Protein AF-A0A511HPS9-F1 (afdb_monomer_lite)

pLDDT: mean 76.79, std 17.09, range [27.03, 97.5]

Foldseek 3Di:
DPPPVVVVVVVVVVVVVVVVVVVVLVVQLVPCVRALNASAAQADDPDDPDDPPDGGRLLVLLVVVCVVVVHDSLDFAFLLCQQQDADPVRHGPHDWDWFWWAFPVVRAIAIATADDPVCLPDPDDDPRYDAAQKKAALVLCVRNHDPSVSVCQQCLLVCVVNVSCVSRNVRNCVSQPLADQVLCVVVRIGIGTGHRSHTPSNRVSLQAQARHHHRWGKIKGFAPVVVVCSVVQRPDPHRHYFQQDPPPDDDGRIDITTIGHRLQQEVWVQVVQDDLQDPDAGAAEAADDDLDACVQAPDPDDPPVDDPDQKDADDLQDQDDDDDGDDDDPSNVVSVVSRCNRCVVVVVQCRDRLRRRRYMYGYDDRLAGRPNPPDDPVSVVVSVVSVVVNVVCNVPPDDSVVSSVLSVLLVVQVVLVVLVVQLVVQLVVDPVSPSLCSVLVVVLVVLVCVVVPPPPDVDDDDPPVCSVVVSVVVSVVSSVVVVVSCVQPVDPDDPDDDDPPDPDDGPSCPVRRPPRDDDPPDPDD

Structure (mmCIF, N/CA/C/O backbone):
data_AF-A0A511HPS9-F1
#
_entry.id   AF-A0A511HPS9-F1
#
loop_
_atom_site.group_PDB
_atom_site.id
_atom_site.type_symbol
_atom_site.label_atom_id
_atom_site.label_alt_id
_atom_site.label_comp_id
_atom_site.label_asym_id
_atom_site.label_entity_id
_atom_site.label_seq_id
_atom_site.pdbx_PDB_ins_code
_atom_site.Cartn_x
_atom_site.Cartn_y
_atom_site.Cartn_z
_atom_site.occupancy
_atom_site.B_iso_or_equiv
_atom_site.auth_seq_id
_atom_site.auth_comp_id
_atom_site.auth_asym_id
_atom_site.auth_atom_id
_atom_site.pdbx_PDB_model_num
ATOM 1 N N . MET A 1 1 ? -60.291 6.120 -29.338 1.00 38.62 1 MET A N 1
ATOM 2 C CA . MET A 1 1 ? -59.543 7.094 -28.507 1.00 38.62 1 MET A CA 1
ATOM 3 C C . MET A 1 1 ? -59.180 6.574 -27.097 1.00 38.62 1 MET A C 1
ATOM 5 O O . MET A 1 1 ? -58.875 7.381 -26.234 1.00 38.62 1 MET A O 1
ATOM 9 N N . GLY A 1 2 ? -59.143 5.254 -26.839 1.00 35.16 2 GLY A N 1
ATOM 10 C CA . GLY A 1 2 ? -58.922 4.712 -25.480 1.00 35.16 2 GLY A CA 1
ATOM 11 C C . GLY A 1 2 ? -57.544 4.098 -25.183 1.00 35.16 2 GLY A C 1
ATOM 12 O O . GLY A 1 2 ? -57.271 3.790 -24.030 1.00 35.16 2 GLY A O 1
ATOM 13 N N . SER A 1 3 ? -56.667 3.910 -26.178 1.00 33.47 3 SER A N 1
ATOM 14 C CA . SER A 1 3 ? -55.404 3.158 -26.017 1.00 33.47 3 SER A CA 1
ATOM 15 C C . SER A 1 3 ? -54.142 4.019 -25.856 1.00 33.47 3 SER A C 1
ATOM 17 O O . SER A 1 3 ? -53.121 3.506 -25.409 1.00 33.47 3 SER A O 1
ATOM 19 N N . SER A 1 4 ? -54.190 5.322 -26.158 1.00 33.69 4 SER A N 1
ATOM 20 C CA . SER A 1 4 ? -53.027 6.226 -26.063 1.00 33.69 4 SER A CA 1
ATOM 21 C C . SER A 1 4 ? -52.853 6.893 -24.691 1.00 33.69 4 SER A C 1
ATOM 23 O O . SER A 1 4 ? -51.758 7.332 -24.355 1.00 33.69 4 SER A O 1
ATOM 25 N N . LEU A 1 5 ? -53.905 6.948 -23.867 1.00 31.72 5 LEU A N 1
ATOM 26 C CA . LEU A 1 5 ? -53.856 7.563 -22.532 1.00 31.72 5 LEU A CA 1
ATOM 27 C C . LEU A 1 5 ? -53.258 6.628 -21.464 1.00 31.72 5 LEU A C 1
ATOM 29 O O . LEU A 1 5 ? -52.607 7.098 -20.533 1.00 31.72 5 LEU A O 1
ATOM 33 N N . TRP A 1 6 ? -53.391 5.307 -21.627 1.00 31.36 6 TRP A N 1
ATOM 34 C CA . TRP A 1 6 ? -52.806 4.321 -20.708 1.00 31.36 6 TRP A CA 1
ATOM 35 C C . TRP A 1 6 ? -51.288 4.160 -20.878 1.00 31.36 6 TRP A C 1
ATOM 37 O O . TRP A 1 6 ? -50.588 3.947 -19.887 1.00 31.36 6 TRP A O 1
ATOM 47 N N . SER A 1 7 ? -50.752 4.332 -22.093 1.00 37.91 7 SER A N 1
ATOM 48 C CA . SER A 1 7 ? -49.301 4.289 -22.331 1.00 37.91 7 SER A CA 1
ATOM 49 C C . SER A 1 7 ? -48.591 5.529 -21.774 1.00 37.91 7 SER A C 1
ATOM 51 O O . SER A 1 7 ? -47.551 5.400 -21.133 1.00 37.91 7 SER A O 1
ATOM 53 N N . LEU A 1 8 ? -49.193 6.716 -21.906 1.00 32.81 8 LEU A N 1
ATOM 54 C CA . LEU A 1 8 ? -48.688 7.968 -21.325 1.00 32.81 8 LEU A CA 1
ATOM 55 C C . LEU A 1 8 ? -48.748 7.978 -19.789 1.00 32.81 8 LEU A C 1
ATOM 57 O O . LEU A 1 8 ? -47.793 8.405 -19.140 1.00 32.81 8 LEU A O 1
ATOM 61 N N . ALA A 1 9 ? -49.820 7.443 -19.194 1.00 33.91 9 ALA A N 1
ATOM 62 C CA . ALA A 1 9 ? -49.925 7.285 -17.742 1.00 33.91 9 ALA A CA 1
ATOM 63 C C . ALA A 1 9 ? -48.915 6.259 -17.189 1.00 33.91 9 ALA A C 1
ATOM 65 O O . ALA A 1 9 ? -48.344 6.472 -16.119 1.00 33.91 9 ALA A O 1
ATOM 66 N N . GLY A 1 10 ? -48.642 5.175 -17.926 1.00 30.67 10 GLY A N 1
ATOM 67 C CA . GLY A 1 10 ? -47.616 4.185 -17.577 1.00 30.67 10 GLY A CA 1
ATOM 68 C C . GLY A 1 10 ? -46.192 4.748 -17.632 1.00 30.67 10 GLY A C 1
ATOM 69 O O . GLY A 1 10 ? -45.407 4.519 -16.713 1.00 30.67 10 GLY A O 1
ATOM 70 N N . VAL A 1 11 ? -45.877 5.549 -18.656 1.00 39.47 11 VAL A N 1
ATOM 71 C CA . VAL A 1 11 ? -44.575 6.224 -18.801 1.00 39.47 11 VAL A CA 1
ATOM 72 C C . VAL A 1 11 ? -44.377 7.293 -17.724 1.00 39.47 11 VAL A C 1
ATOM 74 O O . VAL A 1 11 ? -43.317 7.327 -17.104 1.00 39.47 11 VAL A O 1
ATOM 77 N N . MET A 1 12 ? -45.399 8.100 -17.411 1.00 35.56 12 MET A N 1
ATOM 78 C CA . MET A 1 12 ? -45.317 9.070 -16.310 1.00 35.56 12 MET A CA 1
ATOM 79 C C . MET A 1 12 ? -45.197 8.397 -14.940 1.00 35.56 12 MET A C 1
ATOM 81 O O . MET A 1 12 ? -44.416 8.850 -14.110 1.00 35.56 12 MET A O 1
ATOM 85 N N . ARG A 1 13 ? -45.907 7.290 -14.695 1.00 33.62 13 ARG A N 1
ATOM 86 C CA . ARG A 1 13 ? -45.836 6.549 -13.424 1.00 33.62 13 ARG A CA 1
ATOM 87 C C . ARG A 1 13 ? -44.496 5.829 -13.242 1.00 33.62 13 ARG A C 1
ATOM 89 O O . ARG A 1 13 ? -43.983 5.792 -12.124 1.00 33.62 13 ARG A O 1
ATOM 96 N N . ASN A 1 14 ? -43.910 5.306 -14.319 1.00 35.16 14 ASN A N 1
ATOM 97 C CA . ASN A 1 14 ? -42.553 4.756 -14.304 1.00 35.16 14 ASN A CA 1
ATOM 98 C C . ASN A 1 14 ? -41.501 5.858 -14.148 1.00 35.16 14 ASN A C 1
ATOM 100 O O . ASN A 1 14 ? -40.585 5.687 -13.354 1.00 35.16 14 ASN A O 1
ATOM 104 N N . GLY A 1 15 ? -41.677 7.010 -14.801 1.00 32.66 15 GLY A N 1
ATOM 105 C CA . GLY A 1 15 ? -40.835 8.192 -14.606 1.00 32.66 15 GLY A CA 1
ATOM 106 C C . GLY A 1 15 ? -40.880 8.719 -13.170 1.00 32.66 15 GLY A C 1
ATOM 107 O O . GLY A 1 15 ? -39.835 9.002 -12.596 1.00 32.66 15 GLY A O 1
ATOM 108 N N . LEU A 1 16 ? -42.062 8.760 -12.543 1.00 36.09 16 LEU A N 1
ATOM 109 C CA . LEU A 1 16 ? -42.220 9.162 -11.141 1.00 36.09 16 LEU A CA 1
ATOM 110 C C . LEU A 1 16 ? -41.593 8.151 -10.176 1.00 36.09 16 LEU A C 1
ATOM 112 O O . LEU A 1 16 ? -40.964 8.551 -9.204 1.00 36.09 16 LEU A O 1
ATOM 116 N N . ARG A 1 17 ? -41.738 6.843 -10.429 1.00 37.16 17 ARG A N 1
ATOM 117 C CA . ARG A 1 17 ? -41.097 5.792 -9.620 1.00 37.16 17 ARG A CA 1
ATOM 118 C C . ARG A 1 17 ? -39.581 5.812 -9.756 1.00 37.16 17 ARG A C 1
ATOM 120 O O . ARG A 1 17 ? -38.901 5.695 -8.746 1.00 37.16 17 ARG A O 1
ATOM 127 N N . LEU A 1 18 ? -39.065 6.004 -10.969 1.00 37.91 18 LEU A N 1
ATOM 128 C CA . LEU A 1 18 ? -37.636 6.157 -11.221 1.00 37.91 18 LEU A CA 1
ATOM 129 C C . LEU A 1 18 ? -37.110 7.426 -10.538 1.00 37.91 18 LEU A C 1
ATOM 131 O O . LEU A 1 18 ? -36.090 7.376 -9.869 1.00 37.91 18 LEU A O 1
ATOM 135 N N . TRP A 1 19 ? -37.847 8.538 -10.611 1.00 35.88 19 TRP A N 1
ATOM 136 C CA . TRP A 1 19 ? -37.514 9.795 -9.939 1.00 35.88 19 TRP A CA 1
ATOM 137 C C . TRP A 1 19 ? -37.564 9.695 -8.410 1.00 35.88 19 TRP A C 1
ATOM 139 O O . TRP A 1 19 ? -36.669 10.202 -7.745 1.00 35.88 19 TRP A O 1
ATOM 149 N N . HIS A 1 20 ? -38.561 9.018 -7.834 1.00 42.56 20 HIS A N 1
ATOM 150 C CA . HIS A 1 20 ? -38.636 8.762 -6.392 1.00 42.56 20 HIS A CA 1
ATOM 151 C C . HIS A 1 20 ? -37.581 7.756 -5.921 1.00 42.56 20 HIS A C 1
ATOM 153 O O . HIS A 1 20 ? -37.037 7.929 -4.838 1.00 42.56 20 HIS A O 1
ATOM 159 N N . SER A 1 21 ? -37.245 6.749 -6.731 1.00 52.94 21 SER A N 1
ATOM 160 C CA . SER A 1 21 ? -36.155 5.806 -6.456 1.00 52.94 21 SER A CA 1
ATOM 161 C C . SER A 1 21 ? -34.786 6.485 -6.539 1.00 52.94 21 SER A C 1
ATOM 163 O O . SER A 1 21 ? -33.944 6.246 -5.681 1.00 52.94 21 SER A O 1
ATOM 165 N N . LEU A 1 22 ? -34.582 7.380 -7.510 1.00 50.41 22 LEU A N 1
ATOM 166 C CA . LEU A 1 22 ? -33.369 8.188 -7.642 1.00 50.41 22 LEU A CA 1
ATOM 167 C C . LEU A 1 22 ? -33.267 9.234 -6.526 1.00 50.41 22 LEU A C 1
ATOM 169 O O . LEU A 1 22 ? -32.207 9.367 -5.927 1.00 50.41 22 LEU A O 1
ATOM 173 N N . LYS A 1 23 ? -34.358 9.936 -6.186 1.00 54.81 23 LYS A N 1
ATOM 174 C CA . LYS A 1 23 ? -34.392 10.862 -5.041 1.00 54.81 23 LYS A CA 1
ATOM 175 C C . LYS A 1 23 ? -34.147 10.144 -3.719 1.00 54.81 23 LYS A C 1
ATOM 177 O O . LYS A 1 23 ? -33.310 10.601 -2.956 1.00 54.81 23 LYS A O 1
ATOM 182 N N . GLY A 1 24 ? -34.816 9.017 -3.482 1.00 60.62 24 GLY A N 1
ATOM 183 C CA . GLY A 1 24 ? -34.621 8.205 -2.282 1.00 60.62 24 GLY A CA 1
ATOM 184 C C . GLY A 1 24 ? -33.206 7.635 -2.190 1.00 60.62 24 GLY A C 1
ATOM 185 O O . GLY A 1 24 ? -32.612 7.666 -1.120 1.00 60.62 24 GLY A O 1
ATOM 186 N N . GLY A 1 25 ? -32.621 7.199 -3.311 1.00 60.97 25 GLY A N 1
ATOM 187 C CA . GLY A 1 25 ? -31.223 6.765 -3.370 1.00 60.97 25 GLY A CA 1
ATOM 188 C C . GLY A 1 25 ? -30.236 7.898 -3.078 1.00 60.97 25 GLY A C 1
ATOM 189 O O . GLY A 1 25 ? -29.290 7.707 -2.323 1.00 60.97 25 GLY A O 1
ATOM 190 N N . VAL A 1 26 ? -30.477 9.101 -3.606 1.00 63.47 26 VAL A N 1
ATOM 191 C CA . VAL A 1 26 ? -29.643 10.284 -3.332 1.00 63.47 26 VAL A CA 1
ATOM 192 C C . VAL A 1 26 ? -29.795 10.767 -1.886 1.00 63.47 26 VAL A C 1
ATOM 194 O O . VAL A 1 26 ? -28.806 11.160 -1.274 1.00 63.47 26 VAL A O 1
ATOM 197 N N . GLU A 1 27 ? -31.002 10.743 -1.322 1.00 64.94 27 GLU A N 1
ATOM 198 C CA . GLU A 1 27 ? -31.250 11.082 0.086 1.00 64.94 27 GLU A CA 1
ATOM 199 C C . GLU A 1 27 ? -30.626 10.053 1.035 1.00 64.94 27 GLU A C 1
ATOM 201 O O . GLU A 1 27 ? -30.006 10.445 2.019 1.00 64.94 27 GLU A O 1
ATOM 206 N N . TYR A 1 28 ? -30.692 8.763 0.698 1.00 68.75 28 TYR A N 1
ATOM 207 C CA . TYR A 1 28 ? -30.023 7.699 1.444 1.00 68.75 28 TYR A CA 1
ATOM 208 C C . TYR A 1 28 ? -28.502 7.885 1.444 1.00 68.75 28 TYR A C 1
ATOM 210 O O . TYR A 1 28 ? -27.897 7.958 2.509 1.00 68.75 28 TYR A O 1
ATOM 218 N N . VAL A 1 29 ? -27.892 8.069 0.266 1.00 75.69 29 VAL A N 1
ATOM 219 C CA . VAL A 1 29 ? -26.438 8.277 0.106 1.00 75.69 29 VAL A CA 1
ATOM 220 C C . VAL A 1 29 ? -25.939 9.550 0.812 1.00 75.69 29 VAL A C 1
ATOM 222 O O . VAL A 1 29 ? -24.766 9.643 1.172 1.00 75.69 29 VAL A O 1
ATOM 225 N N . ARG A 1 30 ? -26.813 10.542 1.040 1.00 73.88 30 ARG A N 1
ATOM 226 C CA . ARG A 1 30 ? -26.479 11.761 1.799 1.00 73.88 30 ARG A CA 1
ATOM 227 C C . ARG A 1 30 ? -26.363 11.527 3.300 1.00 73.88 30 ARG A C 1
ATOM 229 O O . ARG A 1 30 ? -25.622 12.259 3.955 1.00 73.88 30 ARG A O 1
ATOM 236 N N . ASP A 1 31 ? -27.073 10.547 3.849 1.00 81.06 31 ASP A N 1
ATOM 237 C CA . ASP A 1 31 ? -26.919 10.171 5.249 1.00 81.06 31 ASP A CA 1
ATOM 238 C C . ASP A 1 31 ? -25.652 9.321 5.391 1.00 81.06 31 ASP A C 1
ATOM 240 O O . ASP A 1 31 ? -25.670 8.108 5.176 1.00 81.06 31 ASP A O 1
ATOM 244 N N . LYS A 1 32 ? -24.530 9.964 5.733 1.00 80.81 32 LYS A N 1
ATOM 245 C CA . LYS A 1 32 ? -23.233 9.290 5.909 1.00 80.81 32 LYS A CA 1
ATOM 246 C C . LYS A 1 32 ? -23.277 8.205 6.985 1.00 80.81 32 LYS A C 1
ATOM 248 O O . LYS A 1 32 ? -22.557 7.216 6.882 1.00 80.81 32 LYS A O 1
ATOM 253 N N . ASP A 1 33 ? -24.108 8.389 8.011 1.00 83.44 33 ASP A N 1
ATOM 254 C CA . ASP A 1 33 ? -24.183 7.493 9.157 1.00 83.44 33 ASP A CA 1
ATOM 255 C C . ASP A 1 33 ? -25.015 6.256 8.829 1.00 83.44 33 ASP A C 1
ATOM 257 O O . ASP A 1 33 ? -24.789 5.205 9.423 1.00 83.44 33 ASP A O 1
ATOM 261 N N . GLN A 1 34 ? -25.923 6.335 7.851 1.00 78.81 34 GLN A N 1
ATOM 262 C CA . GLN A 1 34 ? -26.678 5.189 7.346 1.00 78.81 34 GLN A CA 1
ATOM 263 C C . GLN A 1 34 ? -26.071 4.547 6.095 1.00 78.81 34 GLN A C 1
ATOM 265 O O . GLN A 1 34 ? -26.012 3.327 6.013 1.00 78.81 34 GLN A O 1
ATOM 270 N N . SER A 1 35 ? -25.637 5.315 5.111 1.00 81.69 35 SER A N 1
ATOM 271 C CA . SER A 1 35 ? -25.268 4.774 3.797 1.00 81.69 35 SER A CA 1
ATOM 272 C C . SER A 1 35 ? -23.774 4.551 3.610 1.00 81.69 35 SER A C 1
ATOM 274 O O . SER A 1 35 ? -23.377 3.860 2.674 1.00 81.69 35 SER A O 1
ATOM 276 N N . PHE A 1 36 ? -22.936 5.156 4.460 1.00 87.62 36 PHE A N 1
ATOM 277 C CA . PHE A 1 36 ? -21.489 5.223 4.247 1.00 87.62 36 PHE A CA 1
ATOM 278 C C . PHE A 1 36 ? -21.132 5.766 2.849 1.00 87.62 36 PHE A C 1
ATOM 280 O O . PHE A 1 36 ? -20.198 5.285 2.207 1.00 87.62 36 PHE A O 1
ATOM 287 N N . PHE A 1 37 ? -21.908 6.751 2.373 1.00 84.75 37 PHE A N 1
ATOM 288 C CA . PHE A 1 37 ? -21.804 7.358 1.041 1.00 84.75 37 PHE A CA 1
ATOM 289 C C . PHE A 1 37 ? -22.016 6.380 -0.128 1.00 84.75 37 PHE A C 1
ATOM 291 O O . PHE A 1 37 ? -21.449 6.575 -1.206 1.00 84.75 37 PHE A O 1
ATOM 298 N N . ALA A 1 38 ? -22.836 5.340 0.055 1.00 84.88 38 ALA A N 1
ATOM 299 C CA . ALA A 1 38 ? -23.057 4.319 -0.965 1.00 84.88 38 ALA A CA 1
ATOM 300 C C . ALA A 1 38 ? -24.485 3.763 -1.022 1.00 84.88 38 ALA A C 1
ATOM 302 O O . ALA A 1 38 ? -25.276 3.902 -0.094 1.00 84.88 38 ALA A O 1
ATOM 303 N N . LEU A 1 39 ? -24.815 3.108 -2.136 1.00 83.62 39 LEU A N 1
ATOM 304 C CA . LEU A 1 39 ? -26.111 2.469 -2.359 1.00 83.62 39 LEU A CA 1
ATOM 305 C C . LEU A 1 39 ? -26.295 1.183 -1.540 1.00 83.62 39 LEU A C 1
ATOM 307 O O . LEU A 1 39 ? -27.425 0.861 -1.177 1.00 83.62 39 LEU A O 1
ATOM 311 N N . CYS A 1 40 ? -25.220 0.444 -1.248 1.00 84.50 40 CYS A N 1
ATOM 312 C CA . CYS A 1 40 ? -25.274 -0.740 -0.393 1.00 84.50 40 CYS A CA 1
ATOM 313 C C . CYS A 1 40 ? -24.029 -0.882 0.494 1.00 84.50 40 CYS A C 1
ATOM 315 O O . CYS A 1 40 ? -22.945 -0.387 0.186 1.00 84.50 40 CYS A O 1
ATOM 317 N N . THR A 1 41 ? -24.167 -1.598 1.612 1.00 86.56 41 THR A N 1
ATOM 318 C CA . THR A 1 41 ? -23.044 -1.867 2.526 1.00 86.56 41 THR A CA 1
ATOM 319 C C . THR A 1 41 ? -22.232 -3.106 2.136 1.00 86.56 41 THR A C 1
ATOM 321 O O . THR A 1 41 ? -21.109 -3.276 2.615 1.00 86.56 41 THR A O 1
ATOM 324 N N . GLY A 1 42 ? -22.776 -3.961 1.262 1.00 85.56 42 GLY A N 1
ATOM 325 C CA . GLY A 1 42 ? -22.217 -5.277 0.927 1.00 85.56 42 GLY A CA 1
ATOM 326 C C . GLY A 1 42 ? -22.628 -6.400 1.884 1.00 85.56 42 GLY A C 1
ATOM 327 O O . GLY A 1 42 ? -22.172 -7.526 1.705 1.00 85.56 42 GLY A O 1
ATOM 328 N N . MET A 1 43 ? -23.485 -6.107 2.866 1.00 89.69 43 MET A N 1
ATOM 329 C CA . MET A 1 43 ? -24.085 -7.076 3.790 1.00 89.69 43 MET A CA 1
ATOM 330 C C . MET A 1 43 ? -25.519 -7.426 3.376 1.00 89.69 43 MET A C 1
ATOM 332 O O . MET A 1 43 ? -26.149 -6.682 2.619 1.00 89.69 43 MET A O 1
ATOM 336 N N . ASP A 1 44 ? -26.042 -8.543 3.885 1.00 81.88 44 ASP A N 1
ATOM 337 C CA . ASP A 1 44 ? -27.425 -8.950 3.631 1.00 81.88 44 ASP A CA 1
ATOM 338 C C . ASP A 1 44 ? -28.411 -7.907 4.171 1.00 81.88 44 ASP A C 1
ATOM 340 O O . ASP A 1 44 ? -28.318 -7.453 5.315 1.00 81.88 44 ASP A O 1
ATOM 344 N N . VAL A 1 45 ? -29.380 -7.524 3.338 1.00 67.00 45 VAL A N 1
ATOM 345 C CA . VAL A 1 45 ? -30.444 -6.603 3.742 1.00 67.00 45 VAL A CA 1
ATOM 346 C C . VAL A 1 45 ? -31.570 -7.426 4.359 1.00 67.00 45 VAL A C 1
ATOM 348 O O . VAL A 1 45 ? -32.149 -8.288 3.703 1.00 67.00 45 VAL A O 1
ATOM 351 N N . SER A 1 46 ? -31.925 -7.138 5.610 1.00 56.28 46 SER A N 1
ATOM 352 C CA . SER A 1 46 ? -33.032 -7.760 6.350 1.00 56.28 46 SER A CA 1
ATOM 353 C C . SER A 1 46 ? -34.407 -7.300 5.835 1.00 56.28 46 SER A C 1
ATOM 355 O O . SER A 1 46 ? -35.218 -6.736 6.564 1.00 56.28 46 SER A O 1
ATOM 357 N N . SER A 1 47 ? -34.678 -7.499 4.545 1.00 46.41 47 SER A N 1
ATOM 358 C CA . SER A 1 47 ? -35.899 -7.044 3.873 1.00 46.41 47 SER A CA 1
ATOM 359 C C . SER A 1 47 ? -36.751 -8.217 3.385 1.00 46.41 47 SER A C 1
ATOM 361 O O . SER A 1 47 ? -36.642 -8.626 2.237 1.00 46.41 47 SER A O 1
ATOM 363 N N . GLY A 1 48 ? -37.655 -8.695 4.248 1.00 45.91 48 GLY A N 1
ATOM 364 C CA . GLY A 1 48 ? -38.848 -9.466 3.867 1.00 45.91 48 GLY A CA 1
ATOM 365 C C . GLY A 1 48 ? -38.659 -10.973 3.635 1.00 45.91 48 GLY A C 1
ATOM 366 O O . GLY A 1 48 ? -37.772 -11.398 2.913 1.00 45.91 48 GLY A O 1
ATOM 367 N N . ASN A 1 49 ? -39.547 -11.763 4.253 1.00 46.66 49 ASN A N 1
ATOM 368 C CA . ASN A 1 49 ? -39.688 -13.229 4.225 1.00 46.66 49 ASN A CA 1
ATOM 369 C C . ASN A 1 49 ? -39.077 -13.963 3.012 1.00 46.66 49 ASN A C 1
ATOM 371 O O . ASN A 1 49 ? -39.763 -14.274 2.039 1.00 46.66 49 ASN A O 1
ATOM 375 N N . GLY A 1 50 ? -37.800 -14.317 3.135 1.00 55.34 50 GLY A N 1
ATOM 376 C CA . GLY A 1 50 ? -37.081 -15.216 2.240 1.00 55.34 50 GLY A CA 1
ATOM 377 C C . GLY A 1 50 ? -35.578 -15.031 2.411 1.00 55.34 50 GLY A C 1
ATOM 378 O O . GLY A 1 50 ? -35.097 -13.902 2.412 1.00 55.34 50 GLY A O 1
ATOM 379 N N . ALA A 1 51 ? -34.828 -16.124 2.570 1.00 57.50 51 ALA A N 1
ATOM 380 C CA . ALA A 1 51 ? -33.374 -16.046 2.481 1.00 57.50 51 ALA A CA 1
ATOM 381 C C . ALA A 1 51 ? -32.998 -15.558 1.068 1.00 57.50 51 ALA A C 1
ATOM 383 O O . ALA A 1 51 ? -33.601 -16.024 0.091 1.00 57.50 51 ALA A O 1
ATOM 384 N N . PRO A 1 52 ? -32.052 -14.614 0.930 1.00 62.06 52 PRO A N 1
ATOM 385 C CA . PRO A 1 52 ? -31.624 -14.153 -0.380 1.00 62.06 52 PRO A CA 1
ATOM 386 C C . PRO A 1 52 ? -31.103 -15.337 -1.207 1.00 62.06 52 PRO A C 1
ATOM 388 O O . PRO A 1 52 ? -30.455 -16.247 -0.695 1.00 62.06 52 PRO A O 1
ATOM 391 N N . LYS A 1 53 ? -31.411 -15.339 -2.511 1.00 67.69 53 LYS A N 1
ATOM 392 C CA . LYS A 1 53 ? -31.045 -16.433 -3.433 1.00 67.69 53 LYS A CA 1
ATOM 393 C C . LYS A 1 53 ? -29.525 -16.634 -3.538 1.00 67.69 53 LYS A C 1
ATOM 395 O O . LYS A 1 53 ? -29.073 -17.732 -3.852 1.00 67.69 53 LYS A O 1
ATOM 400 N N . HIS A 1 54 ? -28.762 -15.572 -3.294 1.00 73.75 54 HIS A N 1
ATOM 401 C CA . HIS A 1 54 ? -27.306 -15.557 -3.273 1.00 73.75 54 HIS A CA 1
ATOM 402 C C . HIS A 1 54 ? -26.836 -14.744 -2.058 1.00 73.75 54 HIS A C 1
ATOM 404 O O . HIS A 1 54 ? -27.501 -13.758 -1.731 1.00 73.75 54 HIS A O 1
ATOM 410 N N . PRO A 1 55 ? -25.730 -15.136 -1.403 1.00 82.31 55 PRO A N 1
ATOM 411 C CA . PRO A 1 55 ? -25.177 -14.388 -0.277 1.00 82.31 55 PRO A CA 1
ATOM 412 C C . PRO A 1 55 ? -24.736 -12.985 -0.708 1.00 82.31 55 PRO A C 1
ATOM 414 O O . PRO A 1 55 ? -24.296 -12.786 -1.846 1.00 82.31 55 PRO A O 1
ATOM 417 N N . ALA A 1 56 ? -24.826 -12.013 0.200 1.00 88.88 56 ALA A N 1
ATOM 418 C CA . ALA A 1 56 ? -24.235 -10.700 -0.021 1.00 88.88 56 ALA A CA 1
ATOM 419 C C . ALA A 1 56 ? -22.705 -10.768 -0.195 1.00 88.88 56 ALA A C 1
ATOM 421 O O . ALA A 1 56 ? -22.046 -11.736 0.191 1.00 88.88 56 ALA A O 1
ATOM 422 N N . LEU A 1 57 ? -22.137 -9.703 -0.769 1.00 88.88 57 LEU A N 1
ATOM 423 C CA . LEU A 1 57 ? -20.735 -9.645 -1.188 1.00 88.88 57 LEU A CA 1
ATOM 424 C C . LEU A 1 57 ? -19.744 -9.905 -0.046 1.00 88.88 57 LEU A C 1
ATOM 426 O O . LEU A 1 57 ? -18.862 -10.743 -0.206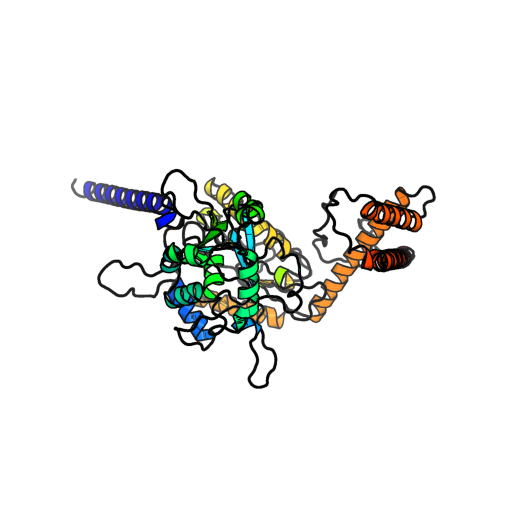 1.00 88.88 57 LEU A O 1
ATOM 430 N N . THR A 1 58 ? -19.847 -9.191 1.082 1.00 91.94 58 THR A N 1
ATOM 431 C CA . THR A 1 58 ? -18.854 -9.324 2.163 1.00 91.94 58 THR A CA 1
ATOM 432 C C . THR A 1 58 ? -18.927 -10.694 2.852 1.00 91.94 58 THR A C 1
ATOM 434 O O . THR A 1 58 ? -17.866 -11.293 3.029 1.00 91.94 58 THR A O 1
ATOM 437 N N . PRO A 1 59 ? -20.113 -11.237 3.211 1.00 91.94 59 PRO A N 1
ATOM 438 C CA . PRO A 1 59 ? -20.215 -12.597 3.746 1.00 91.94 59 PRO A CA 1
ATOM 439 C C . PRO A 1 59 ? -19.690 -13.661 2.779 1.00 91.94 59 PRO A C 1
ATOM 441 O O . PRO A 1 59 ? -18.894 -14.504 3.180 1.00 91.94 59 PRO A O 1
ATOM 444 N N . TRP A 1 60 ? -20.059 -13.572 1.495 1.00 91.62 60 TRP A N 1
ATOM 445 C CA . TRP A 1 60 ? -19.550 -14.480 0.465 1.00 91.62 60 TRP A CA 1
ATOM 446 C C . TRP A 1 60 ? -18.024 -14.420 0.349 1.00 91.62 60 TRP A C 1
ATOM 448 O O . TRP A 1 60 ? -17.365 -15.455 0.272 1.00 91.62 60 TRP A O 1
ATOM 458 N N . LEU A 1 61 ? -17.453 -13.211 0.362 1.00 92.50 61 LEU A N 1
ATOM 459 C CA . LEU A 1 61 ? -16.011 -13.004 0.277 1.00 92.50 61 LEU A CA 1
ATOM 460 C C . LEU A 1 61 ? -15.286 -13.589 1.496 1.00 92.50 61 LEU A C 1
ATOM 462 O O . LEU A 1 61 ? -14.273 -14.262 1.322 1.00 92.50 61 LEU A O 1
ATOM 466 N N . HIS A 1 62 ? -15.807 -13.358 2.707 1.00 92.94 62 HIS A N 1
ATOM 467 C CA . HIS A 1 62 ? -15.274 -13.943 3.942 1.00 92.94 62 HIS A CA 1
ATOM 468 C C . HIS A 1 62 ? -15.257 -15.469 3.859 1.00 92.94 62 HIS A C 1
ATOM 470 O O . HIS A 1 62 ? -14.192 -16.074 3.953 1.00 92.94 62 HIS A O 1
ATOM 476 N N . GLU A 1 63 ? -16.411 -16.085 3.592 1.00 91.88 63 GLU A N 1
ATOM 477 C CA . GLU A 1 63 ? -16.545 -17.542 3.513 1.00 91.88 63 GLU A CA 1
ATOM 478 C C . GLU A 1 63 ? -15.610 -18.139 2.452 1.00 91.88 63 GLU A C 1
ATOM 480 O O . GLU A 1 63 ? -14.935 -19.141 2.695 1.00 91.88 63 GLU A O 1
ATOM 485 N N . HIS A 1 64 ? -15.519 -17.503 1.281 1.00 92.00 64 HIS A N 1
ATOM 486 C CA . HIS A 1 64 ? -14.662 -17.978 0.202 1.00 92.00 64 HIS A CA 1
ATOM 487 C C . HIS A 1 64 ? -13.173 -17.907 0.570 1.00 92.00 64 HIS A C 1
ATOM 489 O O . HIS A 1 64 ? -12.443 -18.872 0.342 1.00 92.00 64 HIS A O 1
ATOM 495 N N . ILE A 1 65 ? -12.725 -16.801 1.174 1.00 92.50 65 ILE A N 1
ATOM 496 C CA . ILE A 1 65 ? -11.338 -16.632 1.633 1.00 92.50 65 ILE A CA 1
ATOM 497 C C . ILE A 1 65 ? -10.998 -17.661 2.720 1.00 92.50 65 ILE A C 1
ATOM 499 O O . ILE A 1 65 ? -9.961 -18.319 2.624 1.00 92.50 65 ILE A O 1
ATOM 503 N N . GLN A 1 66 ? -11.873 -17.844 3.713 1.00 91.38 66 GLN A N 1
ATOM 504 C CA . GLN A 1 66 ? -11.683 -18.827 4.786 1.00 91.38 66 GLN A CA 1
ATOM 505 C C . GLN A 1 66 ? -11.551 -20.245 4.229 1.00 91.38 66 GLN A C 1
ATOM 507 O O . GLN A 1 66 ? -10.595 -20.959 4.539 1.00 91.38 66 GLN A O 1
ATOM 512 N N . LYS A 1 67 ? -12.460 -20.621 3.322 1.00 91.56 67 LYS A N 1
ATOM 513 C CA . LYS A 1 67 ? -12.458 -21.933 2.675 1.00 91.56 67 LYS A CA 1
ATOM 514 C C . LYS A 1 67 ? -11.186 -22.181 1.866 1.00 91.56 67 LYS A C 1
ATOM 516 O O . LYS A 1 67 ? -10.646 -23.283 1.918 1.00 91.56 67 LYS A O 1
ATOM 521 N N . LEU A 1 68 ? -10.694 -21.178 1.135 1.00 91.44 68 LEU A N 1
ATOM 522 C CA . LEU A 1 68 ? -9.428 -21.275 0.398 1.00 91.44 68 LEU A CA 1
ATOM 523 C C . LEU A 1 68 ? -8.222 -21.442 1.329 1.00 91.44 68 LEU A C 1
ATOM 525 O O . LEU A 1 68 ? -7.272 -22.137 0.975 1.00 91.44 68 LEU A O 1
ATOM 529 N N . ALA A 1 69 ? -8.265 -20.843 2.519 1.00 89.94 69 ALA A N 1
ATOM 530 C CA . ALA A 1 69 ? -7.231 -21.006 3.535 1.00 89.94 69 ALA A CA 1
ATOM 531 C C . ALA A 1 69 ? -7.333 -22.325 4.323 1.00 89.94 69 ALA A C 1
ATOM 533 O O . ALA A 1 69 ? -6.422 -22.641 5.088 1.00 89.94 69 ALA A O 1
ATOM 534 N N . GLY A 1 70 ? -8.410 -23.096 4.138 1.00 89.06 70 GLY A N 1
ATOM 535 C CA . GLY A 1 70 ? -8.678 -24.308 4.913 1.00 89.06 70 GLY A CA 1
ATOM 536 C C . GLY A 1 70 ? -9.020 -24.024 6.378 1.00 89.06 70 GLY A C 1
ATOM 537 O O . GLY A 1 70 ? -8.765 -24.871 7.229 1.00 89.06 70 GLY A O 1
ATOM 538 N N . LEU A 1 71 ? -9.544 -22.830 6.668 1.00 86.06 71 LEU A N 1
ATOM 539 C CA . LEU A 1 71 ? -10.008 -22.434 7.994 1.00 86.06 71 LEU A CA 1
ATOM 540 C C . LEU A 1 71 ? -11.519 -22.641 8.117 1.00 86.06 71 LEU A C 1
ATOM 542 O O . LEU A 1 71 ? -12.257 -22.523 7.136 1.00 86.06 71 LEU A O 1
ATOM 546 N N . GLU A 1 72 ? -11.974 -22.896 9.341 1.00 78.62 72 GLU A N 1
ATOM 547 C CA . GLU A 1 72 ? -13.399 -22.884 9.667 1.00 78.62 72 GLU A CA 1
ATOM 548 C C . GLU A 1 72 ? -13.948 -21.446 9.620 1.00 78.62 72 GLU A C 1
ATOM 550 O O . GLU A 1 72 ? -13.204 -20.461 9.697 1.00 78.62 72 GLU A O 1
ATOM 555 N N . SER A 1 73 ? -15.270 -21.304 9.484 1.00 65.94 73 SER A N 1
ATOM 556 C CA . SER A 1 73 ? -15.918 -19.991 9.332 1.00 65.94 73 SER A CA 1
ATOM 557 C C . SER A 1 73 ? -15.767 -19.080 10.554 1.00 65.94 73 SER A C 1
ATOM 559 O O . SER A 1 73 ? -15.799 -17.862 10.399 1.00 65.94 73 SER A O 1
ATOM 561 N N . ASP A 1 74 ? -15.606 -19.664 11.746 1.00 71.94 74 ASP A N 1
ATOM 562 C CA . ASP A 1 74 ? -15.457 -18.934 13.013 1.00 71.94 74 ASP A CA 1
ATOM 563 C C . ASP A 1 74 ? -14.038 -18.382 13.234 1.00 71.94 74 ASP A C 1
ATOM 565 O O . ASP A 1 74 ? -13.846 -17.480 14.058 1.00 71.94 74 ASP A O 1
ATOM 569 N N . ASP A 1 75 ? -13.053 -18.894 12.492 1.00 83.06 75 ASP A N 1
ATOM 570 C CA . ASP A 1 75 ? -11.711 -18.327 12.453 1.00 83.06 75 ASP A CA 1
ATOM 571 C C . ASP A 1 75 ? -11.663 -17.146 11.474 1.00 83.06 75 ASP A C 1
ATOM 573 O O . ASP A 1 75 ? -12.516 -16.984 10.603 1.00 83.06 75 ASP A O 1
ATOM 577 N N . VAL A 1 76 ? -10.656 -16.281 11.605 1.00 93.81 76 VAL A N 1
ATOM 578 C CA . VAL A 1 76 ? -10.473 -15.132 10.707 1.00 93.81 76 VAL A CA 1
ATOM 579 C C . VAL A 1 76 ? -9.051 -15.145 10.165 1.00 93.81 76 VAL A C 1
ATOM 581 O O . VAL A 1 76 ? -8.082 -15.051 10.917 1.00 93.81 76 VAL A O 1
ATOM 584 N N . LEU A 1 77 ? -8.913 -15.264 8.844 1.00 95.62 77 LEU A N 1
ATOM 585 C CA . LEU A 1 77 ? -7.628 -15.221 8.160 1.00 95.62 77 LEU A CA 1
ATOM 586 C C . LEU A 1 77 ? -7.040 -13.808 8.237 1.00 95.62 77 LEU A C 1
ATOM 588 O O . LEU A 1 77 ? -7.635 -12.844 7.746 1.00 95.62 77 LEU A O 1
ATOM 592 N N . THR A 1 78 ? -5.851 -13.688 8.822 1.00 95.38 78 THR A N 1
ATOM 593 C CA . THR A 1 78 ? -5.115 -12.430 8.964 1.00 95.38 78 THR A CA 1
ATOM 594 C C . THR A 1 78 ? -3.914 -12.397 8.029 1.00 95.38 78 THR A C 1
ATOM 596 O O . THR A 1 78 ? -3.476 -13.429 7.515 1.00 95.38 78 THR A O 1
ATOM 599 N N . LEU A 1 79 ? -3.341 -11.210 7.825 1.00 94.38 79 LEU A N 1
ATOM 600 C CA . LEU A 1 79 ? -2.097 -11.077 7.063 1.00 94.38 79 LEU A CA 1
ATOM 601 C C . LEU A 1 79 ? -0.928 -11.816 7.738 1.00 94.38 79 LEU A C 1
ATOM 603 O O . LEU A 1 79 ? -0.029 -12.288 7.049 1.00 94.38 79 LEU A O 1
ATOM 607 N N . GLY A 1 80 ? -0.959 -11.974 9.065 1.00 92.31 80 GLY A N 1
ATOM 608 C CA . GLY A 1 80 ? 0.004 -12.777 9.819 1.00 92.31 80 GLY A CA 1
ATOM 609 C C . GLY A 1 80 ? -0.053 -14.256 9.448 1.00 92.31 80 GLY A C 1
ATOM 610 O O . GLY A 1 80 ? 0.984 -14.840 9.152 1.00 92.31 80 GLY A O 1
ATOM 611 N N . HIS A 1 81 ? -1.255 -14.838 9.351 1.00 92.88 81 HIS A N 1
ATOM 612 C CA . HIS A 1 81 ? -1.422 -16.229 8.905 1.00 92.88 81 HIS A CA 1
ATOM 613 C C . HIS A 1 81 ? -0.864 -16.466 7.496 1.00 92.88 81 HIS A C 1
ATOM 615 O O . HIS A 1 81 ? -0.296 -17.521 7.223 1.00 92.88 81 HIS A O 1
ATOM 621 N N . LEU A 1 82 ? -1.024 -15.488 6.599 1.00 93.12 82 LEU A N 1
ATOM 622 C CA . LEU A 1 82 ? -0.448 -15.542 5.257 1.00 93.12 82 LEU A CA 1
ATOM 623 C C . LEU A 1 82 ? 1.080 -15.458 5.299 1.00 93.12 82 LEU A C 1
ATOM 625 O O . LEU A 1 82 ? 1.755 -16.236 4.627 1.00 93.12 82 LEU A O 1
ATOM 629 N N . ARG A 1 83 ? 1.622 -14.529 6.090 1.00 89.50 83 ARG A N 1
ATOM 630 C CA . ARG A 1 83 ? 3.059 -14.254 6.162 1.00 89.50 83 ARG A CA 1
ATOM 631 C C . ARG A 1 83 ? 3.854 -15.381 6.809 1.00 89.50 83 ARG A C 1
ATOM 633 O O . ARG A 1 83 ? 4.952 -15.662 6.353 1.00 89.50 83 ARG A O 1
ATOM 640 N N . GLU A 1 84 ? 3.317 -16.003 7.849 1.00 88.62 84 GLU A N 1
ATOM 641 C CA . GLU A 1 84 ? 3.992 -17.054 8.624 1.00 88.62 84 GLU A CA 1
ATOM 642 C C . GLU A 1 84 ? 3.690 -18.463 8.101 1.00 88.62 84 GLU A C 1
ATOM 644 O O . GLU A 1 84 ? 3.912 -19.464 8.783 1.00 88.62 84 GLU A O 1
ATOM 649 N N . LYS A 1 85 ? 3.132 -18.568 6.891 1.00 89.69 85 LYS A N 1
ATOM 650 C CA . LYS A 1 85 ? 2.775 -19.861 6.329 1.00 89.69 85 LYS A CA 1
ATOM 651 C C . LYS A 1 85 ? 4.031 -20.691 6.072 1.00 89.69 85 LYS A C 1
ATOM 653 O O . LYS A 1 85 ? 4.855 -20.329 5.245 1.00 89.69 85 LYS A O 1
ATOM 658 N N . GLU A 1 86 ? 4.103 -21.864 6.687 1.00 88.81 86 GLU A N 1
ATOM 659 C CA . GLU A 1 86 ? 5.121 -22.875 6.396 1.00 88.81 86 GLU A CA 1
ATOM 660 C C . GLU A 1 86 ? 4.500 -24.130 5.759 1.00 88.81 86 GLU A C 1
ATOM 662 O O . GLU A 1 86 ? 3.294 -24.400 5.879 1.00 88.81 86 GLU A O 1
ATOM 667 N N . ASP A 1 87 ? 5.322 -24.905 5.049 1.00 86.00 87 ASP A N 1
ATOM 668 C CA . ASP A 1 87 ? 4.967 -26.260 4.631 1.00 86.00 87 ASP A CA 1
ATOM 669 C C . ASP A 1 87 ? 5.060 -27.258 5.802 1.00 86.00 87 ASP A C 1
ATOM 671 O O . ASP A 1 87 ? 5.602 -26.968 6.867 1.00 86.00 87 ASP A O 1
ATOM 675 N N . GLY A 1 88 ? 4.558 -28.483 5.609 1.00 79.06 88 GLY A N 1
ATOM 676 C CA . GLY A 1 88 ? 4.618 -29.536 6.636 1.00 79.06 88 GLY A CA 1
ATOM 677 C C . GLY A 1 88 ? 6.033 -30.022 6.998 1.00 79.06 88 GLY A C 1
ATOM 678 O O . GLY A 1 88 ? 6.168 -30.956 7.784 1.00 79.06 88 GLY A O 1
ATOM 679 N N . LYS A 1 89 ? 7.081 -29.441 6.402 1.00 86.00 89 LYS A N 1
ATOM 680 C CA . LYS A 1 89 ? 8.504 -29.711 6.644 1.00 86.00 89 LYS A CA 1
ATOM 681 C C . LYS A 1 89 ? 9.246 -28.471 7.177 1.00 86.00 89 LYS A C 1
ATOM 683 O O . LYS A 1 89 ? 10.471 -28.525 7.280 1.00 86.00 89 LYS A O 1
ATOM 688 N N . GLY A 1 90 ? 8.535 -27.389 7.515 1.00 85.19 90 GLY A N 1
ATOM 689 C CA . GLY A 1 90 ? 9.107 -26.141 8.032 1.00 85.19 90 GLY A CA 1
ATOM 690 C C . GLY A 1 90 ? 9.751 -25.247 6.967 1.00 85.19 90 GLY A C 1
ATOM 691 O O . GLY A 1 90 ? 10.583 -24.401 7.286 1.00 85.19 90 GLY A O 1
ATOM 692 N N . LYS A 1 91 ? 9.439 -25.445 5.680 1.00 88.50 91 LYS A N 1
ATOM 693 C CA . LYS A 1 91 ? 9.845 -24.515 4.622 1.00 88.50 91 LYS A CA 1
ATOM 694 C C . LYS A 1 91 ? 8.924 -23.302 4.652 1.00 88.50 91 LYS A C 1
ATOM 696 O O . LYS A 1 91 ? 7.714 -23.455 4.514 1.00 88.50 91 LYS A O 1
ATOM 701 N N . ASP A 1 92 ? 9.516 -22.117 4.720 1.00 87.00 92 ASP A N 1
ATOM 702 C CA . ASP A 1 92 ? 8.807 -20.848 4.573 1.00 87.00 92 ASP A CA 1
ATOM 703 C C . ASP A 1 92 ? 8.095 -20.769 3.203 1.00 87.00 92 ASP A C 1
ATOM 705 O O . ASP A 1 92 ? 8.717 -20.873 2.137 1.00 87.00 92 ASP A O 1
ATOM 709 N N . LEU A 1 93 ? 6.769 -20.645 3.253 1.00 88.56 93 LEU A N 1
ATOM 710 C CA . LEU A 1 93 ? 5.842 -20.447 2.138 1.00 88.56 93 LEU A CA 1
ATOM 711 C C . LEU A 1 93 ? 5.052 -19.135 2.308 1.00 88.56 93 LEU A C 1
ATOM 713 O O . LEU A 1 93 ? 3.968 -18.990 1.733 1.00 88.56 93 LEU A O 1
ATOM 717 N N . GLY A 1 94 ? 5.570 -18.199 3.104 1.00 88.62 94 GLY A N 1
ATOM 718 C CA . GLY A 1 94 ? 4.909 -16.954 3.446 1.00 88.62 94 GLY A CA 1
ATOM 719 C C . GLY A 1 94 ? 4.454 -16.157 2.224 1.00 88.62 94 GLY A C 1
ATOM 720 O O . GLY A 1 94 ? 5.188 -15.966 1.250 1.00 88.62 94 GLY A O 1
ATOM 721 N N . ILE A 1 95 ? 3.225 -15.650 2.289 1.00 89.44 95 ILE A N 1
ATOM 722 C CA . ILE A 1 95 ? 2.636 -14.779 1.274 1.00 89.44 95 ILE A CA 1
ATOM 723 C C . ILE A 1 95 ? 2.768 -13.331 1.749 1.00 89.44 95 ILE A C 1
ATOM 725 O O . ILE A 1 95 ? 2.206 -12.938 2.770 1.00 89.44 95 ILE A O 1
ATOM 729 N N . ASP A 1 96 ? 3.503 -12.524 0.982 1.00 85.88 96 ASP A N 1
ATOM 730 C CA . ASP A 1 96 ? 3.543 -11.070 1.153 1.00 85.88 96 ASP A CA 1
ATOM 731 C C . ASP A 1 96 ? 2.301 -10.448 0.506 1.00 85.88 96 ASP A C 1
ATOM 733 O O . ASP A 1 96 ? 2.237 -10.250 -0.710 1.00 85.88 96 ASP A O 1
ATOM 737 N N . PHE A 1 97 ? 1.285 -10.204 1.328 1.00 89.81 97 PHE A N 1
ATOM 738 C CA . PHE A 1 97 ? 0.026 -9.618 0.895 1.00 89.81 97 PHE A CA 1
ATOM 739 C C . PHE A 1 97 ? 0.094 -8.095 0.979 1.00 89.81 97 PHE A C 1
ATOM 741 O O . PHE A 1 97 ? 0.368 -7.549 2.049 1.00 89.81 97 PHE A O 1
ATOM 748 N N . ARG A 1 98 ? -0.217 -7.409 -0.128 1.00 87.81 98 ARG A N 1
ATOM 749 C CA . ARG A 1 98 ? -0.291 -5.942 -0.195 1.00 87.81 98 ARG A CA 1
ATOM 750 C C . ARG A 1 98 ? -1.527 -5.504 -0.976 1.00 87.81 98 ARG A C 1
ATOM 752 O O . ARG A 1 98 ? -1.798 -6.032 -2.052 1.00 87.81 98 ARG A O 1
ATOM 759 N N . MET A 1 99 ? -2.254 -4.519 -0.456 1.00 88.31 99 MET A N 1
ATOM 760 C CA . MET A 1 99 ? -3.373 -3.858 -1.136 1.00 88.31 99 MET A CA 1
ATOM 761 C C . MET A 1 99 ? -3.317 -2.349 -0.933 1.00 88.31 99 MET A C 1
ATOM 763 O O . MET A 1 99 ? -2.760 -1.874 0.050 1.00 88.31 99 MET A O 1
ATOM 767 N N . VAL A 1 100 ? -3.943 -1.596 -1.835 1.00 88.62 100 VAL A N 1
ATOM 768 C CA . VAL A 1 100 ? -4.114 -0.145 -1.695 1.00 88.62 100 VAL A CA 1
ATOM 769 C C . VAL A 1 100 ? -5.549 0.162 -1.278 1.00 88.62 100 VAL A C 1
ATOM 771 O O . VAL A 1 100 ? -6.492 -0.482 -1.729 1.00 88.62 100 VAL A O 1
ATOM 774 N N . THR A 1 101 ? -5.726 1.162 -0.427 1.00 91.06 101 THR A N 1
ATOM 775 C CA . THR A 1 101 ? -7.006 1.809 -0.116 1.00 91.06 101 THR A CA 1
ATOM 776 C C . THR A 1 101 ? -6.807 3.320 -0.124 1.00 91.06 101 THR A C 1
ATOM 778 O O . THR A 1 101 ? -5.702 3.804 0.110 1.00 91.06 101 THR A O 1
ATOM 781 N N . THR A 1 102 ? -7.855 4.091 -0.395 1.00 90.19 102 THR A N 1
ATOM 782 C CA . THR A 1 102 ? -7.753 5.552 -0.460 1.00 90.19 102 THR A CA 1
ATOM 783 C C . THR A 1 102 ? -8.408 6.184 0.763 1.00 90.19 102 THR A C 1
ATOM 785 O O . THR A 1 102 ? -9.612 6.030 0.958 1.00 90.19 102 THR A O 1
ATOM 788 N N . ASN A 1 103 ? -7.658 6.949 1.563 1.00 91.81 103 ASN A N 1
ATOM 789 C CA . ASN A 1 103 ? -8.243 7.776 2.620 1.00 91.81 103 ASN A CA 1
ATOM 790 C C . ASN A 1 103 ? -8.720 9.104 2.015 1.00 91.81 103 ASN A C 1
ATOM 792 O O . ASN A 1 103 ? -7.927 10.015 1.764 1.00 91.81 103 ASN A O 1
ATOM 796 N N . LEU A 1 104 ? -10.028 9.224 1.791 1.00 89.81 104 LEU A N 1
ATOM 797 C CA . LEU A 1 104 ? -10.667 10.402 1.205 1.00 89.81 104 LEU A CA 1
ATOM 798 C C . LEU A 1 104 ? -10.588 11.632 2.121 1.00 89.81 104 LEU A C 1
ATOM 800 O O . LEU A 1 104 ? -10.478 12.751 1.618 1.00 89.81 104 LEU A O 1
ATOM 804 N N . SER A 1 105 ? -10.585 11.441 3.447 1.00 89.75 105 SER A N 1
ATOM 805 C CA . SER A 1 105 ? -10.438 12.543 4.412 1.00 89.75 105 SER A CA 1
ATOM 806 C C . SER A 1 105 ? -9.058 13.200 4.320 1.00 89.75 105 SER A C 1
ATOM 808 O O . SER A 1 105 ? -8.937 14.409 4.505 1.00 89.75 105 SER A O 1
ATOM 810 N N . GLN A 1 106 ? -8.023 12.414 4.016 1.00 87.69 106 GLN A N 1
ATOM 811 C CA . GLN A 1 106 ? -6.637 12.885 3.909 1.00 87.69 106 GLN A CA 1
ATOM 812 C C . GLN A 1 106 ? -6.169 13.091 2.463 1.00 87.69 106 GLN A C 1
ATOM 814 O O . GLN A 1 106 ? -5.109 13.667 2.240 1.00 87.69 106 GLN A O 1
ATOM 819 N N . ARG A 1 107 ? -6.976 12.664 1.482 1.00 87.56 107 ARG A N 1
ATOM 820 C CA . ARG A 1 107 ? -6.699 12.745 0.039 1.00 87.56 107 ARG A CA 1
ATOM 821 C C . ARG A 1 107 ? -5.413 12.019 -0.366 1.00 87.56 107 ARG A C 1
ATOM 823 O O . ARG A 1 107 ? -4.674 12.511 -1.215 1.00 87.56 107 ARG A O 1
ATOM 830 N N . GLN A 1 108 ? -5.158 10.855 0.233 1.00 85.06 108 GLN A N 1
ATOM 831 C CA . GLN A 1 108 ? -3.952 10.074 -0.045 1.00 85.06 108 GLN A CA 1
ATOM 832 C C . GLN A 1 108 ? -4.192 8.554 -0.034 1.00 85.06 108 GLN A C 1
ATOM 834 O O . GLN A 1 108 ? -5.089 8.082 0.680 1.00 85.06 108 GLN A O 1
ATOM 839 N N . PRO A 1 109 ? -3.413 7.790 -0.826 1.00 87.38 109 PRO A N 1
ATOM 840 C CA . PRO A 1 109 ? -3.405 6.335 -0.770 1.00 87.38 109 PRO A CA 1
ATOM 841 C C . PRO A 1 109 ? -2.766 5.825 0.523 1.00 87.38 109 PRO A C 1
ATOM 843 O O . PRO A 1 109 ? -1.872 6.448 1.091 1.00 87.38 109 PRO A O 1
ATOM 846 N N . TYR A 1 110 ? -3.208 4.644 0.930 1.00 88.50 110 TYR A N 1
ATOM 847 C CA . TYR A 1 110 ? -2.667 3.855 2.019 1.00 88.50 110 TYR A CA 1
ATOM 848 C C . TYR A 1 110 ? -2.473 2.411 1.569 1.00 88.50 110 TYR A C 1
ATOM 850 O O . TYR A 1 110 ? -3.334 1.832 0.909 1.00 88.50 110 TYR A O 1
ATOM 858 N N . THR A 1 111 ? -1.357 1.821 1.968 1.00 88.06 111 THR A N 1
ATOM 859 C CA . THR A 1 111 ? -1.009 0.427 1.726 1.00 88.06 111 THR A CA 1
ATOM 860 C C . THR A 1 111 ? -1.387 -0.394 2.951 1.00 88.06 111 THR A C 1
ATOM 862 O O . THR A 1 111 ? -1.018 -0.065 4.080 1.00 88.06 111 THR A O 1
ATOM 865 N N . LEU A 1 112 ? -2.140 -1.463 2.716 1.00 90.25 112 LEU A N 1
ATOM 866 C CA . LEU A 1 112 ? -2.507 -2.492 3.677 1.00 90.25 112 LEU A CA 1
ATOM 867 C C . LEU A 1 112 ? -1.606 -3.694 3.408 1.00 90.25 112 LEU A C 1
ATOM 869 O O . LEU A 1 112 ? -1.723 -4.315 2.352 1.00 90.25 112 LEU A O 1
ATOM 873 N N . HIS A 1 113 ? -0.692 -3.999 4.322 1.00 86.75 113 HIS A N 1
ATOM 874 C CA . HIS A 1 113 ? 0.312 -5.041 4.123 1.00 86.75 113 HIS A CA 1
ATOM 875 C C . HIS A 1 113 ? 0.687 -5.749 5.423 1.00 86.75 113 HIS A C 1
ATOM 877 O O . HIS A 1 113 ? 0.507 -5.193 6.507 1.00 86.75 113 HIS A O 1
ATOM 883 N N . SER A 1 114 ? 1.197 -6.979 5.308 1.00 82.94 114 SER A N 1
ATOM 884 C CA . SER A 1 114 ? 1.893 -7.649 6.413 1.00 82.94 114 SER A CA 1
ATOM 885 C C . SER A 1 114 ? 3.171 -6.892 6.773 1.00 82.94 114 SER A C 1
ATOM 887 O O . SER A 1 114 ? 3.750 -6.207 5.931 1.00 82.94 114 SER A O 1
ATOM 889 N N . GLU A 1 115 ? 3.650 -7.043 8.005 1.00 74.56 115 GLU A N 1
ATOM 890 C CA . GLU A 1 115 ? 4.921 -6.435 8.386 1.00 74.56 115 GLU A CA 1
ATOM 891 C C . GLU A 1 115 ? 6.099 -7.104 7.668 1.00 74.56 115 GLU A C 1
ATOM 893 O O . GLU A 1 115 ? 6.244 -8.328 7.659 1.00 74.56 115 GLU A O 1
ATOM 898 N N . ASP A 1 116 ? 6.986 -6.282 7.111 1.00 62.53 116 ASP A N 1
ATOM 899 C CA . ASP A 1 116 ? 8.257 -6.738 6.563 1.00 62.53 116 ASP A CA 1
ATOM 900 C C . ASP A 1 116 ? 9.167 -7.227 7.713 1.00 62.53 116 ASP A C 1
ATOM 902 O O . ASP A 1 116 ? 9.416 -6.504 8.682 1.00 62.53 116 ASP A O 1
ATOM 906 N N . THR A 1 117 ? 9.717 -8.439 7.592 1.00 49.88 117 THR A N 1
ATOM 907 C CA . THR A 1 117 ? 10.531 -9.124 8.622 1.00 49.88 117 THR A CA 1
ATOM 908 C C . THR A 1 117 ? 11.779 -8.345 9.070 1.00 49.88 117 THR A C 1
ATOM 910 O O . THR A 1 117 ? 12.208 -8.485 10.212 1.00 49.88 117 THR A O 1
ATOM 913 N N . GLU A 1 118 ? 12.331 -7.460 8.233 1.00 48.88 118 GLU A N 1
ATOM 914 C CA . GLU A 1 118 ? 13.468 -6.581 8.582 1.00 48.88 118 GLU A CA 1
ATOM 915 C C . GLU A 1 118 ? 13.057 -5.261 9.274 1.00 48.88 118 GLU A C 1
ATOM 917 O O . GLU A 1 118 ? 13.893 -4.477 9.734 1.00 48.88 118 GLU A O 1
ATOM 922 N N . THR A 1 119 ? 11.755 -4.997 9.376 1.00 49.69 119 THR A N 1
ATOM 923 C CA . THR A 1 119 ? 11.197 -3.646 9.575 1.00 49.69 119 THR A CA 1
ATOM 924 C C . THR A 1 119 ? 10.675 -3.417 10.989 1.00 49.69 119 THR A C 1
ATOM 926 O O . THR A 1 119 ? 10.290 -2.303 11.339 1.00 49.69 119 THR A O 1
ATOM 929 N N . ALA A 1 120 ? 10.814 -4.415 11.868 1.00 42.81 120 ALA A N 1
ATOM 930 C CA . ALA A 1 120 ? 10.559 -4.297 13.305 1.00 42.81 120 ALA A CA 1
ATOM 931 C C . ALA A 1 120 ? 11.379 -3.179 13.996 1.00 42.81 120 ALA A C 1
ATOM 933 O O . ALA A 1 120 ? 11.098 -2.823 15.139 1.00 42.81 120 ALA A O 1
ATOM 934 N N . SER A 1 121 ? 12.376 -2.607 13.306 1.00 40.41 121 SER A N 1
ATOM 935 C CA . SER A 1 121 ? 13.250 -1.532 13.786 1.00 40.41 121 SER A CA 1
ATOM 936 C C . SER A 1 121 ? 13.030 -0.153 13.133 1.00 40.41 121 SER A C 1
ATOM 938 O O . SER A 1 121 ? 13.680 0.815 13.551 1.00 40.41 121 SER A O 1
ATOM 940 N N . ARG A 1 122 ? 12.134 0.002 12.137 1.00 46.94 122 ARG A N 1
ATOM 941 C CA . ARG A 1 122 ? 11.887 1.327 11.536 1.00 46.94 122 ARG A CA 1
ATOM 942 C C . ARG A 1 122 ? 11.202 2.244 12.553 1.00 46.94 122 ARG A C 1
ATOM 944 O O . ARG A 1 122 ? 10.094 1.992 13.005 1.00 46.94 122 ARG A O 1
ATOM 951 N N . ARG A 1 123 ? 11.858 3.366 12.876 1.00 41.59 123 ARG A N 1
ATOM 952 C CA . ARG A 1 123 ? 11.265 4.478 13.649 1.00 41.59 123 ARG A CA 1
ATOM 953 C C . ARG A 1 123 ? 10.200 5.259 12.870 1.00 41.59 123 ARG A C 1
ATOM 955 O O . ARG A 1 123 ? 9.520 6.083 13.472 1.00 41.59 123 ARG A O 1
ATOM 962 N N . VAL A 1 124 ? 10.119 5.068 11.553 1.00 45.00 124 VAL A N 1
ATOM 963 C CA . VAL A 1 124 ? 9.227 5.802 10.651 1.00 45.00 124 VAL A CA 1
ATOM 964 C C . VAL A 1 124 ? 8.574 4.793 9.715 1.00 45.00 124 VAL A C 1
ATOM 966 O O . VAL A 1 124 ? 9.243 4.213 8.861 1.00 45.00 124 VAL A O 1
ATOM 969 N N . VAL A 1 125 ? 7.285 4.575 9.942 1.00 56.47 125 VAL A N 1
ATOM 970 C CA . VAL A 1 125 ? 6.346 3.939 9.014 1.00 56.47 125 VAL A CA 1
ATOM 971 C C . VAL A 1 125 ? 6.296 4.792 7.752 1.00 56.47 125 VAL A C 1
ATOM 973 O O . VAL A 1 125 ? 6.330 6.025 7.853 1.00 56.47 125 VAL A O 1
ATOM 976 N N . HIS A 1 126 ? 6.282 4.177 6.570 1.00 60.66 126 HIS A N 1
ATOM 977 C CA . HIS A 1 126 ? 6.185 4.958 5.339 1.00 60.66 126 HIS A CA 1
ATOM 978 C C . HIS A 1 126 ? 4.881 5.786 5.386 1.00 60.66 126 HIS A C 1
ATOM 980 O O . HIS A 1 126 ? 3.861 5.259 5.820 1.00 60.66 126 HIS A O 1
ATOM 986 N N . PRO A 1 127 ? 4.856 7.069 4.974 1.00 61.03 127 PRO A N 1
ATOM 987 C CA . PRO A 1 127 ? 3.663 7.921 5.118 1.00 61.03 127 PRO A CA 1
ATOM 988 C C . PRO A 1 127 ? 2.383 7.351 4.482 1.00 61.03 127 PRO A C 1
ATOM 990 O O . PRO A 1 127 ? 1.279 7.729 4.862 1.00 61.03 127 PRO A O 1
ATOM 993 N N . GLU A 1 128 ? 2.558 6.444 3.522 1.00 70.88 128 GLU A N 1
ATOM 994 C CA . GLU A 1 128 ? 1.509 5.759 2.767 1.00 70.88 128 GLU A CA 1
ATOM 995 C C . GLU A 1 128 ? 1.211 4.342 3.303 1.00 70.88 128 GLU A C 1
ATOM 997 O O . GLU A 1 128 ? 0.598 3.553 2.598 1.00 70.88 128 GLU A O 1
ATOM 1002 N N . GLU A 1 129 ? 1.654 3.962 4.504 1.00 79.62 129 GLU A N 1
ATOM 1003 C CA . GLU A 1 129 ? 1.322 2.680 5.154 1.00 79.62 129 GLU A CA 1
ATOM 1004 C C . GLU A 1 129 ? 0.283 2.905 6.260 1.00 79.62 129 GLU A C 1
ATOM 1006 O O . GLU A 1 129 ? 0.381 3.848 7.051 1.00 79.62 129 GLU A O 1
ATOM 1011 N N . LEU A 1 130 ? -0.751 2.057 6.309 1.00 83.38 130 LEU A N 1
ATOM 1012 C CA . LEU A 1 130 ? -1.735 2.120 7.389 1.00 83.38 130 LEU A CA 1
ATOM 1013 C C . LEU A 1 130 ? -1.166 1.407 8.622 1.00 83.38 130 LEU A C 1
ATOM 1015 O O . LEU A 1 130 ? -1.051 0.183 8.626 1.00 83.38 130 LEU A O 1
ATOM 1019 N N . ASP A 1 131 ? -0.848 2.166 9.669 1.00 82.62 131 ASP A N 1
ATOM 1020 C CA . ASP A 1 131 ? -0.323 1.642 10.938 1.00 82.62 131 ASP A CA 1
ATOM 1021 C C . ASP A 1 131 ? -1.266 1.932 12.125 1.00 82.62 131 ASP A C 1
ATOM 1023 O O . ASP A 1 131 ? -2.389 2.416 11.960 1.00 82.62 131 ASP A O 1
ATOM 1027 N N . ALA A 1 132 ? -0.825 1.598 13.338 1.00 83.25 132 ALA A N 1
ATOM 1028 C CA . ALA A 1 132 ? -1.498 1.875 14.596 1.00 83.25 132 ALA A CA 1
ATOM 1029 C C . ALA A 1 132 ? -1.928 3.350 14.760 1.00 83.25 132 ALA A C 1
ATOM 1031 O O . ALA A 1 132 ? -1.360 4.278 14.189 1.00 83.25 132 ALA A O 1
ATOM 1032 N N . GLY A 1 133 ? -2.928 3.572 15.620 1.00 88.19 133 GLY A N 1
ATOM 1033 C CA . GLY A 1 133 ? -3.465 4.909 15.922 1.00 88.19 133 GLY A CA 1
ATOM 1034 C C . GLY A 1 133 ? -4.862 5.177 15.356 1.00 88.19 133 GLY A C 1
ATOM 1035 O O . GLY A 1 133 ? -5.435 6.234 15.625 1.00 88.19 133 GLY A O 1
ATOM 1036 N N . TYR A 1 134 ? -5.442 4.207 14.645 1.00 94.31 134 TYR A N 1
ATOM 1037 C CA . TYR A 1 134 ? -6.844 4.224 14.233 1.00 94.31 134 TYR A CA 1
ATOM 1038 C C . TYR A 1 134 ? -7.738 3.478 15.233 1.00 94.31 134 TYR A C 1
ATOM 1040 O O . TYR A 1 134 ? -7.364 2.458 15.814 1.00 94.31 134 TYR A O 1
ATOM 1048 N N . LEU A 1 135 ? -8.946 3.996 15.416 1.00 96.25 135 LEU A N 1
ATOM 1049 C CA . LEU A 1 135 ? -10.060 3.381 16.123 1.00 96.25 135 LEU A CA 1
ATOM 1050 C C . LEU A 1 135 ? -11.177 3.076 15.114 1.00 96.25 135 LEU A C 1
ATOM 1052 O O . LEU A 1 135 ? -11.302 3.745 14.089 1.00 96.25 135 LEU A O 1
ATOM 1056 N N . PHE A 1 136 ? -12.038 2.121 15.429 1.00 97.00 136 PHE A N 1
ATOM 1057 C CA . PHE A 1 136 ? -13.299 1.888 14.735 1.00 97.00 136 PHE A CA 1
ATOM 1058 C C . PHE A 1 136 ? -14.463 1.896 15.721 1.00 97.00 136 PHE A C 1
ATOM 1060 O O . PHE A 1 136 ? -14.278 1.637 16.910 1.00 97.00 136 PHE A O 1
ATOM 1067 N N . ARG A 1 137 ? -15.671 2.155 15.216 1.00 95.94 137 ARG A N 1
ATOM 1068 C CA . ARG A 1 137 ? -16.916 2.019 15.978 1.00 95.94 137 ARG A CA 1
ATOM 1069 C C . ARG A 1 137 ? -17.546 0.657 15.689 1.00 95.94 137 ARG A C 1
ATOM 1071 O O . ARG A 1 137 ? -17.744 0.326 14.521 1.00 95.94 137 ARG A O 1
ATOM 1078 N N . THR A 1 138 ? -17.868 -0.128 16.720 1.00 95.94 138 THR A N 1
ATOM 1079 C CA . THR A 1 138 ? -18.395 -1.500 16.532 1.00 95.94 138 THR A CA 1
ATOM 1080 C C . THR A 1 138 ? -19.675 -1.520 15.689 1.00 95.94 138 THR A C 1
ATOM 1082 O O . THR A 1 138 ? -19.796 -2.326 14.767 1.00 95.94 138 THR A O 1
ATOM 1085 N N . ASP A 1 139 ? -20.576 -0.556 15.898 1.00 93.56 139 ASP A N 1
ATOM 1086 C CA . ASP A 1 139 ? -21.828 -0.450 15.142 1.00 93.56 139 ASP A CA 1
ATOM 1087 C C . ASP A 1 139 ? -21.607 -0.194 13.647 1.00 93.56 139 ASP A C 1
ATOM 1089 O O . ASP A 1 139 ? -22.400 -0.652 12.826 1.00 93.56 139 ASP A O 1
ATOM 1093 N N . ASP A 1 140 ? -20.521 0.491 13.274 1.00 94.25 140 ASP A N 1
ATOM 1094 C CA . ASP A 1 140 ? -20.173 0.672 11.863 1.00 94.25 140 ASP A CA 1
ATOM 1095 C C . ASP A 1 140 ? -19.689 -0.650 11.265 1.00 94.25 140 ASP A C 1
ATOM 1097 O O . ASP A 1 140 ? -20.148 -1.061 10.200 1.00 94.25 140 ASP A O 1
ATOM 1101 N N . MET A 1 141 ? -18.814 -1.363 11.981 1.00 95.50 141 MET A N 1
ATOM 1102 C CA . MET A 1 141 ? -18.244 -2.623 11.501 1.00 95.50 141 MET A CA 1
ATOM 1103 C C . MET A 1 141 ? -19.295 -3.727 11.369 1.00 95.50 141 MET A C 1
ATOM 1105 O O . MET A 1 141 ? -19.275 -4.452 10.380 1.00 95.50 141 MET A O 1
ATOM 1109 N N . ARG A 1 142 ? -20.283 -3.798 12.271 1.00 94.62 142 ARG A N 1
ATOM 1110 C CA . ARG A 1 142 ? -21.420 -4.743 12.177 1.00 94.62 142 ARG A CA 1
ATOM 1111 C C . ARG A 1 142 ? -22.272 -4.568 10.925 1.00 94.62 142 ARG A C 1
ATOM 1113 O O . ARG A 1 142 ? -22.995 -5.480 10.542 1.00 94.62 142 ARG A O 1
ATOM 1120 N N . ARG A 1 143 ? -22.215 -3.395 10.298 1.00 92.31 143 ARG A N 1
ATOM 1121 C CA . ARG A 1 143 ? -22.974 -3.085 9.081 1.00 92.31 143 ARG A CA 1
ATOM 1122 C C . ARG A 1 143 ? -22.179 -3.344 7.810 1.00 92.31 143 ARG A C 1
ATOM 1124 O O . ARG A 1 143 ? -22.772 -3.354 6.733 1.00 92.31 143 ARG A O 1
ATOM 1131 N N . LEU A 1 144 ? -20.869 -3.540 7.941 1.00 93.00 144 LEU A N 1
ATOM 1132 C CA . LEU A 1 144 ? -19.929 -3.717 6.837 1.00 93.00 144 LEU A CA 1
ATOM 1133 C C . LEU A 1 144 ? -19.342 -5.134 6.780 1.00 93.00 144 LEU A C 1
ATOM 1135 O O . LEU A 1 144 ? -18.938 -5.552 5.696 1.00 93.00 144 LEU A O 1
ATOM 1139 N N . PHE A 1 145 ? -19.315 -5.858 7.906 1.00 95.06 145 PHE A N 1
ATOM 1140 C CA . PHE A 1 145 ? -18.635 -7.143 8.061 1.00 95.06 145 PHE A CA 1
ATOM 1141 C C . PHE A 1 145 ? -19.479 -8.200 8.795 1.00 95.06 145 PHE A C 1
ATOM 1143 O O . PHE A 1 145 ? -20.308 -7.843 9.638 1.00 95.06 145 PHE A O 1
ATOM 1150 N N . PRO A 1 146 ? -19.237 -9.500 8.525 1.00 94.19 146 PRO A N 1
ATOM 1151 C CA . PRO A 1 146 ? -19.799 -10.610 9.296 1.00 94.19 146 PRO A CA 1
ATOM 1152 C C . PRO A 1 146 ? -19.464 -10.547 10.792 1.00 94.19 146 PRO A C 1
ATOM 1154 O O . PRO A 1 146 ? -18.470 -9.942 11.206 1.00 94.19 146 PRO A O 1
ATOM 1157 N N . LEU A 1 147 ? -20.293 -11.183 11.622 1.00 93.44 147 LEU A N 1
ATOM 1158 C CA . LEU A 1 147 ? -20.216 -11.059 13.081 1.00 93.44 147 LEU A CA 1
ATOM 1159 C C . LEU A 1 147 ? -18.913 -11.636 13.649 1.00 93.44 147 LEU A C 1
ATOM 1161 O O . LEU A 1 147 ? -18.349 -11.073 14.583 1.00 93.44 147 LEU A O 1
ATOM 1165 N N . GLU A 1 148 ? -18.431 -12.735 13.089 1.00 93.88 148 GLU A N 1
ATOM 1166 C CA . GLU A 1 148 ? -17.162 -13.389 13.395 1.00 93.88 148 GLU A CA 1
ATOM 1167 C C . GLU A 1 148 ? -15.967 -12.457 13.153 1.00 93.88 148 GLU A C 1
ATOM 1169 O O . GLU A 1 148 ? -15.102 -12.320 14.021 1.00 93.88 148 GLU A O 1
ATOM 1174 N N . VAL A 1 149 ? -15.985 -11.699 12.051 1.00 96.44 149 VAL A N 1
ATOM 1175 C CA . VAL A 1 149 ? -14.966 -10.689 11.743 1.00 96.44 149 VAL A CA 1
ATOM 1176 C C . VAL A 1 149 ? -15.027 -9.561 12.765 1.00 96.44 149 VAL A C 1
ATOM 1178 O O . VAL A 1 149 ? -13.997 -9.171 13.307 1.00 96.44 149 VAL A O 1
ATOM 1181 N N . VAL A 1 150 ? -16.221 -9.062 13.100 1.00 97.06 150 VAL A N 1
ATOM 1182 C CA . VAL A 1 150 ? -16.370 -8.005 14.116 1.00 97.06 150 VAL A CA 1
ATOM 1183 C C . VAL A 1 150 ? -15.911 -8.481 15.495 1.00 97.06 150 VAL A C 1
ATOM 1185 O O . VAL A 1 150 ? -15.200 -7.754 16.184 1.00 97.06 150 VAL A O 1
ATOM 1188 N N . ARG A 1 151 ? -16.245 -9.714 15.890 1.00 96.19 151 ARG A N 1
ATOM 1189 C CA . ARG A 1 151 ? -15.774 -10.312 17.148 1.00 96.19 151 ARG A CA 1
ATOM 1190 C C . ARG A 1 151 ? -14.255 -10.433 17.173 1.00 96.19 151 ARG A C 1
ATOM 1192 O O . ARG A 1 151 ? -13.653 -10.171 18.214 1.00 96.19 151 ARG A O 1
ATOM 1199 N N . TYR A 1 152 ? -13.628 -10.800 16.057 1.00 96.62 152 TYR A N 1
ATOM 1200 C CA . TYR A 1 152 ? -12.175 -10.752 15.939 1.00 96.62 152 TYR A CA 1
ATOM 1201 C C . TYR A 1 152 ? -11.659 -9.314 16.112 1.00 96.62 152 TYR A C 1
ATOM 1203 O O . TYR A 1 152 ? -10.799 -9.079 16.957 1.00 96.62 152 TYR A O 1
ATOM 1211 N N . LEU A 1 153 ? -12.228 -8.331 15.403 1.00 97.50 153 LEU A N 1
ATOM 1212 C CA . LEU A 1 153 ? -11.830 -6.918 15.495 1.00 97.50 153 LEU A CA 1
ATOM 1213 C C . LEU A 1 153 ? -11.983 -6.334 16.912 1.00 97.50 153 LEU A C 1
ATOM 1215 O O . LEU A 1 153 ? -11.209 -5.470 17.311 1.00 97.50 153 LEU A O 1
ATOM 1219 N N . GLU A 1 154 ? -12.951 -6.784 17.705 1.00 97.12 154 GLU A N 1
ATOM 1220 C CA . GLU A 1 154 ? -13.105 -6.339 19.098 1.00 97.12 154 GLU A CA 1
ATOM 1221 C C . GLU A 1 154 ? -12.021 -6.925 20.025 1.00 97.12 154 GLU A C 1
ATOM 1223 O O . GLU A 1 154 ? -11.669 -6.309 21.036 1.00 97.12 154 GLU A O 1
ATOM 1228 N N . ASN A 1 155 ? -11.471 -8.095 19.676 1.00 96.25 155 ASN A N 1
ATOM 1229 C CA . ASN A 1 155 ? -10.639 -8.914 20.561 1.00 96.25 155 ASN A CA 1
ATOM 1230 C C . ASN A 1 155 ? -9.210 -9.170 20.052 1.00 96.25 155 ASN A C 1
ATOM 1232 O O . ASN A 1 155 ? -8.436 -9.793 20.769 1.00 96.25 155 ASN A O 1
ATOM 1236 N N . TRP A 1 156 ? -8.815 -8.685 18.871 1.00 95.94 156 TRP A N 1
ATOM 1237 C CA . TRP A 1 156 ? -7.527 -9.017 18.234 1.00 95.94 156 TRP A CA 1
ATOM 1238 C C . TRP A 1 156 ? -6.291 -8.701 19.097 1.00 95.94 156 TRP A C 1
ATOM 1240 O O . TRP A 1 156 ? -5.231 -9.290 18.899 1.00 95.94 156 TRP A O 1
ATOM 1250 N N . MET A 1 157 ? -6.416 -7.771 20.053 1.00 95.25 157 MET A N 1
ATOM 1251 C CA . MET A 1 157 ? -5.349 -7.390 20.988 1.00 95.25 157 MET A CA 1
ATOM 1252 C C . MET A 1 157 ? -5.148 -8.373 22.153 1.00 95.25 157 MET A C 1
ATOM 1254 O O . MET A 1 157 ? -4.199 -8.184 22.923 1.00 95.25 157 MET A O 1
ATOM 1258 N N . ASP A 1 158 ? -6.042 -9.350 22.321 1.00 94.69 158 ASP A N 1
ATOM 1259 C CA . ASP A 1 158 ? -5.916 -10.444 23.282 1.00 94.69 158 ASP A CA 1
ATOM 1260 C C . ASP A 1 158 ? -4.843 -11.426 22.797 1.00 94.69 158 ASP A C 1
ATOM 1262 O O . ASP A 1 158 ? -5.097 -12.318 21.991 1.00 94.69 158 ASP A O 1
ATOM 1266 N N . VAL A 1 159 ? -3.612 -11.206 23.257 1.00 92.75 159 VAL A N 1
ATOM 1267 C CA . VAL A 1 159 ? -2.429 -11.967 22.832 1.00 92.75 159 VAL A CA 1
ATOM 1268 C C . VAL A 1 159 ? -2.399 -13.393 23.378 1.00 92.75 159 VAL A C 1
ATOM 1270 O O . VAL A 1 159 ? -1.633 -14.198 22.859 1.00 92.75 159 VAL A O 1
ATOM 1273 N N . ASP A 1 160 ? -3.215 -13.705 24.389 1.00 93.06 160 ASP A N 1
ATOM 1274 C CA . ASP A 1 160 ? -3.352 -15.073 24.897 1.00 93.06 160 ASP A CA 1
ATOM 1275 C C . ASP A 1 160 ? -4.186 -15.917 23.923 1.00 93.06 160 ASP A C 1
ATOM 1277 O O . ASP A 1 160 ? -3.960 -17.117 23.777 1.00 93.06 160 ASP A O 1
ATOM 1281 N N . ARG A 1 161 ? -5.120 -15.275 23.208 1.00 90.81 161 ARG A N 1
ATOM 1282 C CA . ARG A 1 161 ? -5.917 -15.894 22.143 1.00 90.81 161 ARG A CA 1
ATOM 1283 C C . ARG A 1 161 ? -5.264 -15.790 20.763 1.00 90.81 161 ARG A C 1
ATOM 1285 O O . ARG A 1 161 ? -5.370 -16.721 19.972 1.00 90.81 161 ARG A O 1
ATOM 1292 N N . TYR A 1 162 ? -4.624 -14.663 20.461 1.00 92.31 162 TYR A N 1
ATOM 1293 C CA . TYR A 1 162 ? -4.052 -14.354 19.149 1.00 92.31 162 TYR A CA 1
ATOM 1294 C C . TYR A 1 162 ? -2.562 -14.033 19.274 1.00 92.31 162 TYR A C 1
ATOM 1296 O O . TYR A 1 162 ? -2.144 -12.875 19.192 1.00 92.31 162 TYR A O 1
ATOM 1304 N N . GLU A 1 163 ? -1.746 -15.064 19.477 1.00 89.94 163 GLU A N 1
ATOM 1305 C CA . GLU A 1 163 ? -0.311 -14.895 19.725 1.00 89.94 163 GLU A CA 1
ATOM 1306 C C . GLU A 1 163 ? 0.412 -14.130 18.598 1.00 89.94 163 GLU A C 1
ATOM 1308 O O . GLU A 1 163 ? 1.247 -13.264 18.882 1.00 89.94 163 GLU A O 1
ATOM 1313 N N . LEU A 1 164 ? 0.024 -14.356 17.337 1.00 88.56 164 LEU A N 1
ATOM 1314 C CA . LEU A 1 164 ? 0.603 -13.682 16.163 1.00 88.56 164 LEU A CA 1
ATOM 1315 C C . LEU A 1 164 ? 0.448 -12.154 16.190 1.00 88.56 164 LEU A C 1
ATOM 1317 O O . LEU A 1 164 ? 1.200 -11.434 15.538 1.00 88.56 164 LEU A O 1
ATOM 1321 N N . ASN A 1 165 ? -0.487 -11.639 16.991 1.00 92.12 165 ASN A N 1
ATOM 1322 C CA . ASN A 1 165 ? -0.779 -10.213 17.088 1.00 92.12 165 ASN A CA 1
ATOM 1323 C C . ASN A 1 165 ? 0.060 -9.495 18.158 1.00 92.12 165 ASN A C 1
ATOM 1325 O O . ASN A 1 165 ? -0.149 -8.303 18.408 1.00 92.12 165 ASN A O 1
ATOM 1329 N N . ARG A 1 166 ? 0.995 -10.185 18.832 1.00 91.19 166 ARG A N 1
ATOM 1330 C CA . ARG A 1 166 ? 1.776 -9.641 19.961 1.00 91.19 166 ARG A CA 1
ATOM 1331 C C . ARG A 1 166 ? 2.466 -8.319 19.618 1.00 91.19 166 ARG A C 1
ATOM 1333 O O . ARG A 1 166 ? 2.367 -7.358 20.386 1.00 91.19 166 ARG A O 1
ATOM 1340 N N . THR A 1 167 ? 3.121 -8.253 18.461 1.00 89.06 167 THR A N 1
ATOM 1341 C CA . THR A 1 167 ? 3.847 -7.060 17.996 1.00 89.06 167 THR A CA 1
ATOM 1342 C C . THR A 1 167 ? 2.895 -5.896 17.724 1.00 89.06 167 THR A C 1
ATOM 1344 O O . THR A 1 167 ? 3.102 -4.790 18.229 1.00 89.06 167 THR A O 1
ATOM 1347 N N . GLN A 1 168 ? 1.805 -6.142 16.997 1.00 90.12 168 GLN A N 1
ATOM 1348 C CA . GLN A 1 168 ? 0.822 -5.120 16.624 1.00 90.12 168 GLN A CA 1
ATOM 1349 C C . GLN A 1 168 ? 0.048 -4.613 17.849 1.00 90.12 168 GLN A C 1
ATOM 1351 O O . GLN A 1 168 ? -0.221 -3.414 17.971 1.00 90.12 168 GLN A O 1
ATOM 1356 N N . SER A 1 169 ? -0.244 -5.500 18.806 1.00 91.69 169 SER A N 1
ATOM 1357 C CA . SER A 1 169 ? -0.860 -5.154 20.091 1.00 91.69 169 SER A CA 1
ATOM 1358 C C . SER A 1 169 ? 0.051 -4.224 20.898 1.00 91.69 169 SER A C 1
ATOM 1360 O O . SER A 1 169 ? -0.416 -3.217 21.434 1.00 91.69 169 SER A O 1
ATOM 1362 N N . ALA A 1 170 ? 1.362 -4.490 20.937 1.00 90.81 170 ALA A N 1
ATOM 1363 C CA . ALA A 1 170 ? 2.332 -3.622 21.604 1.00 90.81 170 ALA A CA 1
ATOM 1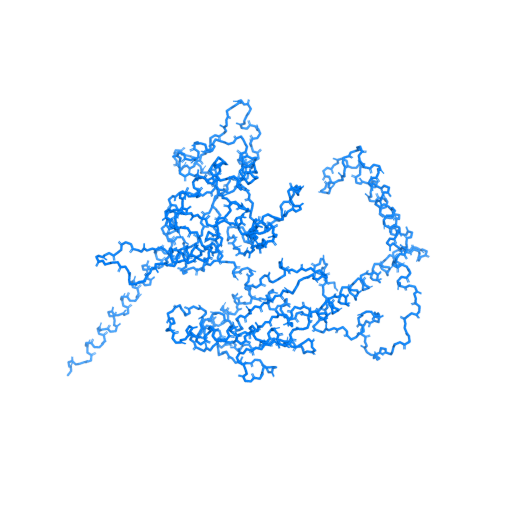364 C C . ALA A 1 170 ? 2.444 -2.237 20.940 1.00 90.81 170 ALA A C 1
ATOM 1366 O O . ALA A 1 170 ? 2.384 -1.227 21.643 1.00 90.81 170 ALA A O 1
ATOM 1367 N N . ARG A 1 171 ? 2.530 -2.170 19.602 1.00 88.50 171 ARG A N 1
ATOM 1368 C CA . ARG A 1 171 ? 2.551 -0.893 18.857 1.00 88.50 171 ARG A CA 1
ATOM 1369 C C . ARG A 1 171 ? 1.287 -0.074 19.081 1.00 88.50 171 ARG A C 1
ATOM 1371 O O . ARG A 1 171 ? 1.359 1.121 19.338 1.00 88.50 171 ARG A O 1
ATOM 1378 N N . THR A 1 172 ? 0.130 -0.727 19.075 1.00 91.06 172 THR A N 1
ATOM 1379 C CA . THR A 1 172 ? -1.158 -0.072 19.331 1.00 91.06 172 THR A CA 1
ATOM 1380 C C . THR A 1 172 ? -1.257 0.458 20.759 1.00 91.06 172 THR A C 1
ATOM 1382 O O . THR A 1 172 ? -1.736 1.572 20.971 1.00 91.06 172 THR A O 1
ATOM 1385 N N . LYS A 1 173 ? -0.751 -0.288 21.750 1.00 90.75 173 LYS A N 1
ATOM 1386 C CA . LYS A 1 173 ? -0.650 0.198 23.136 1.00 90.75 173 LYS A CA 1
ATOM 1387 C C . LYS A 1 173 ? 0.244 1.435 23.248 1.00 90.75 173 LYS A C 1
ATOM 1389 O O . LYS A 1 173 ? -0.076 2.324 24.031 1.00 90.75 173 LYS A O 1
ATOM 1394 N N . ASP A 1 174 ? 1.332 1.506 22.481 1.00 88.38 174 ASP A N 1
ATOM 1395 C CA . ASP A 1 174 ? 2.198 2.690 22.445 1.00 88.38 174 ASP A CA 1
ATOM 1396 C C . ASP A 1 174 ? 1.527 3.880 21.734 1.00 88.38 174 ASP A C 1
ATOM 1398 O O . ASP A 1 174 ? 1.520 4.990 22.268 1.00 88.38 174 ASP A O 1
ATOM 1402 N N . ALA A 1 175 ? 0.865 3.643 20.596 1.00 88.06 175 ALA A N 1
ATOM 1403 C CA . ALA A 1 175 ? 0.143 4.669 19.837 1.00 88.06 175 ALA A CA 1
ATOM 1404 C C . ALA A 1 175 ? -0.960 5.355 20.666 1.00 88.06 175 ALA A C 1
ATOM 1406 O O . ALA A 1 175 ? -1.148 6.569 20.574 1.00 88.06 175 ALA A O 1
ATOM 1407 N N . PHE A 1 176 ? -1.645 4.591 21.522 1.00 89.25 176 PHE A N 1
ATOM 1408 C CA . PHE A 1 176 ? -2.680 5.084 22.435 1.00 89.25 176 PHE A CA 1
ATOM 1409 C C . PHE A 1 176 ? -2.202 5.228 23.886 1.00 89.25 176 PHE A C 1
ATOM 1411 O O . PHE A 1 176 ? -3.014 5.287 24.814 1.00 89.25 176 PHE A O 1
ATOM 1418 N N . LYS A 1 177 ? -0.888 5.300 24.115 1.00 87.69 177 LYS A N 1
ATOM 1419 C CA . LYS A 1 177 ? -0.333 5.479 25.457 1.00 87.69 177 LYS A CA 1
ATOM 1420 C C . LYS A 1 177 ? -0.922 6.727 26.118 1.00 87.69 177 LYS A C 1
ATOM 1422 O O . LYS A 1 177 ? -1.014 7.786 25.503 1.00 87.69 177 LYS A O 1
ATOM 1427 N N . ASN A 1 178 ? -1.274 6.590 27.395 1.00 87.25 178 ASN A N 1
ATOM 1428 C CA . ASN A 1 178 ? -1.946 7.598 28.220 1.00 87.25 178 ASN A CA 1
ATOM 1429 C C . ASN A 1 178 ? -3.415 7.887 27.862 1.00 87.25 178 ASN A C 1
ATOM 1431 O O . ASN A 1 178 ? -3.984 8.784 28.473 1.00 87.25 178 ASN A O 1
ATOM 1435 N N . PHE A 1 179 ? -4.055 7.129 26.967 1.00 88.50 179 PHE A N 1
ATOM 1436 C CA . PHE A 1 179 ? -5.505 7.187 26.746 1.00 88.50 179 PHE A CA 1
ATOM 1437 C C . PHE A 1 179 ? -6.228 6.011 27.422 1.00 88.50 179 PHE A C 1
ATOM 1439 O O . PHE A 1 179 ? -5.715 4.892 27.478 1.00 88.50 179 PHE A O 1
ATOM 1446 N N . ASP A 1 180 ? -7.434 6.252 27.939 1.00 89.38 180 ASP A N 1
ATOM 1447 C CA . ASP A 1 180 ? -8.296 5.228 28.535 1.00 89.38 180 ASP A CA 1
ATOM 1448 C C . ASP A 1 180 ? -9.064 4.464 27.445 1.00 89.38 180 ASP A C 1
ATOM 1450 O O . ASP A 1 180 ? -10.209 4.776 27.101 1.00 89.38 180 ASP A O 1
ATOM 1454 N N . LEU A 1 181 ? -8.421 3.437 26.888 1.00 89.81 181 LEU A N 1
ATOM 1455 C CA . LEU A 1 181 ? -9.052 2.572 25.890 1.00 89.81 181 LEU A CA 1
ATOM 1456 C C . LEU A 1 181 ? -10.228 1.764 26.455 1.00 89.81 181 LEU A C 1
ATOM 1458 O O . LEU A 1 181 ? -11.111 1.385 25.692 1.00 89.81 181 LEU A O 1
ATOM 1462 N N . ALA A 1 182 ? -10.282 1.499 27.764 1.00 91.31 182 ALA A N 1
ATOM 1463 C CA . ALA A 1 182 ? -11.410 0.783 28.358 1.00 91.31 182 ALA A CA 1
ATOM 1464 C C . ALA A 1 182 ? -12.678 1.647 28.341 1.00 91.31 182 ALA A C 1
ATOM 1466 O O . ALA A 1 182 ? -13.757 1.154 28.012 1.00 91.31 182 ALA A O 1
ATOM 1467 N N . LYS A 1 183 ? -12.548 2.950 28.617 1.00 90.56 183 LYS A N 1
ATOM 1468 C CA . LYS A 1 183 ? -13.650 3.907 28.461 1.00 90.56 183 LYS A CA 1
ATOM 1469 C C . LYS A 1 183 ? -14.046 4.111 27.003 1.00 90.56 183 LYS A C 1
ATOM 1471 O O . LYS A 1 183 ? -15.238 4.117 26.720 1.00 90.56 183 LYS A O 1
ATOM 1476 N N . ALA A 1 184 ? -13.085 4.190 26.081 1.00 91.50 184 ALA A N 1
ATOM 1477 C CA . ALA A 1 184 ? -13.397 4.237 24.650 1.00 91.50 184 ALA A CA 1
ATOM 1478 C C . ALA A 1 184 ? -14.207 3.002 24.201 1.00 91.50 184 ALA A C 1
ATOM 1480 O O . ALA A 1 184 ? -15.219 3.149 23.518 1.00 91.50 184 ALA A O 1
ATOM 1481 N N . ARG A 1 185 ? -13.832 1.800 24.670 1.00 93.62 185 ARG A N 1
ATOM 1482 C CA . ARG A 1 185 ? -14.573 0.551 24.410 1.00 93.62 185 ARG A CA 1
ATOM 1483 C C . ARG A 1 185 ? -15.988 0.573 24.977 1.00 93.62 185 ARG A C 1
ATOM 1485 O O . ARG A 1 185 ? -16.902 0.107 24.308 1.00 93.62 185 ARG A O 1
ATOM 1492 N N . ALA A 1 186 ? -16.188 1.134 26.171 1.00 92.38 186 ALA A N 1
ATOM 1493 C CA . ALA A 1 186 ? -17.523 1.289 26.756 1.00 92.38 186 ALA A CA 1
ATOM 1494 C C . ALA A 1 186 ? -18.439 2.199 25.913 1.00 92.38 186 ALA A C 1
ATOM 1496 O O . ALA A 1 186 ? -19.651 2.004 25.904 1.00 92.38 186 ALA A O 1
ATOM 1497 N N . GLU A 1 187 ? -17.861 3.144 25.166 1.00 91.25 187 GLU A N 1
ATOM 1498 C CA . GLU A 1 187 ? -18.562 3.982 24.183 1.00 91.25 187 GLU A CA 1
ATOM 1499 C C . GLU A 1 187 ? -18.632 3.345 22.777 1.00 91.25 187 GLU A C 1
ATOM 1501 O O . GLU A 1 187 ? -19.099 3.978 21.832 1.00 91.25 187 GLU A O 1
ATOM 1506 N N . GLY A 1 188 ? -18.174 2.097 22.615 1.00 94.44 188 GLY A N 1
ATOM 1507 C CA . GLY A 1 188 ? -18.234 1.347 21.358 1.00 94.44 188 GLY A CA 1
ATOM 1508 C C . GLY A 1 188 ? -17.046 1.551 20.413 1.00 94.44 188 GLY A C 1
ATOM 1509 O O . GLY A 1 188 ? -17.129 1.131 19.256 1.00 94.44 188 GLY A O 1
ATOM 1510 N N . PHE A 1 189 ? -15.954 2.174 20.874 1.00 95.50 189 PHE A N 1
ATOM 1511 C CA . PHE A 1 189 ? -14.752 2.437 20.078 1.00 95.50 189 PHE A CA 1
ATOM 1512 C C . PHE A 1 189 ? -13.600 1.500 20.439 1.00 95.50 189 PHE A C 1
ATOM 1514 O O . PHE A 1 189 ? -13.193 1.387 21.595 1.00 95.50 189 PHE A O 1
ATOM 1521 N N . TYR A 1 190 ? -13.030 0.862 19.422 1.00 97.00 190 TYR A N 1
ATOM 1522 C CA . TYR A 1 190 ? -12.006 -0.169 19.563 1.00 97.00 190 TYR A CA 1
ATOM 1523 C C . TYR A 1 190 ? -10.806 0.148 18.665 1.00 97.00 190 TYR A C 1
ATOM 1525 O O . TYR A 1 190 ? -10.996 0.707 17.587 1.00 97.00 190 TYR A O 1
ATOM 1533 N N . PRO A 1 191 ? -9.570 -0.198 19.061 1.00 96.81 191 PRO A N 1
ATOM 1534 C CA . PRO A 1 191 ? -8.409 -0.060 18.185 1.00 96.81 191 PRO A CA 1
ATOM 1535 C C . PRO A 1 191 ? -8.534 -0.898 16.914 1.00 96.81 191 PRO A C 1
ATOM 1537 O O . PRO A 1 191 ? -8.842 -2.086 16.978 1.00 96.81 191 PRO A O 1
ATOM 1540 N N . PHE A 1 192 ? -8.269 -0.281 15.766 1.00 96.81 192 PHE A N 1
ATOM 1541 C CA . PHE A 1 192 ? -8.258 -0.956 14.473 1.00 96.81 192 PHE A CA 1
ATOM 1542 C C . PHE A 1 192 ? -6.930 -1.714 14.280 1.00 96.81 192 PHE A C 1
ATOM 1544 O O . PHE A 1 192 ? -5.875 -1.142 14.570 1.00 96.81 192 PHE A O 1
ATOM 1551 N N . PRO A 1 193 ? -6.946 -2.984 13.830 1.00 94.94 193 PRO A N 1
ATOM 1552 C CA . PRO A 1 193 ? -5.720 -3.736 13.588 1.00 94.94 193 PRO A CA 1
ATOM 1553 C C . PRO A 1 193 ? -4.986 -3.235 12.338 1.00 94.94 193 PRO A C 1
ATOM 1555 O O . PRO A 1 193 ? -5.603 -2.877 11.341 1.00 94.94 193 PRO A O 1
ATOM 1558 N N . ALA A 1 194 ? -3.658 -3.281 12.373 1.00 90.75 194 ALA A N 1
ATOM 1559 C CA . ALA A 1 194 ? -2.777 -3.024 11.234 1.00 90.75 194 ALA A CA 1
ATOM 1560 C C . ALA A 1 194 ? -1.763 -4.170 11.096 1.00 90.75 194 ALA A C 1
ATOM 1562 O O . ALA A 1 194 ? -1.672 -5.026 11.982 1.00 90.75 194 ALA A O 1
ATOM 1563 N N . GLY A 1 195 ? -0.997 -4.198 10.004 1.00 90.50 195 GLY A N 1
ATOM 1564 C CA . GLY A 1 195 ? 0.052 -5.200 9.806 1.00 90.50 195 GLY A CA 1
ATOM 1565 C C . GLY A 1 195 ? -0.480 -6.637 9.842 1.00 90.50 195 GLY A C 1
ATOM 1566 O O . GLY A 1 195 ? -1.559 -6.941 9.332 1.00 90.50 195 GLY A O 1
ATOM 1567 N N . ASN A 1 196 ? 0.254 -7.520 10.523 1.00 91.94 196 ASN A N 1
ATOM 1568 C CA . ASN A 1 196 ? -0.081 -8.946 10.633 1.00 91.94 196 ASN A CA 1
ATOM 1569 C C . ASN A 1 196 ? -1.439 -9.217 11.304 1.00 91.94 196 ASN A C 1
ATOM 1571 O O . ASN A 1 196 ? -2.041 -10.257 11.050 1.00 91.94 196 ASN A O 1
ATOM 1575 N N . ALA A 1 197 ? -1.952 -8.289 12.116 1.00 94.38 197 ALA A N 1
ATOM 1576 C CA . ALA A 1 197 ? -3.229 -8.460 12.804 1.00 94.38 197 ALA A CA 1
ATOM 1577 C C . ALA A 1 197 ? -4.450 -8.132 11.926 1.00 94.38 197 ALA A C 1
ATOM 1579 O O . ALA A 1 197 ? -5.583 -8.402 12.335 1.00 94.38 197 ALA A O 1
ATOM 1580 N N . LEU A 1 198 ? -4.253 -7.528 10.749 1.00 96.00 198 LEU A N 1
ATOM 1581 C CA . LEU A 1 198 ? -5.339 -7.119 9.860 1.00 96.00 198 LEU A CA 1
ATOM 1582 C C . LEU A 1 198 ? -5.982 -8.349 9.185 1.00 96.00 198 LEU A C 1
ATOM 1584 O O . LEU A 1 198 ? -5.265 -9.146 8.576 1.00 96.00 198 LEU A O 1
ATOM 1588 N N . PRO A 1 199 ? -7.317 -8.526 9.246 1.00 96.56 199 PRO A N 1
ATOM 1589 C CA . PRO A 1 199 ? -7.993 -9.569 8.479 1.00 96.56 199 PRO A CA 1
ATOM 1590 C C . PRO A 1 199 ? -7.886 -9.345 6.971 1.00 96.56 199 PRO A C 1
ATOM 1592 O O . PRO A 1 199 ? -8.095 -8.226 6.495 1.00 96.56 199 PRO A O 1
ATOM 1595 N N . VAL A 1 200 ? -7.674 -10.421 6.210 1.00 96.00 200 VAL A N 1
ATOM 1596 C CA . VAL A 1 200 ? -7.624 -10.372 4.739 1.00 96.00 200 VAL A CA 1
ATOM 1597 C C . VAL A 1 200 ? -8.928 -9.798 4.186 1.00 96.00 200 VAL A C 1
ATOM 1599 O O . VAL A 1 200 ? -8.897 -8.861 3.396 1.00 96.00 200 VAL A O 1
ATOM 1602 N N . VAL A 1 201 ? -10.082 -10.271 4.674 1.00 95.56 201 VAL A N 1
ATOM 1603 C CA . VAL A 1 201 ? -11.396 -9.781 4.225 1.00 95.56 201 VAL A CA 1
ATOM 1604 C C . VAL A 1 201 ? -11.605 -8.289 4.504 1.00 95.56 201 VAL A C 1
ATOM 1606 O O . VAL A 1 201 ? -12.219 -7.595 3.695 1.00 95.56 201 VAL A O 1
ATOM 1609 N N . VAL A 1 202 ? -11.061 -7.763 5.608 1.00 96.25 202 VAL A N 1
ATOM 1610 C CA . VAL A 1 202 ? -11.139 -6.329 5.930 1.00 96.25 202 VAL A CA 1
ATOM 1611 C C . VAL A 1 202 ? -10.281 -5.530 4.957 1.00 96.25 202 VAL A C 1
ATOM 1613 O O . VAL A 1 202 ? -10.774 -4.559 4.383 1.00 96.25 202 VAL A O 1
ATOM 1616 N N . ALA A 1 203 ? -9.047 -5.973 4.699 1.00 94.56 203 ALA A N 1
ATOM 1617 C CA . ALA A 1 203 ? -8.171 -5.330 3.724 1.00 94.56 203 ALA A CA 1
ATOM 1618 C C . ALA A 1 203 ? -8.791 -5.319 2.317 1.00 94.56 203 ALA A C 1
ATOM 1620 O O . ALA A 1 203 ? -8.867 -4.270 1.672 1.00 94.56 203 ALA A O 1
ATOM 1621 N N . THR A 1 204 ? -9.324 -6.460 1.877 1.00 93.19 204 THR A N 1
ATOM 1622 C CA . THR A 1 204 ? -9.994 -6.590 0.581 1.00 93.19 204 THR A CA 1
ATOM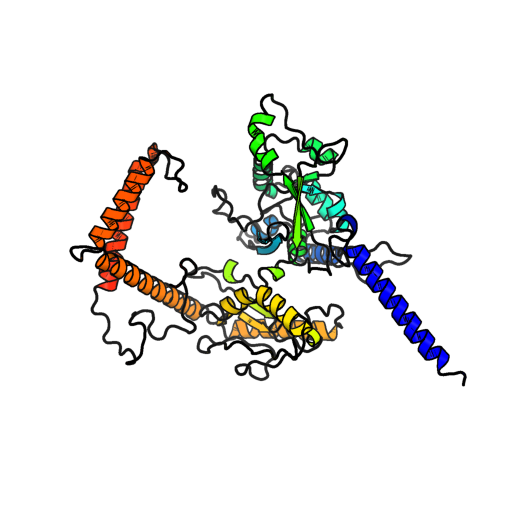 1623 C C . THR A 1 204 ? -11.244 -5.717 0.499 1.00 93.19 204 THR A C 1
ATOM 1625 O O . THR A 1 204 ? -11.420 -4.995 -0.479 1.00 93.19 204 THR A O 1
ATOM 1628 N N . ARG A 1 205 ? -12.088 -5.691 1.537 1.00 92.62 205 ARG A N 1
ATOM 1629 C CA . ARG A 1 205 ? -13.307 -4.867 1.561 1.00 92.62 205 ARG A CA 1
ATOM 1630 C C . ARG A 1 205 ? -13.011 -3.367 1.554 1.00 92.62 205 ARG A C 1
ATOM 1632 O O . ARG A 1 205 ? -13.752 -2.618 0.915 1.00 92.62 205 ARG A O 1
ATOM 1639 N N . MET A 1 206 ? -11.955 -2.927 2.242 1.00 92.25 206 MET A N 1
ATOM 1640 C CA . MET A 1 206 ? -11.484 -1.538 2.190 1.00 92.25 206 MET A CA 1
ATOM 1641 C C . MET A 1 206 ? -10.994 -1.176 0.785 1.00 92.25 206 MET A C 1
ATOM 1643 O O . MET A 1 206 ? -11.350 -0.120 0.269 1.00 92.25 206 MET A O 1
ATOM 1647 N N . SER A 1 207 ? -10.248 -2.076 0.140 1.00 88.94 207 SER A N 1
ATOM 1648 C CA . SER A 1 207 ? -9.729 -1.872 -1.214 1.00 88.94 207 SER A CA 1
ATOM 1649 C C . SER A 1 207 ? -10.812 -1.896 -2.304 1.00 88.94 207 SER A C 1
ATOM 1651 O O . SER A 1 207 ? -10.643 -1.197 -3.292 1.00 88.94 207 SER A O 1
ATOM 1653 N N . LEU A 1 208 ? -11.929 -2.611 -2.091 1.00 85.25 208 LEU A N 1
ATOM 1654 C CA . LEU A 1 208 ? -13.077 -2.744 -3.012 1.00 85.25 208 LEU A CA 1
ATOM 1655 C C . LEU A 1 208 ? -14.229 -1.745 -2.768 1.00 85.25 208 LEU A C 1
ATOM 1657 O O . LEU A 1 208 ? -15.322 -1.920 -3.309 1.00 85.25 208 LEU A O 1
ATOM 1661 N N . SER A 1 209 ? -14.057 -0.746 -1.892 1.00 79.31 209 SER A N 1
ATOM 1662 C CA . SER A 1 209 ? -15.121 0.194 -1.480 1.00 79.31 209 SER A CA 1
ATOM 1663 C C . SER A 1 209 ? -15.467 1.216 -2.573 1.00 79.31 209 SER A C 1
ATOM 1665 O O . SER A 1 209 ? -15.248 2.419 -2.392 1.00 79.31 209 SER A O 1
ATOM 1667 N N . PHE A 1 210 ? -15.952 0.732 -3.721 1.00 76.62 210 PHE A N 1
ATOM 1668 C CA . PHE A 1 210 ? -16.183 1.519 -4.928 1.00 76.62 210 PHE A CA 1
ATOM 1669 C C . PHE A 1 210 ? -17.139 2.690 -4.647 1.00 76.62 210 PHE A C 1
ATOM 1671 O O . PHE A 1 210 ? -18.270 2.447 -4.203 1.00 76.62 210 PHE A O 1
ATOM 1678 N N . PRO A 1 211 ? -16.726 3.948 -4.909 1.00 74.12 211 PRO A N 1
ATOM 1679 C CA . PRO A 1 211 ? -17.512 5.130 -4.577 1.00 74.12 211 PRO A CA 1
ATOM 1680 C C . PRO A 1 211 ? -18.959 5.045 -5.055 1.00 74.12 211 PRO A C 1
ATOM 1682 O O . PRO A 1 211 ? -19.225 4.641 -6.187 1.00 74.12 211 PRO A O 1
ATOM 1685 N N . LEU A 1 212 ? -19.892 5.470 -4.198 1.00 75.00 212 LEU A N 1
ATOM 1686 C CA . LEU A 1 212 ? -21.343 5.493 -4.436 1.00 75.00 212 LEU A CA 1
ATOM 1687 C C . LEU A 1 212 ? -22.013 4.119 -4.565 1.00 75.00 212 LEU A C 1
ATOM 1689 O O . LEU A 1 212 ? -23.218 4.026 -4.351 1.00 75.00 212 LEU A O 1
ATOM 1693 N N . LEU A 1 213 ? -21.279 3.053 -4.874 1.00 78.44 213 LEU A N 1
ATOM 1694 C CA . LEU A 1 213 ? -21.829 1.708 -4.990 1.00 78.44 213 LEU A CA 1
ATOM 1695 C C . LEU A 1 213 ? -21.744 0.957 -3.663 1.00 78.44 213 LEU A C 1
ATOM 1697 O O . LEU A 1 213 ? -22.771 0.518 -3.149 1.00 78.44 213 LEU A O 1
ATOM 1701 N N . LEU A 1 214 ? -20.530 0.830 -3.123 1.00 83.88 214 LEU A N 1
ATOM 1702 C CA . LEU A 1 214 ? -20.230 0.021 -1.951 1.00 83.88 214 LEU A CA 1
ATOM 1703 C C . LEU A 1 214 ? -19.721 0.908 -0.807 1.00 83.88 214 LEU A C 1
ATOM 1705 O O . LEU A 1 214 ? -18.809 1.709 -0.997 1.00 83.88 214 LEU A O 1
ATOM 1709 N N . GLY A 1 215 ? -20.317 0.759 0.380 1.00 88.38 215 GLY A N 1
ATOM 1710 C CA . GLY A 1 215 ? -20.074 1.630 1.537 1.00 88.38 215 GLY A CA 1
ATOM 1711 C C . GLY A 1 215 ? -18.596 1.810 1.867 1.00 88.38 215 GLY A C 1
ATOM 1712 O O . GLY A 1 215 ? -17.862 0.821 1.955 1.00 88.38 215 GLY A O 1
ATOM 1713 N N . ALA A 1 216 ? -18.188 3.062 2.078 1.00 92.00 216 ALA A N 1
ATOM 1714 C CA . ALA A 1 216 ? -16.863 3.405 2.572 1.00 92.00 216 ALA A CA 1
ATOM 1715 C C . ALA A 1 216 ? -16.652 2.872 3.999 1.00 92.00 216 ALA A C 1
ATOM 1717 O O . ALA A 1 216 ? -17.592 2.740 4.786 1.00 92.00 216 ALA A O 1
ATOM 1718 N N . VAL A 1 217 ? -15.401 2.596 4.358 1.00 94.50 217 VAL A N 1
ATOM 1719 C CA . VAL A 1 217 ? -15.038 2.165 5.709 1.00 94.50 217 VAL A CA 1
ATOM 1720 C C . VAL A 1 217 ? -14.651 3.392 6.524 1.00 94.50 217 VAL A C 1
ATOM 1722 O O . VAL A 1 217 ? -13.670 4.072 6.224 1.00 94.50 217 VAL A O 1
ATOM 1725 N N . ARG A 1 218 ? -15.429 3.690 7.566 1.00 95.31 218 ARG A N 1
ATOM 1726 C CA . ARG A 1 218 ? -15.128 4.786 8.488 1.00 95.31 218 ARG A CA 1
ATOM 1727 C C . ARG A 1 218 ? -14.241 4.300 9.628 1.00 95.31 218 ARG A C 1
ATOM 1729 O O . ARG A 1 218 ? -14.636 3.435 10.407 1.00 95.31 218 ARG A O 1
ATOM 1736 N N . LEU A 1 219 ? -13.073 4.919 9.753 1.00 96.25 219 LEU A N 1
ATOM 1737 C CA . LEU A 1 219 ? -12.190 4.819 10.912 1.00 96.25 219 LEU A CA 1
ATOM 1738 C C . LEU A 1 219 ? -12.092 6.176 11.611 1.00 96.25 219 LEU A C 1
ATOM 1740 O O . LEU A 1 219 ? -12.538 7.201 11.099 1.00 96.25 219 LEU A O 1
ATOM 1744 N N . TYR A 1 220 ? -11.484 6.193 12.787 1.00 94.81 220 TYR A N 1
ATOM 1745 C CA . TYR A 1 220 ? -11.346 7.378 13.618 1.00 94.81 220 TYR A CA 1
ATOM 1746 C C . TYR A 1 220 ? -9.905 7.527 14.081 1.00 94.81 220 TYR A C 1
ATOM 1748 O O . TYR A 1 220 ? -9.260 6.546 14.428 1.00 94.81 220 TYR A O 1
ATOM 1756 N N . THR A 1 221 ? -9.404 8.753 14.136 1.00 93.38 221 THR A N 1
ATOM 1757 C CA . THR A 1 221 ? -8.142 9.066 14.820 1.00 93.38 221 THR A CA 1
ATOM 1758 C C . THR A 1 221 ? -8.405 10.115 15.889 1.00 93.38 221 THR A C 1
ATOM 1760 O O . THR A 1 221 ? -9.434 10.788 15.875 1.00 93.38 221 THR A O 1
ATOM 1763 N N . ILE A 1 222 ? -7.485 10.271 16.832 1.00 91.00 222 ILE A N 1
ATOM 1764 C CA . ILE A 1 222 ? -7.560 11.356 17.816 1.00 91.00 222 ILE A CA 1
ATOM 1765 C C . ILE A 1 222 ? -7.140 12.658 17.119 1.00 91.00 222 ILE A C 1
ATOM 1767 O O . ILE A 1 222 ? -6.144 12.667 16.390 1.00 91.00 222 ILE A O 1
ATOM 1771 N N . LYS A 1 223 ? -7.889 13.751 17.323 1.00 90.06 223 LYS A N 1
ATOM 1772 C CA . LYS A 1 223 ? -7.544 15.082 16.791 1.00 90.06 223 LYS A CA 1
ATOM 1773 C C . LYS A 1 223 ? -6.113 15.460 17.190 1.00 90.06 223 LYS A C 1
ATOM 1775 O O . LYS A 1 223 ? -5.690 15.218 18.324 1.00 90.06 223 LYS A O 1
ATOM 1780 N N . HIS A 1 224 ? -5.377 16.094 16.274 1.00 85.44 224 HIS A N 1
ATOM 1781 C CA . HIS A 1 224 ? -3.963 16.421 16.486 1.00 85.44 224 HIS A CA 1
ATOM 1782 C C . HIS A 1 224 ? -3.732 17.255 17.756 1.00 85.44 224 HIS A C 1
ATOM 1784 O O . HIS A 1 224 ? -2.826 16.951 18.526 1.00 85.44 224 HIS A O 1
ATOM 1790 N N . ASP A 1 225 ? -4.597 18.230 18.036 1.00 84.75 225 ASP A N 1
ATOM 1791 C CA . ASP A 1 225 ? -4.496 19.087 19.223 1.00 84.75 225 ASP A CA 1
ATOM 1792 C C . ASP A 1 225 ? -4.666 18.306 20.534 1.00 84.75 225 ASP A C 1
ATOM 1794 O O . ASP A 1 225 ? -3.943 18.544 21.503 1.00 84.75 225 ASP A O 1
ATOM 1798 N N . THR A 1 226 ? -5.593 17.344 20.573 1.00 85.44 226 THR A N 1
ATOM 1799 C CA . THR A 1 226 ? -5.770 16.441 21.722 1.00 85.44 226 THR A CA 1
ATOM 1800 C C . THR A 1 226 ? -4.546 15.543 21.877 1.00 85.44 226 THR A C 1
ATOM 1802 O O . THR A 1 226 ? -4.043 15.353 22.986 1.00 85.44 226 THR A O 1
ATOM 1805 N N . PHE A 1 227 ? -4.004 15.053 20.760 1.00 81.06 227 PHE A N 1
ATOM 1806 C CA . PHE A 1 227 ? -2.797 14.236 20.757 1.00 81.06 227 PHE A CA 1
ATOM 1807 C C . PHE A 1 227 ? -1.550 15.014 21.212 1.00 81.06 227 PHE A C 1
ATOM 1809 O O . PHE A 1 227 ? -0.747 14.481 21.972 1.00 81.06 227 PHE A O 1
ATOM 1816 N N . GLN A 1 228 ? -1.381 16.284 20.829 1.00 79.38 228 GLN A N 1
ATOM 1817 C CA . GLN A 1 228 ? -0.273 17.126 21.305 1.00 79.38 228 GLN A CA 1
ATOM 1818 C C . GLN A 1 228 ? -0.352 17.378 22.815 1.00 79.38 228 GLN A C 1
ATOM 1820 O O . GLN A 1 228 ? 0.663 17.362 23.513 1.00 79.38 228 GLN A O 1
ATOM 1825 N N . LYS A 1 229 ? -1.569 17.544 23.341 1.00 75.50 229 LYS A N 1
ATOM 1826 C CA . LYS A 1 229 ? -1.815 17.751 24.770 1.00 75.50 229 LYS A CA 1
ATOM 1827 C C . LYS A 1 229 ? -1.618 16.474 25.607 1.00 75.50 229 LYS A C 1
ATOM 1829 O O . LYS A 1 229 ? -1.609 16.571 26.830 1.00 75.50 229 LYS A O 1
ATOM 1834 N N . ARG A 1 230 ? -1.373 15.300 24.996 1.00 70.31 230 ARG A N 1
ATOM 1835 C CA . ARG A 1 230 ? -1.253 13.980 25.667 1.00 70.31 230 ARG A CA 1
ATOM 1836 C C . ARG A 1 230 ? -0.333 13.948 26.889 1.00 70.31 230 ARG A C 1
ATOM 1838 O O . ARG A 1 230 ? -0.608 13.223 27.837 1.00 70.31 230 ARG A O 1
ATOM 1845 N N . ALA A 1 231 ? 0.779 14.688 26.857 1.00 62.31 231 ALA A N 1
ATOM 1846 C CA . ALA A 1 231 ? 1.759 14.682 27.940 1.00 62.31 231 ALA A CA 1
ATOM 1847 C C . ALA A 1 231 ? 1.250 15.499 29.136 1.00 62.31 231 ALA A C 1
ATOM 1849 O O . ALA A 1 231 ? 1.213 14.984 30.250 1.00 62.31 231 ALA A O 1
ATOM 1850 N N . ALA A 1 232 ? 0.753 16.711 28.874 1.00 64.62 232 ALA A N 1
ATOM 1851 C CA . ALA A 1 232 ? 0.198 17.613 29.883 1.00 64.62 232 ALA A CA 1
ATOM 1852 C C . ALA A 1 232 ? -1.135 17.107 30.472 1.00 64.62 232 ALA A C 1
ATOM 1854 O O . ALA A 1 232 ? -1.388 17.255 31.661 1.00 64.62 232 ALA A O 1
ATOM 1855 N N . LEU A 1 233 ? -1.973 16.441 29.668 1.00 60.22 233 LEU A N 1
ATOM 1856 C CA . LEU A 1 233 ? -3.265 15.883 30.102 1.00 60.22 233 LEU A CA 1
ATOM 1857 C C . LEU A 1 233 ? -3.132 14.667 31.035 1.00 60.22 233 LEU A C 1
ATOM 1859 O O . LEU A 1 233 ? -4.125 14.221 31.606 1.00 60.22 233 LEU A O 1
ATOM 1863 N N . SER A 1 234 ? -1.918 14.130 31.180 1.00 60.22 234 SER A N 1
ATOM 1864 C CA . SER A 1 234 ? -1.615 12.927 31.961 1.00 60.22 234 SER A CA 1
ATOM 1865 C C . SER A 1 234 ? -0.763 13.193 33.212 1.00 60.22 234 SER A C 1
ATOM 1867 O O . SER A 1 234 ? -0.327 12.235 33.853 1.00 60.22 234 SER A O 1
ATOM 1869 N N . GLU A 1 235 ? -0.568 14.463 33.611 1.00 54.53 235 GLU A N 1
ATOM 1870 C CA . GLU A 1 235 ? 0.233 14.912 34.779 1.00 54.53 235 GLU A CA 1
ATOM 1871 C C . GLU A 1 235 ? -0.285 14.443 36.166 1.00 54.53 235 GLU A C 1
ATOM 1873 O O . GLU A 1 235 ? 0.068 14.980 37.212 1.00 54.53 235 GLU A O 1
ATOM 1878 N N . GLY A 1 236 ? -1.074 13.368 36.220 1.00 56.56 236 GLY A N 1
ATOM 1879 C CA . GLY A 1 236 ? -1.585 12.778 37.452 1.00 56.56 236 GLY A CA 1
ATOM 1880 C C . GLY A 1 236 ? -2.080 11.342 37.283 1.00 56.56 236 GLY A C 1
ATOM 1881 O O . GLY A 1 236 ? -3.249 11.077 37.528 1.00 56.56 236 GLY A O 1
ATOM 1882 N N . LYS A 1 237 ? -1.196 10.412 36.884 1.00 66.50 237 LYS A N 1
ATOM 1883 C CA . LYS A 1 237 ? -1.301 8.926 36.952 1.00 66.50 237 LYS A CA 1
ATOM 1884 C C . LYS A 1 237 ? -2.526 8.216 36.335 1.00 66.50 237 LYS A C 1
ATOM 1886 O O . LYS A 1 237 ? -2.479 6.993 36.218 1.00 66.50 237 LYS A O 1
ATOM 1891 N N . LYS A 1 238 ? -3.600 8.904 35.948 1.00 69.31 238 LYS A N 1
ATOM 1892 C CA . LYS A 1 238 ? -4.795 8.299 35.343 1.00 69.31 238 LYS A CA 1
ATOM 1893 C C . LYS A 1 238 ? -4.781 8.486 33.821 1.00 69.31 238 LYS A C 1
ATOM 1895 O O . LYS A 1 238 ? -4.448 9.581 33.368 1.00 69.31 238 LYS A O 1
ATOM 1900 N N . PRO A 1 239 ? -5.128 7.448 33.037 1.00 81.00 239 PRO A N 1
ATOM 1901 C CA . PRO A 1 239 ? -5.284 7.579 31.592 1.00 81.00 239 PRO A CA 1
ATOM 1902 C C . PRO A 1 239 ? -6.343 8.633 31.234 1.00 81.00 239 PRO A C 1
ATOM 1904 O O . PRO A 1 239 ? -7.350 8.777 31.928 1.00 81.00 239 PRO A O 1
ATOM 1907 N N . TYR A 1 240 ? -6.108 9.371 30.153 1.00 85.19 240 TYR A N 1
ATOM 1908 C CA . TYR A 1 240 ? -7.000 10.401 29.641 1.00 85.19 240 TYR A CA 1
ATOM 1909 C C . TYR A 1 240 ? -8.247 9.785 29.003 1.00 85.19 240 TYR A C 1
ATOM 1911 O O . TYR A 1 240 ? -8.145 8.956 28.098 1.00 85.19 240 TYR A O 1
ATOM 1919 N N . VAL A 1 241 ? -9.427 10.215 29.445 1.00 87.19 241 VAL A N 1
ATOM 1920 C CA . VAL A 1 241 ? -10.706 9.752 28.899 1.00 87.19 241 VAL A CA 1
ATOM 1921 C C . VAL A 1 241 ? -11.084 10.625 27.705 1.00 87.19 241 VAL A C 1
ATOM 1923 O O . VAL A 1 241 ? -11.322 11.820 27.865 1.00 87.19 241 VAL A O 1
ATOM 1926 N N . LEU A 1 242 ? -11.142 10.018 26.518 1.00 86.12 242 LEU A N 1
ATOM 1927 C CA . LEU A 1 242 ? -11.548 10.690 25.282 1.00 86.12 242 LEU A CA 1
ATOM 1928 C C . LEU A 1 242 ? -13.009 11.147 25.366 1.00 86.12 242 LEU A C 1
ATOM 1930 O O . LEU A 1 242 ? -13.876 10.383 25.792 1.00 86.12 242 LEU A O 1
ATOM 1934 N N . ARG A 1 243 ? -13.300 12.366 24.904 1.00 85.94 243 ARG A N 1
ATOM 1935 C CA . ARG A 1 243 ? -14.681 12.821 24.681 1.00 85.94 243 ARG A CA 1
ATOM 1936 C C . ARG A 1 243 ? -15.166 12.327 23.323 1.00 85.94 243 ARG A C 1
ATOM 1938 O O . ARG A 1 243 ? -14.692 12.785 22.286 1.00 85.94 243 ARG A O 1
ATOM 1945 N N . VAL A 1 244 ? -16.091 11.367 23.350 1.00 78.19 244 VAL A N 1
ATOM 1946 C CA . VAL A 1 244 ? -16.516 10.609 22.160 1.00 78.19 244 VAL A CA 1
ATOM 1947 C C . VAL A 1 244 ? -17.931 10.961 21.676 1.00 78.19 244 VAL A C 1
ATOM 1949 O O . VAL A 1 244 ? -18.267 10.695 20.524 1.00 78.19 244 VAL A O 1
ATOM 1952 N N . LYS A 1 245 ? -18.749 11.600 22.522 1.00 68.81 245 LYS A N 1
ATOM 1953 C CA . LYS A 1 245 ? -20.111 12.064 22.204 1.00 68.81 245 LYS A CA 1
ATOM 1954 C C . LYS A 1 245 ? -20.224 13.582 22.320 1.00 68.81 245 LYS A C 1
ATOM 1956 O O . LYS A 1 245 ? -19.602 14.167 23.203 1.00 68.81 245 LYS A O 1
ATOM 1961 N N . ASP A 1 246 ? -21.121 14.165 21.525 1.00 54.53 246 ASP A N 1
ATOM 1962 C CA . ASP A 1 246 ? -21.632 15.541 21.666 1.00 54.53 246 ASP A CA 1
ATOM 1963 C C . ASP A 1 246 ? -22.573 15.681 22.886 1.00 54.53 246 ASP A C 1
ATOM 1965 O O . ASP A 1 246 ? -23.627 16.311 22.821 1.00 54.53 246 ASP A O 1
ATOM 1969 N N . SER A 1 247 ? -22.260 15.029 24.007 1.00 43.12 247 SER A N 1
ATOM 1970 C CA . SER A 1 247 ? -23.021 15.210 25.241 1.00 43.12 247 SER A CA 1
ATOM 1971 C C . SER A 1 247 ? -22.441 16.401 26.000 1.00 43.12 247 SER A C 1
ATOM 1973 O O . SER A 1 247 ? -21.347 16.311 26.557 1.00 43.12 247 SER A O 1
ATOM 1975 N N . ASP A 1 248 ? -23.210 17.490 25.974 1.00 47.09 248 ASP A N 1
ATOM 1976 C CA . ASP A 1 248 ? -23.055 18.764 26.677 1.00 47.09 248 ASP A CA 1
ATOM 1977 C C . ASP A 1 248 ? -21.827 19.615 26.282 1.00 47.09 248 ASP A C 1
ATOM 1979 O O . ASP A 1 248 ? -20.783 19.644 26.930 1.00 47.09 248 ASP A O 1
ATOM 1983 N N . ALA A 1 249 ? -22.034 20.388 25.206 1.00 51.47 249 ALA A N 1
ATOM 1984 C CA . ALA A 1 249 ? -21.309 21.599 24.789 1.00 51.47 249 ALA A CA 1
ATOM 1985 C C . ALA A 1 249 ? -19.863 21.473 24.259 1.00 51.47 249 ALA A C 1
ATOM 1987 O O . ALA A 1 249 ? -19.271 22.496 23.908 1.00 51.47 249 ALA A O 1
ATOM 1988 N N . GLY A 1 250 ? -19.292 20.271 24.142 1.00 56.22 250 GLY A N 1
ATOM 1989 C CA . GLY A 1 250 ? -17.954 20.067 23.569 1.00 56.22 250 GLY A CA 1
ATOM 1990 C C . GLY A 1 250 ? -17.959 19.286 22.253 1.00 56.22 250 GLY A C 1
ATOM 1991 O O . GLY A 1 250 ? -18.664 18.291 22.138 1.00 56.22 250 GLY A O 1
ATOM 1992 N N . GLU A 1 251 ? -17.126 19.693 21.289 1.00 70.50 251 GLU A N 1
ATOM 1993 C CA . GLU A 1 251 ? -16.852 18.887 20.091 1.00 70.50 251 GLU A CA 1
ATOM 1994 C C . GLU A 1 251 ? -16.151 17.564 20.453 1.00 70.50 251 GLU A C 1
ATOM 1996 O O . GLU A 1 251 ? -15.234 17.549 21.285 1.00 70.50 251 GLU A O 1
ATOM 2001 N N . SER A 1 252 ? -16.513 16.475 19.762 1.00 84.31 252 SER A N 1
ATOM 2002 C CA . SER A 1 252 ? -15.793 15.193 19.821 1.00 84.31 252 SER A CA 1
ATOM 2003 C C . SER A 1 252 ? -14.287 15.361 19.576 1.00 84.31 252 SER A C 1
ATOM 2005 O O . SER A 1 252 ? -13.848 16.137 18.719 1.00 84.31 252 SER A O 1
ATOM 2007 N N . GLU A 1 253 ? -13.476 14.616 20.326 1.00 90.00 253 GLU A N 1
ATOM 2008 C CA . GLU A 1 253 ? -12.013 14.587 20.185 1.00 90.00 253 GLU A CA 1
ATOM 2009 C C . GLU A 1 253 ? -11.531 13.580 19.138 1.00 90.00 253 GLU A C 1
ATOM 2011 O O . GLU A 1 253 ? -10.333 13.505 18.848 1.00 90.00 253 GLU A O 1
ATOM 2016 N N . LEU A 1 254 ? -12.459 12.819 18.560 1.00 91.50 254 LEU A N 1
ATOM 2017 C CA . LEU A 1 254 ? -12.194 11.944 17.431 1.00 91.50 254 LEU A CA 1
ATOM 2018 C C . LEU A 1 254 ? -12.457 12.676 16.113 1.00 91.50 254 LEU A C 1
ATOM 2020 O O . LEU A 1 254 ? -13.377 13.483 15.996 1.00 91.50 254 LEU A O 1
ATOM 2024 N N . GLN A 1 255 ? -11.652 12.363 15.104 1.00 92.31 255 GLN A N 1
ATOM 2025 C CA . GLN A 1 255 ? -11.839 12.814 13.728 1.00 92.31 255 GLN A CA 1
ATOM 2026 C C . GLN A 1 255 ? -12.097 11.614 12.812 1.00 92.31 255 GLN A C 1
ATOM 2028 O O . GLN A 1 255 ? -11.429 10.583 12.922 1.00 92.31 255 GLN A O 1
ATOM 2033 N N . GLU A 1 256 ? -13.070 11.751 11.911 1.00 93.81 256 GLU A N 1
ATOM 2034 C CA . GLU A 1 256 ? -13.452 10.704 10.960 1.00 93.81 256 GLU A CA 1
ATOM 2035 C C . GLU A 1 256 ? -12.452 10.607 9.796 1.00 93.81 256 GLU A C 1
ATOM 2037 O O . GLU A 1 256 ? -12.113 11.594 9.138 1.00 93.81 256 GLU A O 1
ATOM 2042 N N . ASN A 1 257 ? -12.028 9.385 9.493 1.00 93.50 257 ASN A N 1
ATOM 2043 C CA . ASN A 1 257 ? -11.208 9.036 8.343 1.00 93.50 257 ASN A CA 1
ATOM 2044 C C . ASN A 1 257 ? -12.007 8.081 7.452 1.00 93.50 257 ASN A C 1
ATOM 2046 O O . ASN A 1 257 ? -12.316 6.959 7.855 1.00 93.50 257 ASN A O 1
ATOM 2050 N N . TRP A 1 258 ? -12.360 8.545 6.256 1.00 93.75 258 TRP A N 1
ATOM 2051 C CA . TRP A 1 258 ? -13.184 7.802 5.308 1.00 93.75 258 TRP A CA 1
ATOM 2052 C C . TRP A 1 258 ? -12.308 7.074 4.293 1.00 93.75 258 TRP A C 1
ATOM 2054 O O . TRP A 1 258 ? -11.673 7.709 3.452 1.00 93.75 258 TRP A O 1
ATOM 2064 N N . PHE A 1 259 ? -12.281 5.746 4.372 1.00 93.19 259 PHE A N 1
ATOM 2065 C CA . PHE A 1 259 ? -11.538 4.883 3.459 1.00 93.19 259 PHE A CA 1
ATOM 2066 C C . PHE A 1 259 ? -12.444 4.348 2.352 1.00 93.19 259 PHE A C 1
ATOM 2068 O O . PHE A 1 259 ? -13.547 3.866 2.610 1.00 93.19 259 PHE A O 1
ATOM 2075 N N . SER A 1 260 ? -11.970 4.435 1.116 1.00 89.31 260 SER A N 1
ATOM 2076 C CA . SER A 1 260 ? -12.667 3.984 -0.085 1.00 89.31 260 SER A CA 1
ATOM 2077 C C . SER A 1 260 ? -11.716 3.182 -0.982 1.00 89.31 260 SER A C 1
ATOM 2079 O O . SER A 1 260 ? -10.577 2.888 -0.603 1.00 89.31 260 SER A O 1
ATOM 2081 N N . ASP A 1 261 ? -12.211 2.804 -2.156 1.00 83.75 261 ASP A N 1
ATOM 2082 C CA . ASP A 1 261 ? -11.551 1.939 -3.122 1.00 83.75 261 ASP A CA 1
ATOM 2083 C C . ASP A 1 261 ? -10.100 2.359 -3.405 1.00 83.75 261 ASP A C 1
ATOM 2085 O O . ASP A 1 261 ? -9.778 3.545 -3.557 1.00 83.75 261 ASP A O 1
ATOM 2089 N N . GLY A 1 262 ? -9.202 1.374 -3.437 1.00 71.69 262 GLY A N 1
ATOM 2090 C CA . GLY A 1 262 ? -7.788 1.597 -3.740 1.00 71.69 262 GLY A CA 1
ATOM 2091 C C . GLY A 1 262 ? -7.574 2.071 -5.168 1.00 71.69 262 GLY A C 1
ATOM 2092 O O . GLY A 1 262 ? -6.738 2.942 -5.416 1.00 71.69 262 GLY A O 1
ATOM 2093 N N . GLY A 1 263 ? -8.415 1.576 -6.076 1.00 66.12 263 GLY A N 1
ATOM 2094 C CA . GLY A 1 263 ? -8.402 1.912 -7.483 1.00 66.12 263 GLY A CA 1
ATOM 2095 C C . GLY A 1 263 ? -8.544 3.401 -7.740 1.00 66.12 263 GLY A C 1
ATOM 2096 O O . GLY A 1 263 ? -8.007 3.839 -8.743 1.00 66.12 263 GLY A O 1
ATOM 2097 N N . ILE A 1 264 ? -9.162 4.192 -6.848 1.00 70.12 264 ILE A N 1
ATOM 2098 C CA . ILE A 1 264 ? -9.277 5.662 -6.974 1.00 70.12 264 ILE A CA 1
ATOM 2099 C C . ILE A 1 264 ? -7.905 6.338 -7.099 1.00 70.12 264 ILE A C 1
ATOM 2101 O O . ILE A 1 264 ? -7.773 7.333 -7.810 1.00 70.12 264 ILE A O 1
ATOM 2105 N N . SER A 1 265 ? -6.900 5.834 -6.380 1.00 63.34 265 SER A N 1
ATOM 2106 C CA . SER A 1 265 ? -5.570 6.447 -6.289 1.00 63.34 265 SER A CA 1
ATOM 2107 C C . SER A 1 265 ? -4.471 5.612 -6.952 1.00 63.34 265 SER A C 1
ATOM 2109 O O . SER A 1 265 ? -3.518 6.184 -7.486 1.00 63.34 265 SER A O 1
ATOM 2111 N N . SER A 1 266 ? -4.593 4.282 -6.942 1.00 65.56 266 SER A N 1
ATOM 2112 C CA . SER A 1 266 ? -3.753 3.364 -7.716 1.00 65.56 266 SER A CA 1
ATOM 2113 C C . SER A 1 266 ? -4.524 2.077 -8.012 1.00 65.56 266 SER A C 1
ATOM 2115 O O . SER A 1 266 ? -4.831 1.291 -7.119 1.00 65.56 266 SER A O 1
ATOM 2117 N N . ASN A 1 267 ? -4.831 1.868 -9.286 1.00 70.38 267 ASN A N 1
ATOM 2118 C CA . ASN A 1 267 ? -5.546 0.715 -9.822 1.00 70.38 267 ASN A CA 1
ATOM 2119 C C . ASN A 1 267 ? -4.608 -0.481 -10.073 1.00 70.38 267 ASN A C 1
ATOM 2121 O O . ASN A 1 267 ? -5.036 -1.632 -10.058 1.00 70.38 267 ASN A O 1
ATOM 2125 N N . PHE A 1 268 ? -3.311 -0.227 -10.276 1.00 75.56 268 PHE A N 1
ATOM 2126 C CA . PHE A 1 268 ? -2.323 -1.255 -10.603 1.00 75.56 268 PHE A CA 1
ATOM 2127 C C . PHE A 1 268 ? -0.959 -1.029 -9.917 1.00 75.56 268 PHE A C 1
ATOM 2129 O O . PHE A 1 268 ? 0.031 -0.678 -10.572 1.00 75.56 268 PHE A O 1
ATOM 2136 N N . PRO A 1 269 ? -0.852 -1.258 -8.594 1.00 73.44 269 PRO A N 1
ATOM 2137 C CA . PRO A 1 269 ? 0.349 -0.965 -7.810 1.00 73.44 269 PRO A CA 1
ATOM 2138 C C . PRO A 1 269 ? 1.460 -2.027 -7.966 1.00 73.44 269 PRO A C 1
ATOM 2140 O O . PRO A 1 269 ? 2.091 -2.430 -6.992 1.00 73.44 269 PRO A O 1
ATOM 2143 N N . ILE A 1 270 ? 1.754 -2.477 -9.193 1.00 77.44 270 ILE A N 1
ATOM 2144 C CA . ILE A 1 270 ? 2.766 -3.522 -9.464 1.00 77.44 270 ILE A CA 1
ATOM 2145 C C . ILE A 1 270 ? 4.164 -3.153 -8.938 1.00 77.44 270 ILE A C 1
ATOM 2147 O O . ILE A 1 270 ? 4.937 -4.022 -8.553 1.00 77.44 270 ILE A O 1
ATOM 2151 N N . HIS A 1 271 ? 4.463 -1.855 -8.849 1.00 74.75 271 HIS A N 1
ATOM 2152 C CA . HIS A 1 271 ? 5.714 -1.322 -8.311 1.00 74.75 271 HIS A CA 1
ATOM 2153 C C . HIS A 1 271 ? 5.957 -1.652 -6.825 1.00 74.75 271 HIS A C 1
ATOM 2155 O O . HIS A 1 271 ? 7.075 -1.477 -6.355 1.00 74.75 271 HIS A O 1
ATOM 2161 N N . MET A 1 272 ? 4.945 -2.107 -6.075 1.00 75.75 272 MET A N 1
ATOM 2162 C CA . MET A 1 272 ? 5.121 -2.576 -4.692 1.00 75.75 272 MET A CA 1
ATOM 2163 C C . MET A 1 272 ? 5.858 -3.916 -4.605 1.00 75.75 272 MET A C 1
ATOM 2165 O O . MET A 1 272 ? 6.380 -4.258 -3.548 1.00 75.75 272 MET A O 1
ATOM 2169 N N . PHE A 1 273 ? 5.895 -4.668 -5.706 1.00 76.94 273 PHE A N 1
ATOM 2170 C CA . PHE A 1 273 ? 6.509 -5.992 -5.801 1.00 76.94 273 PHE A CA 1
ATOM 2171 C C . PHE A 1 273 ? 7.793 -5.958 -6.642 1.00 76.94 273 PHE A C 1
ATOM 2173 O O . PHE A 1 273 ? 8.145 -6.943 -7.297 1.00 76.94 273 PHE A O 1
ATOM 2180 N N . ASP A 1 274 ? 8.465 -4.805 -6.650 1.00 75.00 274 ASP A N 1
ATOM 2181 C CA . ASP A 1 274 ? 9.603 -4.521 -7.511 1.00 75.00 274 ASP A CA 1
ATOM 2182 C C . ASP A 1 274 ? 10.893 -4.267 -6.756 1.00 75.00 274 ASP A C 1
ATOM 2184 O O . ASP A 1 274 ? 10.941 -3.469 -5.829 1.00 75.00 274 ASP A O 1
ATOM 2188 N N . ASP A 1 275 ? 11.967 -4.821 -7.311 1.00 76.25 275 ASP A N 1
ATOM 2189 C CA . ASP A 1 275 ? 13.343 -4.551 -6.915 1.00 76.25 275 ASP A CA 1
ATOM 2190 C C . ASP A 1 275 ? 14.153 -4.115 -8.130 1.00 76.25 275 ASP A C 1
ATOM 2192 O O . ASP A 1 275 ? 13.833 -4.472 -9.265 1.00 76.25 275 ASP A O 1
ATOM 2196 N N . TRP A 1 276 ? 15.240 -3.365 -7.939 1.00 74.81 276 TRP A N 1
ATOM 2197 C CA . TRP A 1 276 ? 16.147 -3.045 -9.049 1.00 74.81 276 TRP A CA 1
ATOM 2198 C C . TRP A 1 276 ? 16.658 -4.302 -9.756 1.00 74.81 276 TRP A C 1
ATOM 2200 O O . TRP A 1 276 ? 16.657 -4.353 -10.981 1.00 74.81 276 TRP A O 1
ATOM 2210 N N . LEU A 1 277 ? 17.015 -5.329 -8.986 1.00 83.00 277 LEU A N 1
ATOM 2211 C CA . LEU A 1 277 ? 17.396 -6.647 -9.481 1.00 83.00 277 LEU A CA 1
ATOM 2212 C C . LEU A 1 277 ? 16.471 -7.700 -8.859 1.00 83.00 277 LEU A C 1
ATOM 2214 O O . LEU A 1 277 ? 16.774 -8.203 -7.776 1.00 83.00 277 LEU A O 1
ATOM 2218 N N . PRO A 1 278 ? 15.349 -8.035 -9.518 1.00 82.81 278 PRO A N 1
ATOM 2219 C CA . PRO A 1 278 ? 14.373 -8.958 -8.966 1.00 82.81 278 PRO A CA 1
ATOM 2220 C C . PRO A 1 278 ? 14.970 -10.360 -8.843 1.00 82.81 278 PRO A C 1
ATOM 2222 O O . PRO A 1 278 ? 15.649 -10.853 -9.749 1.00 82.81 278 PRO A O 1
ATOM 2225 N N . GLN A 1 279 ? 14.710 -11.002 -7.705 1.00 83.06 279 GLN A N 1
ATOM 2226 C CA . GLN A 1 279 ? 15.111 -12.390 -7.437 1.00 83.06 279 GLN A CA 1
ATOM 2227 C C . GLN A 1 279 ? 14.019 -13.402 -7.803 1.00 83.06 279 GLN A C 1
ATOM 2229 O O . GLN A 1 279 ? 14.287 -14.595 -7.915 1.00 83.06 279 GLN A O 1
ATOM 2234 N N . ARG A 1 280 ? 12.796 -12.914 -8.020 1.00 86.12 280 ARG A N 1
ATOM 2235 C CA . ARG A 1 280 ? 11.617 -13.677 -8.433 1.00 86.12 280 ARG A CA 1
ATOM 2236 C C . ARG A 1 280 ? 10.896 -12.944 -9.566 1.00 86.12 280 ARG A C 1
ATOM 2238 O O . ARG A 1 280 ? 10.979 -11.715 -9.615 1.00 86.12 280 ARG A O 1
ATOM 2245 N N . PRO A 1 281 ? 10.206 -13.657 -10.469 1.00 88.50 281 PRO A N 1
ATOM 2246 C CA . PRO A 1 281 ? 9.355 -13.007 -11.449 1.00 88.50 281 PRO A CA 1
ATOM 2247 C C . PRO A 1 281 ? 8.167 -12.339 -10.749 1.00 88.50 281 PRO A C 1
ATOM 2249 O O . PRO A 1 281 ? 7.585 -12.895 -9.817 1.00 88.50 281 PRO A O 1
ATOM 2252 N N . THR A 1 282 ? 7.799 -11.158 -11.230 1.00 86.69 282 THR A N 1
ATOM 2253 C CA . THR A 1 282 ? 6.584 -10.445 -10.824 1.00 86.69 282 THR A CA 1
ATOM 2254 C C . THR A 1 282 ? 5.683 -10.397 -12.042 1.00 86.69 282 THR A C 1
ATOM 2256 O O . THR A 1 282 ? 6.144 -9.999 -13.106 1.00 86.69 282 THR A O 1
ATOM 2259 N N . PHE A 1 283 ? 4.420 -10.782 -11.906 1.00 90.38 283 PHE A N 1
ATOM 2260 C CA . PHE A 1 283 ? 3.470 -10.772 -13.013 1.00 90.38 283 PHE A CA 1
ATOM 2261 C C . PHE A 1 283 ? 2.301 -9.854 -12.708 1.00 90.38 283 PHE A C 1
ATOM 2263 O O . PHE A 1 283 ? 1.841 -9.766 -11.572 1.00 90.38 283 PHE A O 1
ATOM 2270 N N . GLY A 1 284 ? 1.821 -9.181 -13.744 1.00 87.69 284 GLY A N 1
ATOM 2271 C CA . GLY A 1 284 ? 0.667 -8.311 -13.674 1.00 87.69 284 GLY A CA 1
ATOM 2272 C C . GLY A 1 284 ? -0.398 -8.731 -14.678 1.00 87.69 284 GLY A C 1
ATOM 2273 O O . GLY A 1 284 ? -0.076 -9.035 -15.821 1.00 87.69 284 GLY A O 1
ATOM 2274 N N . ILE A 1 285 ? -1.666 -8.718 -14.274 1.00 87.25 285 ILE A N 1
ATOM 2275 C CA . ILE A 1 285 ? -2.798 -8.913 -15.188 1.00 87.25 285 ILE A CA 1
ATOM 2276 C C . ILE A 1 285 ? -3.608 -7.626 -15.175 1.00 87.25 285 ILE A C 1
ATOM 2278 O O . ILE A 1 285 ? -4.287 -7.322 -14.198 1.00 87.25 285 ILE A O 1
ATOM 2282 N N . ASN A 1 286 ? -3.492 -6.850 -16.246 1.00 82.75 286 ASN A N 1
ATOM 2283 C CA . ASN A 1 286 ? -4.206 -5.595 -16.395 1.00 82.75 286 ASN A CA 1
ATOM 2284 C C . ASN A 1 286 ? -5.440 -5.811 -17.272 1.00 82.75 286 ASN A C 1
ATOM 2286 O O . ASN A 1 286 ? -5.318 -6.208 -18.432 1.00 82.75 286 ASN A O 1
ATOM 2290 N N . LEU A 1 287 ? -6.622 -5.517 -16.736 1.00 76.88 287 LEU A N 1
ATOM 2291 C CA . LEU A 1 287 ? -7.847 -5.465 -17.527 1.00 76.88 287 LEU A CA 1
ATOM 2292 C C . LEU A 1 287 ? -7.788 -4.184 -18.369 1.00 76.88 287 LEU A C 1
ATOM 2294 O O . LEU A 1 287 ? -7.967 -3.083 -17.855 1.00 76.88 287 LEU A O 1
ATOM 2298 N N . ALA A 1 288 ? -7.422 -4.331 -19.640 1.00 59.62 288 ALA A N 1
ATOM 2299 C CA . ALA A 1 288 ? -7.213 -3.228 -20.561 1.00 59.62 288 ALA A CA 1
ATOM 2300 C C . ALA A 1 288 ? -8.543 -2.546 -20.922 1.00 59.62 288 ALA A C 1
ATOM 2302 O O . ALA A 1 288 ? -9.576 -3.205 -21.039 1.00 59.62 288 ALA A O 1
ATOM 2303 N N . ASP A 1 289 ? -8.454 -1.235 -21.167 1.00 58.81 289 ASP A N 1
ATOM 2304 C CA . ASP A 1 289 ? -9.546 -0.286 -21.435 1.00 58.81 289 ASP A CA 1
ATOM 2305 C C . ASP A 1 289 ? -10.264 0.235 -20.172 1.00 58.81 289 ASP A C 1
ATOM 2307 O O . ASP A 1 289 ? -10.131 -0.301 -19.073 1.00 58.81 289 ASP A O 1
ATOM 2311 N N . SER A 1 290 ? -10.975 1.363 -20.301 1.00 49.97 290 SER A N 1
ATOM 2312 C CA . SER A 1 290 ? -11.591 2.025 -19.145 1.00 49.97 290 SER A CA 1
ATOM 2313 C C . SER A 1 290 ? -12.647 1.132 -18.479 1.00 49.97 290 SER A C 1
ATOM 2315 O O . SER A 1 290 ? -13.540 0.584 -19.140 1.00 49.97 290 SER A O 1
ATOM 2317 N N . GLN A 1 291 ? -12.574 1.033 -17.147 1.00 50.28 291 GLN A N 1
ATOM 2318 C CA . GLN A 1 291 ? -13.571 0.357 -16.306 1.00 50.28 291 GLN A CA 1
ATOM 2319 C C . GLN A 1 291 ? -14.910 1.119 -16.265 1.00 50.28 291 GLN A C 1
ATOM 2321 O O . GLN A 1 291 ? -15.923 0.587 -15.807 1.00 50.28 291 GLN A O 1
ATOM 2326 N N . MET A 1 292 ? -14.938 2.355 -16.769 1.00 47.88 292 MET A N 1
ATOM 2327 C CA . MET A 1 292 ? -16.159 3.137 -16.898 1.00 47.88 292 MET A CA 1
ATOM 2328 C C . MET A 1 292 ? -16.969 2.695 -18.133 1.00 47.88 292 MET A C 1
ATOM 2330 O O . MET A 1 292 ? -16.387 2.362 -19.169 1.00 47.88 292 MET A O 1
ATOM 2334 N N . PRO A 1 293 ? -18.313 2.705 -18.050 1.00 44.81 293 PRO A N 1
ATOM 2335 C CA . PRO A 1 293 ? -19.203 2.342 -19.150 1.00 44.81 293 PRO A CA 1
ATOM 2336 C C . PRO A 1 293 ? -18.896 3.057 -20.476 1.00 44.81 293 PRO A C 1
ATOM 2338 O O . PRO A 1 293 ? -18.592 4.248 -20.488 1.00 44.81 293 PRO A O 1
ATOM 2341 N N . THR A 1 294 ? -19.062 2.371 -21.609 1.00 50.75 294 THR A N 1
ATOM 2342 C CA . THR A 1 294 ? -18.768 2.906 -22.959 1.00 50.75 294 THR A CA 1
ATOM 2343 C C . THR A 1 294 ? -19.667 4.074 -23.373 1.00 50.75 294 THR A C 1
ATOM 2345 O O . THR A 1 294 ? -19.276 4.926 -24.169 1.00 50.75 294 THR A O 1
ATOM 2348 N N . ASN A 1 295 ? -20.858 4.202 -22.786 1.00 47.97 295 ASN A N 1
ATOM 2349 C CA . ASN A 1 295 ? -21.684 5.407 -22.921 1.00 47.97 295 ASN A CA 1
ATOM 2350 C C . ASN A 1 295 ? -21.065 6.633 -22.216 1.00 47.97 295 ASN A C 1
ATOM 2352 O O . ASN A 1 295 ? -21.384 7.766 -22.578 1.00 47.97 295 ASN A O 1
ATOM 2356 N N . ILE A 1 296 ? -20.175 6.416 -21.242 1.00 48.38 296 ILE A N 1
ATOM 2357 C CA . ILE A 1 296 ? -19.410 7.447 -20.536 1.00 48.38 296 ILE A CA 1
ATOM 2358 C C . ILE A 1 296 ? -18.017 7.617 -21.145 1.00 48.38 296 ILE A C 1
ATOM 2360 O O . ILE A 1 296 ? -17.532 8.728 -21.145 1.00 48.38 296 ILE A O 1
ATOM 2364 N N . THR A 1 297 ? -17.363 6.604 -21.707 1.00 49.88 297 THR A N 1
ATOM 2365 C CA . THR A 1 297 ? -15.968 6.741 -22.194 1.00 49.88 297 THR A CA 1
ATOM 2366 C C . THR A 1 297 ? -15.797 6.652 -23.708 1.00 49.88 297 THR A C 1
ATOM 2368 O O . THR A 1 297 ? -14.727 6.965 -24.225 1.00 49.88 297 THR A O 1
ATOM 2371 N N . GLY A 1 298 ? -16.865 6.329 -24.438 1.00 52.47 298 GLY A N 1
ATOM 2372 C CA . GLY A 1 298 ? -16.834 6.075 -25.877 1.00 52.47 298 GLY A CA 1
ATOM 2373 C C . GLY A 1 298 ? -16.581 4.597 -26.221 1.00 52.47 298 GLY A C 1
ATOM 2374 O O . GLY A 1 298 ? -16.470 3.762 -25.321 1.00 52.47 298 GLY A O 1
ATOM 2375 N N . PRO A 1 299 ? -16.533 4.249 -27.522 1.00 55.03 299 PRO A N 1
ATOM 2376 C CA . PRO A 1 299 ? -16.250 2.888 -27.981 1.00 55.03 299 PRO A CA 1
ATOM 2377 C C . PRO A 1 299 ? -14.849 2.426 -27.558 1.00 55.03 299 PRO A C 1
ATOM 2379 O O . PRO A 1 299 ? -13.886 3.191 -27.656 1.00 55.03 299 PRO A O 1
ATOM 2382 N N . ARG A 1 300 ? -14.728 1.163 -27.133 1.00 56.84 300 ARG A N 1
ATOM 2383 C CA . ARG A 1 300 ? -13.445 0.500 -26.844 1.00 56.84 300 ARG A CA 1
ATOM 2384 C C . ARG A 1 300 ? -12.791 0.046 -28.156 1.00 56.84 300 ARG A C 1
ATOM 2386 O O . ARG A 1 300 ? -12.843 -1.127 -28.512 1.00 56.84 300 ARG A O 1
ATOM 2393 N N . GLU A 1 301 ? -12.234 0.977 -28.927 1.00 49.25 301 GLU A N 1
ATOM 2394 C CA . GLU A 1 301 ? -11.454 0.628 -30.123 1.00 49.25 301 GLU A CA 1
ATOM 2395 C C . GLU A 1 301 ? -10.017 0.227 -29.740 1.00 49.25 301 GLU A C 1
ATOM 2397 O O . GLU A 1 301 ? -9.423 0.755 -28.798 1.00 49.25 301 GLU A O 1
ATOM 2402 N N . ALA A 1 302 ? -9.472 -0.779 -30.428 1.00 45.00 302 ALA A N 1
ATOM 2403 C CA . ALA A 1 302 ? -8.145 -1.318 -30.151 1.00 45.00 302 ALA A CA 1
ATOM 2404 C C . ALA A 1 302 ? -7.045 -0.313 -30.536 1.00 45.00 302 ALA A C 1
ATOM 2406 O O . ALA A 1 302 ? -7.112 0.319 -31.589 1.00 45.00 302 ALA A O 1
ATOM 2407 N N . SER A 1 303 ? -5.979 -0.203 -29.730 1.00 48.16 303 SER A N 1
ATOM 2408 C CA . SER A 1 303 ? -4.785 0.524 -30.171 1.00 48.16 303 SER A CA 1
ATOM 2409 C C . SER A 1 303 ? -4.099 -0.201 -31.319 1.00 48.16 303 SER A C 1
ATOM 2411 O O . SER A 1 303 ? -4.049 -1.423 -31.367 1.00 48.16 303 SER A O 1
ATOM 2413 N N . ILE A 1 304 ? -3.524 0.591 -32.220 1.00 40.34 304 ILE A N 1
ATOM 2414 C CA . ILE A 1 304 ? -2.980 0.208 -33.534 1.00 40.34 304 ILE A CA 1
ATOM 2415 C C . ILE A 1 304 ? -1.827 -0.826 -33.435 1.00 40.34 304 ILE A C 1
ATOM 2417 O O . ILE A 1 304 ? -1.400 -1.391 -34.434 1.00 40.34 304 ILE A O 1
ATOM 2421 N N . HIS A 1 305 ? -1.325 -1.111 -32.229 1.00 46.91 305 HIS A N 1
ATOM 2422 C CA . HIS A 1 305 ? -0.276 -2.107 -31.961 1.00 46.91 305 HIS A CA 1
ATOM 2423 C C . HIS A 1 305 ? -0.813 -3.482 -31.524 1.00 46.91 305 HIS A C 1
ATOM 2425 O O . HIS A 1 305 ? -0.025 -4.378 -31.232 1.00 46.91 305 HIS A O 1
ATOM 2431 N N . ARG A 1 306 ? -2.139 -3.633 -31.431 1.00 54.91 306 ARG A N 1
ATOM 2432 C CA . ARG A 1 306 ? -2.851 -4.829 -30.974 1.00 54.91 306 ARG A CA 1
ATOM 2433 C C . ARG A 1 306 ? -3.311 -5.607 -32.207 1.00 54.91 306 ARG A C 1
ATOM 2435 O O . ARG A 1 306 ? -4.008 -5.043 -33.043 1.00 54.91 306 ARG A O 1
ATOM 2442 N N . GLY A 1 307 ? -2.939 -6.877 -32.341 1.00 53.12 307 GLY A N 1
ATOM 2443 C CA . GLY A 1 307 ? -3.656 -7.770 -33.260 1.00 53.12 307 GLY A CA 1
ATOM 2444 C C . GLY A 1 307 ? -5.118 -7.964 -32.820 1.00 53.12 307 GLY A C 1
ATOM 2445 O O . GLY A 1 307 ? -5.579 -7.332 -31.870 1.00 53.12 307 GLY A O 1
ATOM 2446 N N . ASP A 1 308 ? -5.833 -8.892 -33.455 1.00 60.59 308 ASP A N 1
ATOM 2447 C CA . ASP A 1 308 ? -7.228 -9.222 -33.102 1.00 60.59 308 ASP A CA 1
ATOM 2448 C C . ASP A 1 308 ? -7.382 -9.940 -31.742 1.00 60.59 308 ASP A C 1
ATOM 2450 O O . ASP A 1 308 ? -8.498 -10.202 -31.290 1.00 60.59 308 ASP A O 1
ATOM 2454 N N . ASP A 1 309 ? -6.269 -10.245 -31.072 1.00 72.94 309 ASP A N 1
ATOM 2455 C CA . ASP A 1 309 ? -6.225 -10.993 -29.821 1.00 72.94 309 ASP A CA 1
ATOM 2456 C C . ASP A 1 309 ? -6.733 -10.188 -28.610 1.00 72.94 309 ASP A C 1
ATOM 2458 O O . ASP A 1 309 ? -6.259 -9.094 -28.299 1.00 72.94 309 ASP A O 1
ATOM 2462 N N . ASP A 1 310 ? -7.650 -10.791 -27.847 1.00 76.56 310 ASP A N 1
ATOM 2463 C CA . ASP A 1 310 ? -8.193 -10.221 -26.604 1.00 76.56 310 ASP A CA 1
ATOM 2464 C C . ASP A 1 310 ? -7.215 -10.247 -25.427 1.00 76.56 310 ASP A C 1
ATOM 2466 O O . ASP A 1 310 ? -7.489 -9.673 -24.375 1.00 76.56 310 ASP A O 1
ATOM 2470 N N . VAL A 1 311 ? -6.100 -10.955 -25.561 1.00 82.44 311 VAL A N 1
ATOM 2471 C CA . VAL A 1 311 ? -5.087 -11.072 -24.517 1.00 82.44 311 VAL A CA 1
ATOM 2472 C C . VAL A 1 311 ? -3.730 -10.910 -25.176 1.00 82.44 311 VAL A C 1
ATOM 2474 O O . VAL A 1 311 ? -3.458 -11.575 -26.168 1.00 82.44 311 VAL A O 1
ATOM 2477 N N . PHE A 1 312 ? -2.873 -10.040 -24.653 1.00 80.31 312 PHE A N 1
ATOM 2478 C CA . PHE A 1 312 ? -1.545 -9.835 -25.230 1.00 80.31 312 PHE A CA 1
ATOM 2479 C C . PHE A 1 312 ? -0.518 -9.422 -24.178 1.00 80.31 312 PHE A C 1
ATOM 2481 O O . PHE A 1 312 ? -0.860 -8.821 -23.158 1.00 80.31 312 PHE A O 1
ATOM 2488 N N . LEU A 1 313 ? 0.752 -9.719 -24.452 1.00 78.88 313 LEU A N 1
ATOM 2489 C CA . LEU A 1 313 ? 1.892 -9.182 -23.714 1.00 78.88 313 LEU A CA 1
ATOM 2490 C C . LEU A 1 313 ? 2.566 -8.111 -24.562 1.00 78.88 313 LEU A C 1
ATOM 2492 O O . LEU A 1 313 ? 2.766 -8.267 -25.768 1.00 78.88 313 LEU A O 1
ATOM 2496 N N . ALA A 1 314 ? 2.913 -6.996 -23.930 1.00 71.31 314 ALA A N 1
ATOM 2497 C CA . ALA A 1 314 ? 3.630 -5.942 -24.618 1.00 71.31 314 ALA A CA 1
ATOM 2498 C C . ALA A 1 314 ? 5.087 -6.364 -24.829 1.00 71.31 314 ALA A C 1
ATOM 2500 O O . ALA A 1 314 ? 5.846 -6.533 -23.876 1.00 71.31 314 ALA A O 1
ATOM 2501 N N . GLN A 1 315 ? 5.500 -6.505 -26.086 1.00 66.50 315 GLN A N 1
ATOM 2502 C CA . GLN A 1 315 ? 6.869 -6.901 -26.384 1.00 66.50 315 GLN A CA 1
ATOM 2503 C C . GLN A 1 315 ? 7.880 -5.788 -26.017 1.00 66.50 315 GLN A C 1
ATOM 2505 O O . GLN A 1 315 ? 7.635 -4.609 -26.306 1.00 66.50 315 GLN A O 1
ATOM 2510 N N . PRO A 1 316 ? 9.057 -6.129 -25.447 1.00 61.84 316 PRO A N 1
ATOM 2511 C CA . PRO A 1 316 ? 10.049 -5.162 -24.965 1.00 61.84 316 PRO A CA 1
ATOM 2512 C C . PRO A 1 316 ? 10.557 -4.160 -26.006 1.00 61.84 316 PRO A C 1
ATOM 2514 O O . PRO A 1 316 ? 11.050 -3.104 -25.629 1.00 61.84 316 PRO A O 1
ATOM 2517 N N . ARG A 1 317 ? 10.452 -4.458 -27.305 1.00 61.53 317 ARG A N 1
ATOM 2518 C CA . ARG A 1 317 ? 10.964 -3.603 -28.393 1.00 61.53 317 ARG A CA 1
ATOM 2519 C C . ARG A 1 317 ? 9.924 -2.646 -28.978 1.00 61.53 317 ARG A C 1
ATOM 2521 O O . ARG A 1 317 ? 10.281 -1.788 -29.779 1.00 61.53 317 ARG A O 1
ATOM 2528 N N . TYR A 1 318 ? 8.656 -2.772 -28.591 1.00 61.25 318 TYR A N 1
ATOM 2529 C CA . TYR A 1 318 ? 7.582 -1.946 -29.135 1.00 61.25 318 TYR A CA 1
ATOM 2530 C C . TYR A 1 318 ? 7.226 -0.814 -28.183 1.00 61.25 318 TYR A C 1
ATOM 2532 O O . TYR A 1 318 ? 7.030 -1.010 -26.983 1.00 61.25 318 TYR A O 1
ATOM 2540 N N . LEU A 1 319 ? 7.111 0.389 -28.741 1.00 61.31 319 LEU A N 1
ATOM 2541 C CA . LEU A 1 319 ? 6.585 1.529 -28.013 1.00 61.31 319 LEU A CA 1
ATOM 2542 C C . LEU A 1 319 ? 5.070 1.361 -27.864 1.00 61.31 319 LEU A C 1
ATOM 2544 O O . LEU A 1 319 ? 4.339 1.318 -28.852 1.00 61.31 319 LEU A O 1
ATOM 2548 N N . LEU A 1 320 ? 4.589 1.306 -26.626 1.00 62.47 320 LEU A N 1
ATOM 2549 C CA . LEU A 1 320 ? 3.158 1.370 -26.350 1.00 62.47 320 LEU A CA 1
ATOM 2550 C C . LEU A 1 320 ? 2.676 2.817 -26.507 1.00 62.47 320 LEU A C 1
ATOM 2552 O O . LEU A 1 320 ? 2.799 3.629 -25.588 1.00 62.47 320 LEU A O 1
ATOM 2556 N N . VAL A 1 321 ? 2.131 3.142 -27.679 1.00 60.94 321 VAL A N 1
ATOM 2557 C CA . VAL A 1 321 ? 1.523 4.454 -27.931 1.00 60.94 321 VAL A CA 1
ATOM 2558 C C . VAL A 1 321 ? 0.181 4.555 -27.187 1.00 60.94 321 VAL A C 1
ATOM 2560 O O . VAL A 1 321 ? -0.614 3.609 -27.236 1.00 60.94 321 VAL A O 1
ATOM 2563 N N . PRO A 1 322 ? -0.096 5.675 -26.487 1.00 63.00 322 PRO A N 1
ATOM 2564 C CA . PRO A 1 322 ? -1.392 5.903 -25.859 1.00 63.00 322 PRO A CA 1
ATOM 2565 C C . PRO A 1 322 ? -2.537 5.830 -26.874 1.00 63.00 322 PRO A C 1
ATOM 2567 O O . PRO A 1 322 ? -2.436 6.366 -27.976 1.00 63.00 322 PRO A O 1
ATOM 2570 N N . HIS A 1 323 ? -3.643 5.199 -26.483 1.00 62.25 323 HIS A N 1
ATOM 2571 C CA . HIS A 1 323 ? -4.865 5.239 -27.277 1.00 62.25 323 HIS A CA 1
ATOM 2572 C C . HIS A 1 323 ? -5.508 6.630 -27.199 1.00 62.25 323 HIS A C 1
ATOM 2574 O O . HIS A 1 323 ? -5.524 7.247 -26.132 1.00 62.25 323 HIS A O 1
ATOM 2580 N N . VAL A 1 324 ? -6.061 7.109 -28.315 1.00 62.31 324 VAL A N 1
ATOM 2581 C CA . VAL A 1 324 ? -6.797 8.376 -28.370 1.00 62.31 324 VAL A CA 1
ATOM 2582 C C . VAL A 1 324 ? -8.290 8.072 -28.317 1.00 62.31 324 VAL A C 1
ATOM 2584 O O . VAL A 1 324 ? -8.844 7.506 -29.253 1.00 62.31 324 VAL A O 1
ATOM 2587 N N . TYR A 1 325 ? -8.947 8.455 -27.224 1.00 66.38 325 TYR A N 1
ATOM 2588 C CA . TYR A 1 325 ? -10.398 8.321 -27.085 1.00 66.38 325 TYR A CA 1
ATOM 2589 C C . TYR A 1 325 ? -11.096 9.601 -27.570 1.00 66.38 325 TYR A C 1
ATOM 2591 O O . TYR A 1 325 ? -10.832 10.677 -27.025 1.00 66.38 325 TYR A O 1
ATOM 2599 N N . PRO A 1 326 ? -11.975 9.539 -28.586 1.00 63.97 326 PRO A N 1
ATOM 2600 C CA . PRO A 1 326 ? -12.679 10.720 -29.070 1.00 63.97 326 PRO A CA 1
ATOM 2601 C C . PRO A 1 326 ? -13.741 11.175 -28.061 1.00 63.97 326 PRO A C 1
ATOM 2603 O O . PRO A 1 326 ? -14.671 10.436 -27.741 1.00 63.97 326 PRO A O 1
ATOM 2606 N N . LEU A 1 327 ? -13.640 12.426 -27.607 1.00 70.62 327 LEU A N 1
ATOM 2607 C CA . LEU A 1 327 ? -14.601 13.037 -26.686 1.00 70.62 327 LEU A CA 1
ATOM 2608 C C . LEU A 1 327 ? -15.689 13.771 -27.480 1.00 70.62 327 LEU A C 1
ATOM 2610 O O . LEU A 1 327 ? -15.415 14.782 -28.125 1.00 70.62 327 LEU A O 1
ATOM 2614 N N . LYS A 1 328 ? -16.924 13.261 -27.445 1.00 71.56 328 LYS A N 1
ATOM 2615 C CA . LYS A 1 328 ? -18.082 13.828 -28.165 1.00 71.56 328 LYS A CA 1
ATOM 2616 C C . LYS A 1 328 ? -19.073 14.545 -27.243 1.00 71.56 328 LYS A C 1
ATOM 2618 O O . LYS A 1 328 ? -19.774 15.442 -27.699 1.00 71.56 328 LYS A O 1
ATOM 2623 N N . TRP A 1 329 ? -19.129 14.176 -25.961 1.00 71.8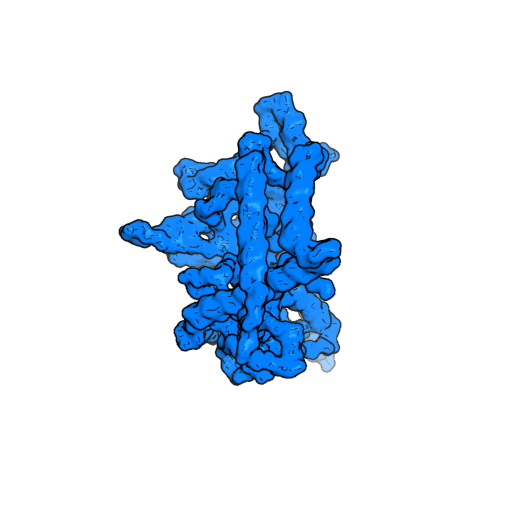8 329 TRP A N 1
ATOM 2624 C CA . TRP A 1 329 ? -20.126 14.677 -25.002 1.00 71.88 329 TRP A CA 1
ATOM 2625 C C . TRP A 1 329 ? -19.503 15.113 -23.667 1.00 71.88 329 TRP A C 1
ATOM 2627 O O . TRP A 1 329 ? -18.450 14.616 -23.272 1.00 71.88 329 TRP A O 1
ATOM 2637 N N . LEU A 1 330 ? -20.183 15.996 -22.922 1.00 68.00 330 LEU A N 1
ATOM 2638 C CA . LEU A 1 330 ? -19.714 16.490 -21.614 1.00 68.00 330 LEU A CA 1
ATOM 2639 C C . LEU A 1 330 ? -19.554 15.371 -20.570 1.00 68.00 330 LEU A C 1
ATOM 2641 O O . LEU A 1 330 ? -18.607 15.394 -19.789 1.00 68.00 330 LEU A O 1
ATOM 2645 N N . SER A 1 331 ? -20.440 14.371 -20.575 1.00 62.00 331 SER A N 1
ATOM 2646 C CA . SER A 1 331 ? -20.297 13.183 -19.723 1.00 62.00 331 SER A CA 1
ATOM 2647 C C . SER A 1 331 ? -19.010 12.416 -20.027 1.00 62.00 331 SER A C 1
ATOM 2649 O O . SER A 1 331 ? -18.367 11.934 -19.099 1.00 62.00 331 SER A O 1
ATOM 2651 N N . GLN A 1 332 ? -18.603 12.372 -21.301 1.00 66.06 332 GLN A N 1
ATOM 2652 C CA . GLN A 1 332 ? -17.353 11.743 -21.719 1.00 66.06 332 GLN A CA 1
ATOM 2653 C C . GLN A 1 332 ? -16.129 12.538 -21.314 1.00 66.06 332 GLN A C 1
ATOM 2655 O O . GLN A 1 332 ? -15.142 11.961 -20.875 1.00 66.06 332 GLN A O 1
ATOM 2660 N N . PHE A 1 333 ? -16.212 13.862 -21.376 1.00 68.06 333 PHE A N 1
ATOM 2661 C CA . PHE A 1 333 ? -15.157 14.727 -20.872 1.00 68.06 333 PHE A CA 1
ATOM 2662 C C . PHE A 1 333 ? -14.951 14.572 -19.354 1.00 68.06 333 PHE A C 1
ATOM 2664 O O . PHE A 1 333 ? -13.826 14.374 -18.903 1.00 68.06 333 PHE A O 1
ATOM 2671 N N . LEU A 1 334 ? -16.028 14.597 -18.559 1.00 66.75 334 LEU A N 1
ATOM 2672 C CA . LEU A 1 334 ? -15.944 14.414 -17.103 1.00 66.75 334 LEU A CA 1
ATOM 2673 C C . LEU A 1 334 ? -15.495 12.996 -16.719 1.00 66.75 334 LEU A C 1
ATOM 2675 O O . LEU A 1 334 ? -14.671 12.837 -15.819 1.00 66.75 334 LEU A O 1
ATOM 2679 N N . GLY A 1 335 ? -15.988 11.977 -17.428 1.00 66.00 335 GLY A N 1
ATOM 2680 C CA . GLY A 1 335 ? -15.532 10.597 -17.274 1.00 66.00 335 GLY A CA 1
ATOM 2681 C C . GLY A 1 335 ? -14.045 10.442 -17.589 1.00 66.00 335 GLY A C 1
ATOM 2682 O O . GLY A 1 335 ? -13.328 9.811 -16.820 1.00 66.00 335 GLY A O 1
ATOM 2683 N N . ALA A 1 336 ? -13.559 11.085 -18.654 1.00 68.31 336 ALA A N 1
ATOM 2684 C CA . ALA A 1 336 ? -12.146 11.077 -19.024 1.00 68.31 336 ALA A CA 1
ATOM 2685 C C . ALA A 1 336 ? -11.253 11.786 -17.994 1.00 68.31 336 ALA A C 1
ATOM 2687 O O . ALA A 1 336 ? -10.131 11.339 -17.775 1.00 68.31 336 ALA A O 1
ATOM 2688 N N . ILE A 1 337 ? -11.728 12.849 -17.329 1.00 68.94 337 ILE A N 1
ATOM 2689 C CA . ILE A 1 337 ? -10.995 13.481 -16.214 1.00 68.94 337 ILE A CA 1
ATOM 2690 C C . ILE A 1 337 ? -10.811 12.484 -15.071 1.00 68.94 337 ILE A C 1
ATOM 2692 O O . ILE A 1 337 ? -9.698 12.335 -14.567 1.00 68.94 337 ILE A O 1
ATOM 2696 N N . PHE A 1 338 ? -11.885 11.798 -14.677 1.00 68.69 338 PHE A N 1
ATOM 2697 C CA . PHE A 1 338 ? -11.833 10.809 -13.605 1.00 68.69 338 PHE A CA 1
ATOM 2698 C C . PHE A 1 338 ? -10.933 9.622 -13.981 1.00 68.69 338 PHE A C 1
ATOM 2700 O O . PHE A 1 338 ? -10.023 9.288 -13.229 1.00 68.69 338 PHE A O 1
ATOM 2707 N N . ASP A 1 339 ? -11.110 9.061 -15.180 1.00 67.12 339 ASP A N 1
ATOM 2708 C CA . ASP A 1 339 ? -10.302 7.950 -15.701 1.00 67.12 339 ASP A CA 1
ATOM 2709 C C . ASP A 1 339 ? -8.814 8.319 -15.815 1.00 67.12 339 ASP A C 1
ATOM 2711 O O . ASP A 1 339 ? -7.942 7.539 -15.438 1.00 67.12 339 ASP A O 1
ATOM 2715 N N . THR A 1 340 ? -8.508 9.544 -16.254 1.00 65.75 340 THR A N 1
ATOM 2716 C CA . THR A 1 340 ? -7.130 10.049 -16.312 1.00 65.75 340 THR A CA 1
ATOM 2717 C C . THR A 1 340 ? -6.547 10.206 -14.912 1.00 65.75 340 THR A C 1
ATOM 2719 O O . THR A 1 340 ? -5.426 9.763 -14.676 1.00 65.75 340 THR A O 1
ATOM 2722 N N . ALA A 1 341 ? -7.285 10.805 -13.974 1.00 65.12 341 ALA A N 1
ATOM 2723 C CA . ALA A 1 341 ? -6.822 10.973 -12.597 1.00 65.12 341 ALA A CA 1
ATOM 2724 C C . ALA A 1 341 ? -6.531 9.622 -11.923 1.00 65.12 341 ALA A C 1
ATOM 2726 O O . ALA A 1 341 ? -5.541 9.501 -11.205 1.00 65.12 341 ALA A O 1
ATOM 2727 N N . GLN A 1 342 ? -7.356 8.615 -12.217 1.00 66.94 342 GLN A N 1
ATOM 2728 C CA . GLN A 1 342 ? -7.266 7.273 -11.661 1.00 66.94 342 GLN A CA 1
ATOM 2729 C C . GLN A 1 342 ? -6.133 6.441 -12.288 1.00 66.94 342 GLN A C 1
ATOM 2731 O O . GLN A 1 342 ? -5.327 5.837 -11.587 1.00 66.94 342 GLN A O 1
ATOM 2736 N N . ASN A 1 343 ? -6.040 6.425 -13.622 1.00 67.62 343 ASN A N 1
ATOM 2737 C CA . ASN A 1 343 ? -5.219 5.456 -14.352 1.00 67.62 343 ASN A CA 1
ATOM 2738 C C . ASN A 1 343 ? -3.925 6.046 -14.939 1.00 67.62 343 ASN A C 1
ATOM 2740 O O . ASN A 1 343 ? -3.092 5.294 -15.445 1.00 67.62 343 ASN A O 1
ATOM 2744 N N . TYR A 1 344 ? -3.702 7.369 -14.909 1.00 65.06 344 TYR A N 1
ATOM 2745 C CA . TYR A 1 344 ? -2.524 7.988 -15.543 1.00 65.06 344 TYR A CA 1
ATOM 2746 C C . TYR A 1 344 ? -1.193 7.445 -15.006 1.00 65.06 344 TYR A C 1
ATOM 2748 O O . TYR A 1 344 ? -0.294 7.116 -15.791 1.00 65.06 344 TYR A O 1
ATOM 2756 N N . ARG A 1 345 ? -1.057 7.348 -13.676 1.00 66.62 345 ARG A N 1
ATOM 2757 C CA . ARG A 1 345 ? 0.180 6.885 -13.025 1.00 66.62 345 ARG A CA 1
ATOM 2758 C C . ARG A 1 345 ? 0.494 5.446 -13.422 1.00 66.62 345 ARG A C 1
ATOM 2760 O O . ARG A 1 345 ? 1.633 5.160 -13.795 1.00 66.62 345 ARG A O 1
ATOM 2767 N N . ASP A 1 346 ? -0.519 4.593 -13.401 1.00 67.75 346 ASP A N 1
ATOM 2768 C CA . ASP A 1 346 ? -0.400 3.162 -13.661 1.00 67.75 346 ASP A CA 1
ATOM 2769 C C . ASP A 1 346 ? -0.165 2.882 -15.145 1.00 67.75 346 ASP A C 1
ATOM 2771 O O . ASP A 1 346 ? 0.772 2.171 -15.498 1.00 67.75 346 ASP A O 1
ATOM 2775 N N . ASN A 1 347 ? -0.905 3.552 -16.033 1.00 68.94 347 ASN A N 1
ATOM 2776 C CA . ASN A 1 347 ? -0.681 3.487 -17.477 1.00 68.94 347 ASN A CA 1
ATOM 2777 C C . ASN A 1 347 ? 0.722 3.967 -17.856 1.00 68.94 347 ASN A C 1
ATOM 2779 O O . ASN A 1 347 ? 1.319 3.459 -18.799 1.00 68.94 347 ASN A O 1
ATOM 2783 N N . THR A 1 348 ? 1.270 4.951 -17.142 1.00 67.25 348 THR A N 1
ATOM 2784 C CA . THR A 1 348 ? 2.637 5.420 -17.392 1.00 67.25 348 THR A CA 1
ATOM 2785 C C . THR A 1 348 ? 3.670 4.400 -16.929 1.00 67.25 348 THR A C 1
ATOM 2787 O O . THR A 1 348 ? 4.612 4.141 -17.670 1.00 67.25 348 THR A O 1
ATOM 2790 N N . GLN A 1 349 ? 3.479 3.776 -15.761 1.00 69.06 349 GLN A N 1
ATOM 2791 C CA . GLN A 1 349 ? 4.368 2.720 -15.262 1.00 69.06 349 GLN A CA 1
ATOM 2792 C C . GLN A 1 349 ? 4.321 1.461 -16.129 1.00 69.06 349 GLN A C 1
ATOM 2794 O O . GLN A 1 349 ? 5.367 0.939 -16.496 1.00 69.06 349 GLN A O 1
ATOM 2799 N N . ALA A 1 350 ? 3.127 1.012 -16.516 1.00 70.12 350 ALA A N 1
ATOM 2800 C CA . ALA A 1 350 ? 2.933 -0.176 -17.342 1.00 70.12 350 ALA A CA 1
ATOM 2801 C C . ALA A 1 350 ? 3.547 -0.050 -18.744 1.00 70.12 350 ALA A C 1
ATOM 2803 O O . ALA A 1 350 ? 3.722 -1.056 -19.419 1.00 70.12 350 ALA A O 1
ATOM 2804 N N . ARG A 1 351 ? 3.887 1.167 -19.194 1.00 70.44 351 ARG A N 1
ATOM 2805 C CA . ARG A 1 351 ? 4.583 1.403 -20.468 1.00 70.44 351 ARG A CA 1
ATOM 2806 C C . ARG A 1 351 ? 6.103 1.366 -20.359 1.00 70.44 351 ARG A C 1
ATOM 2808 O O . ARG A 1 351 ? 6.759 1.259 -21.400 1.00 70.44 351 ARG A O 1
ATOM 2815 N N . LEU A 1 352 ? 6.650 1.483 -19.148 1.00 71.62 352 LEU A N 1
ATOM 2816 C CA . LEU A 1 352 ? 8.091 1.532 -18.941 1.00 71.62 352 LEU A CA 1
ATOM 2817 C C . LEU A 1 352 ? 8.747 0.212 -19.375 1.00 71.62 352 LEU A C 1
ATOM 2819 O O . LEU A 1 352 ? 8.151 -0.865 -19.231 1.00 71.62 352 LEU A O 1
ATOM 2823 N N . PRO A 1 353 ? 9.986 0.278 -19.885 1.00 72.25 353 PRO A N 1
ATOM 2824 C CA . PRO A 1 353 ? 10.826 -0.902 -20.008 1.00 72.25 353 PRO A CA 1
ATOM 2825 C C . PRO A 1 353 ? 10.963 -1.612 -18.665 1.00 72.25 353 PRO A C 1
ATOM 2827 O O . PRO A 1 353 ? 11.016 -0.959 -17.623 1.00 72.25 353 PRO A O 1
ATOM 2830 N N . SER A 1 354 ? 11.084 -2.937 -18.680 1.00 74.38 354 SER A N 1
ATOM 2831 C CA . SER A 1 354 ? 11.163 -3.754 -17.461 1.00 74.38 354 SER A CA 1
ATOM 2832 C C . SER A 1 354 ? 9.873 -3.805 -16.623 1.00 74.38 354 SER A C 1
ATOM 2834 O O . SER A 1 354 ? 9.892 -4.228 -15.464 1.00 74.38 354 SER A O 1
ATOM 2836 N N . TYR A 1 355 ? 8.763 -3.307 -17.170 1.00 77.25 355 TYR A N 1
ATOM 2837 C CA . TYR A 1 355 ? 7.431 -3.357 -16.566 1.00 77.25 355 TYR A CA 1
ATOM 2838 C C . TYR A 1 355 ? 6.421 -3.940 -17.546 1.00 77.25 355 TYR A C 1
ATOM 2840 O O . TYR A 1 355 ? 5.658 -4.821 -17.165 1.00 77.25 355 TYR A O 1
ATOM 2848 N N . ARG A 1 356 ? 6.410 -3.470 -18.795 1.00 78.88 356 ARG A N 1
ATOM 2849 C CA . ARG A 1 356 ? 5.393 -3.848 -19.786 1.00 78.88 356 ARG A CA 1
ATOM 2850 C C . ARG A 1 356 ? 5.393 -5.333 -20.155 1.00 78.88 356 ARG A C 1
ATOM 2852 O O . ARG A 1 356 ? 4.338 -5.913 -20.367 1.00 78.88 356 ARG A O 1
ATOM 2859 N N . GLU A 1 357 ? 6.563 -5.959 -20.205 1.00 81.44 357 GLU A N 1
ATOM 2860 C CA . GLU A 1 357 ? 6.743 -7.324 -20.715 1.00 81.44 357 GLU A CA 1
ATOM 2861 C C . GLU A 1 357 ? 6.317 -8.421 -19.733 1.00 81.44 357 GLU A C 1
ATOM 2863 O O . GLU A 1 357 ? 6.177 -9.579 -20.109 1.00 81.44 357 GLU A O 1
ATOM 2868 N N . ARG A 1 358 ? 6.068 -8.045 -18.478 1.00 87.25 358 ARG A N 1
ATOM 2869 C CA . ARG A 1 358 ? 5.523 -8.917 -17.428 1.00 87.25 358 ARG A CA 1
ATOM 2870 C C . ARG A 1 358 ? 4.063 -8.603 -17.090 1.00 87.25 358 ARG A C 1
ATOM 2872 O O . ARG A 1 358 ? 3.527 -9.131 -16.115 1.00 87.25 358 ARG A O 1
ATOM 2879 N N . ILE A 1 359 ? 3.439 -7.706 -17.856 1.00 86.62 359 ILE A N 1
ATOM 2880 C CA . ILE A 1 359 ? 2.036 -7.330 -17.712 1.00 86.62 359 ILE A CA 1
ATOM 2881 C C . ILE A 1 359 ? 1.266 -7.927 -18.887 1.00 86.62 359 ILE A C 1
ATOM 2883 O O . ILE A 1 359 ? 1.432 -7.519 -20.036 1.00 86.62 359 ILE A O 1
ATOM 2887 N N . ALA A 1 360 ? 0.398 -8.889 -18.590 1.00 88.25 360 ALA A N 1
ATOM 2888 C CA . ALA A 1 360 ? -0.588 -9.366 -19.539 1.00 88.25 360 ALA A CA 1
ATOM 2889 C C . ALA A 1 360 ? -1.768 -8.395 -19.570 1.00 88.25 360 ALA A C 1
ATOM 2891 O O . ALA A 1 360 ? -2.370 -8.085 -18.540 1.00 88.25 360 ALA A O 1
ATOM 2892 N N . HIS A 1 361 ? -2.107 -7.923 -20.760 1.00 84.12 361 HIS A N 1
ATOM 2893 C CA . HIS A 1 361 ? -3.262 -7.075 -20.994 1.00 84.12 361 HIS A CA 1
ATOM 2894 C C . HIS A 1 361 ? -4.440 -7.936 -21.442 1.00 84.12 361 HIS A C 1
ATOM 2896 O O . HIS A 1 361 ? -4.331 -8.661 -22.427 1.00 84.12 361 HIS A O 1
ATOM 2902 N N . VAL A 1 362 ? -5.562 -7.844 -20.729 1.00 84.75 362 VAL A N 1
ATOM 2903 C CA . VAL A 1 362 ? -6.804 -8.572 -21.016 1.00 84.75 362 VAL A CA 1
ATOM 2904 C C . VAL A 1 362 ? -7.880 -7.581 -21.437 1.00 84.75 362 VAL A C 1
ATOM 2906 O O . VAL A 1 362 ? -8.327 -6.773 -20.629 1.00 84.75 362 VAL A O 1
ATOM 2909 N N . ARG A 1 363 ? -8.308 -7.639 -22.696 1.00 78.81 363 ARG A N 1
ATOM 2910 C CA . ARG A 1 363 ? -9.373 -6.799 -23.242 1.00 78.81 363 ARG A CA 1
ATOM 2911 C C . ARG A 1 363 ? -10.742 -7.340 -22.849 1.00 78.81 363 ARG A C 1
ATOM 2913 O O . ARG A 1 363 ? -11.083 -8.497 -23.119 1.00 78.81 363 ARG A O 1
ATOM 2920 N N . LEU A 1 364 ? -11.549 -6.463 -22.265 1.00 77.38 364 LEU A N 1
ATOM 2921 C CA . LEU A 1 364 ? -12.940 -6.742 -21.938 1.00 77.38 364 LEU A CA 1
ATOM 2922 C C . LEU A 1 364 ? -13.859 -6.261 -23.063 1.00 77.38 364 LEU A C 1
ATOM 2924 O O . LEU A 1 364 ? -13.821 -5.095 -23.461 1.00 77.38 364 LEU A O 1
ATOM 2928 N N . SER A 1 365 ? -14.705 -7.160 -23.554 1.00 73.38 365 SER A N 1
ATOM 2929 C CA . SER A 1 365 ? -15.718 -6.869 -24.567 1.00 73.38 365 SER A CA 1
ATOM 2930 C C . SER A 1 365 ? -16.841 -5.989 -23.995 1.00 73.38 365 SER A C 1
ATOM 2932 O O . SER A 1 365 ? -16.938 -5.772 -22.783 1.00 73.38 365 SER A O 1
ATOM 2934 N N . ASP A 1 366 ? -17.711 -5.463 -24.859 1.00 68.56 366 ASP A N 1
ATOM 2935 C CA . ASP A 1 366 ? -18.881 -4.705 -24.410 1.00 68.56 366 ASP A CA 1
ATOM 2936 C C . ASP A 1 366 ? -19.775 -5.577 -23.514 1.00 68.56 366 ASP A C 1
ATOM 2938 O O . ASP A 1 366 ? -20.174 -6.680 -23.884 1.00 68.56 366 ASP A O 1
ATOM 2942 N N . GLY A 1 367 ? -20.083 -5.079 -22.314 1.00 67.62 367 GLY A N 1
ATOM 2943 C CA . GLY A 1 367 ? -20.827 -5.832 -21.301 1.00 67.62 367 GLY A CA 1
ATOM 2944 C C . GLY A 1 367 ? -19.963 -6.709 -20.388 1.00 67.62 367 GLY A C 1
ATOM 2945 O O . GLY A 1 367 ? -20.509 -7.337 -19.486 1.00 67.62 367 GLY A O 1
ATOM 2946 N N . GLU A 1 368 ? -18.640 -6.721 -20.545 1.00 73.19 368 GLU A N 1
ATOM 2947 C CA . GLU A 1 368 ? -17.721 -7.376 -19.610 1.00 73.19 368 GLU A CA 1
ATOM 2948 C C . GLU A 1 368 ? -17.097 -6.364 -18.632 1.00 73.19 368 GLU A C 1
ATOM 2950 O O . GLU A 1 368 ? -16.518 -5.348 -19.036 1.00 73.19 368 GLU A O 1
ATOM 2955 N N . GLY A 1 369 ? -17.196 -6.670 -17.333 1.00 71.38 369 GLY A N 1
ATOM 2956 C CA . GLY A 1 369 ? -16.554 -5.946 -16.233 1.00 71.38 369 GLY A CA 1
ATOM 2957 C C . GLY A 1 369 ? -17.000 -4.491 -16.038 1.00 71.38 369 GLY A C 1
ATOM 2958 O O . GLY A 1 369 ? -18.099 -4.079 -16.420 1.00 71.38 369 GLY A O 1
ATOM 2959 N N . GLY A 1 370 ? -16.136 -3.704 -15.391 1.00 68.12 370 GLY A N 1
ATOM 2960 C CA . GLY A 1 370 ? -16.428 -2.320 -15.020 1.00 68.12 370 GLY A CA 1
ATOM 2961 C C . GLY A 1 370 ? -17.603 -2.215 -14.045 1.00 68.12 370 GLY A C 1
ATOM 2962 O O . GLY A 1 370 ? -17.706 -2.986 -13.096 1.00 68.12 370 GLY A O 1
ATOM 2963 N N . LEU A 1 371 ? -18.529 -1.291 -14.312 1.00 64.50 371 LEU A N 1
ATOM 2964 C CA . LEU A 1 371 ? -19.776 -1.162 -13.543 1.00 64.50 371 LEU A CA 1
ATOM 2965 C C . LEU A 1 371 ? -20.828 -2.238 -13.872 1.00 64.50 371 LEU A C 1
ATOM 2967 O O . LEU A 1 371 ? -21.893 -2.249 -13.250 1.00 64.50 371 LEU A O 1
ATOM 2971 N N . ASN A 1 372 ? -20.579 -3.132 -14.840 1.00 66.94 372 ASN A N 1
ATOM 2972 C CA . ASN A 1 372 ? -21.506 -4.224 -15.122 1.00 66.94 372 ASN A CA 1
ATOM 2973 C C . ASN A 1 372 ? -21.299 -5.388 -14.148 1.00 66.94 372 ASN A C 1
ATOM 2975 O O . ASN A 1 372 ? -20.553 -6.327 -14.410 1.00 66.94 372 ASN A O 1
ATOM 2979 N N . LEU A 1 373 ? -22.001 -5.327 -13.021 1.00 69.31 373 LEU A N 1
ATOM 2980 C CA . LEU A 1 373 ? -21.926 -6.345 -11.970 1.00 69.31 373 LEU A CA 1
ATOM 2981 C C . LEU A 1 373 ? -22.908 -7.503 -12.177 1.00 69.31 373 LEU A C 1
ATOM 2983 O O . LEU A 1 373 ? -22.788 -8.532 -11.521 1.00 69.31 373 LEU A O 1
ATOM 2987 N N . ASN A 1 374 ? -23.875 -7.359 -13.087 1.00 75.94 374 ASN A N 1
ATOM 2988 C CA . ASN A 1 374 ? -24.891 -8.374 -13.361 1.00 75.94 374 ASN A CA 1
ATOM 2989 C C . ASN A 1 374 ? -24.539 -9.175 -14.624 1.00 75.94 374 ASN A C 1
ATOM 2991 O O . ASN A 1 374 ? -25.282 -9.183 -15.608 1.00 75.94 374 ASN A O 1
ATOM 2995 N N . MET A 1 375 ? -23.362 -9.801 -14.612 1.00 81.81 375 MET A N 1
ATOM 2996 C CA . MET A 1 375 ? -22.891 -10.648 -15.708 1.00 81.81 375 MET A CA 1
ATOM 2997 C C . MET A 1 375 ? -23.466 -12.063 -15.593 1.00 81.81 375 MET A C 1
ATOM 2999 O O . MET A 1 375 ? -23.530 -12.642 -14.509 1.00 81.81 375 MET A O 1
ATOM 3003 N N . GLY A 1 376 ? -23.868 -12.642 -16.726 1.00 85.12 376 GLY A N 1
ATOM 3004 C CA . GLY A 1 376 ? -24.287 -14.041 -16.783 1.00 85.12 376 GLY A CA 1
ATOM 3005 C C . GLY A 1 376 ? -23.108 -14.997 -16.574 1.00 85.12 376 GLY A C 1
ATOM 3006 O O . GLY A 1 376 ? -21.962 -14.657 -16.862 1.00 85.12 376 GLY A O 1
ATOM 3007 N N . VAL A 1 377 ? -23.395 -16.226 -16.134 1.00 86.50 377 VAL A N 1
ATOM 3008 C CA . VAL A 1 377 ? -22.372 -17.259 -15.869 1.00 86.50 377 VAL A CA 1
ATOM 3009 C C . VAL A 1 377 ? -21.465 -17.501 -17.083 1.00 86.50 377 VAL A C 1
ATOM 3011 O O . VAL A 1 377 ? -20.252 -17.580 -16.925 1.00 86.50 377 VAL A O 1
ATOM 3014 N N . GLY A 1 378 ? -22.028 -17.539 -18.298 1.00 88.00 378 GLY A N 1
ATOM 3015 C CA . GLY A 1 378 ? -21.244 -17.708 -19.528 1.00 88.00 378 GLY A CA 1
ATOM 3016 C C . GLY A 1 378 ? -20.261 -16.561 -19.790 1.00 88.00 378 GLY A C 1
ATOM 3017 O O . GLY A 1 378 ? -19.140 -16.804 -20.221 1.00 88.00 378 GLY A O 1
ATOM 3018 N N . THR A 1 379 ? -20.638 -15.320 -19.466 1.00 86.50 379 THR A N 1
ATOM 3019 C CA . THR A 1 379 ? -19.750 -14.149 -19.570 1.00 86.50 379 THR A CA 1
ATOM 3020 C C . THR A 1 379 ? -18.620 -14.222 -18.544 1.00 86.50 379 THR A C 1
ATOM 3022 O O . THR A 1 379 ? -17.464 -13.999 -18.888 1.00 86.50 379 THR A O 1
ATOM 3025 N N . ILE A 1 380 ? -18.926 -14.592 -17.295 1.00 86.69 380 ILE A N 1
ATOM 3026 C CA . ILE A 1 380 ? -17.909 -14.783 -16.246 1.00 86.69 380 ILE A CA 1
ATOM 3027 C C . ILE A 1 380 ? -16.911 -15.870 -16.663 1.00 86.69 380 ILE A C 1
ATOM 3029 O O . ILE A 1 380 ? -15.705 -15.692 -16.505 1.00 86.69 380 ILE A O 1
ATOM 3033 N N . GLN A 1 381 ? -17.403 -16.969 -17.238 1.00 89.25 381 GLN A N 1
ATOM 3034 C CA . GLN A 1 381 ? -16.556 -18.047 -17.734 1.00 89.25 381 GLN A CA 1
ATOM 3035 C C . GLN A 1 381 ? -15.656 -17.588 -18.892 1.00 89.25 381 GLN A C 1
ATOM 3037 O O . GLN A 1 381 ? -14.458 -17.855 -18.859 1.00 89.25 381 GLN A O 1
ATOM 3042 N N . ALA A 1 382 ? -16.181 -16.823 -19.854 1.00 87.81 382 ALA A N 1
ATOM 3043 C CA . ALA A 1 382 ? -15.379 -16.261 -20.943 1.00 87.81 382 ALA A CA 1
ATOM 3044 C C . ALA A 1 382 ? -14.260 -15.328 -20.432 1.00 87.81 382 ALA A C 1
ATOM 3046 O O . ALA A 1 382 ? -13.131 -15.373 -20.928 1.00 87.81 382 ALA A O 1
ATOM 3047 N N . ILE A 1 383 ? -14.536 -14.521 -19.400 1.00 87.69 383 ILE A N 1
ATOM 3048 C CA . ILE A 1 383 ? -13.523 -13.678 -18.741 1.00 87.69 383 ILE A CA 1
ATOM 3049 C C . ILE A 1 383 ? -12.473 -14.545 -18.027 1.00 87.69 383 ILE A C 1
ATOM 3051 O O . ILE A 1 383 ? -11.276 -14.276 -18.140 1.00 87.69 383 ILE A O 1
ATOM 3055 N N . ALA A 1 384 ? -12.885 -15.606 -17.328 1.00 89.69 384 ALA A N 1
ATOM 3056 C CA . ALA A 1 384 ? -11.956 -16.533 -16.681 1.00 89.69 384 ALA A CA 1
ATOM 3057 C C . ALA A 1 384 ? -11.038 -17.235 -17.701 1.00 89.69 384 ALA A C 1
ATOM 3059 O O . ALA A 1 384 ? -9.834 -17.352 -17.472 1.00 89.69 384 ALA A O 1
ATOM 3060 N N . GLU A 1 385 ? -11.570 -17.622 -18.864 1.00 91.44 385 GLU A N 1
ATOM 3061 C CA . GLU A 1 385 ? -10.794 -18.191 -19.973 1.00 91.44 385 GLU A CA 1
ATOM 3062 C C . GLU A 1 385 ? -9.781 -17.191 -20.551 1.00 91.44 385 GLU A C 1
ATOM 3064 O O . GLU A 1 385 ? -8.651 -17.573 -20.865 1.00 91.44 385 GLU A O 1
ATOM 3069 N N . LYS A 1 386 ? -10.132 -15.898 -20.644 1.00 90.38 386 LYS A N 1
ATOM 3070 C CA . LYS A 1 386 ? -9.163 -14.836 -20.978 1.00 90.38 386 LYS A CA 1
ATOM 3071 C C . LYS A 1 386 ? -8.023 -14.784 -19.949 1.00 90.38 386 LYS A C 1
ATOM 3073 O O . LYS A 1 386 ? -6.863 -14.671 -20.338 1.00 90.38 386 LYS A O 1
ATOM 3078 N N . GLY A 1 387 ? -8.331 -14.927 -18.659 1.00 91.12 387 GLY A N 1
ATOM 3079 C CA . GLY A 1 387 ? -7.329 -15.035 -17.591 1.00 91.12 387 GLY A CA 1
ATOM 3080 C C . GLY A 1 387 ? -6.400 -16.247 -17.748 1.00 91.12 387 GLY A C 1
ATOM 3081 O O . GLY A 1 387 ? -5.186 -16.107 -17.609 1.00 91.12 387 GLY A O 1
ATOM 3082 N N . GLY A 1 388 ? -6.942 -17.411 -18.121 1.00 92.12 388 GLY A N 1
ATOM 3083 C CA . GLY A 1 388 ? -6.151 -18.607 -18.439 1.00 92.12 388 GLY A CA 1
ATOM 3084 C C . GLY A 1 388 ? -5.161 -18.369 -19.583 1.00 92.12 388 GLY A C 1
ATOM 3085 O O . GLY A 1 388 ? -3.965 -18.607 -19.427 1.00 92.12 388 GLY A O 1
ATOM 3086 N N . ARG A 1 389 ? -5.626 -17.769 -20.687 1.00 92.06 389 ARG A N 1
ATOM 3087 C CA . ARG A 1 389 ? -4.759 -17.383 -21.817 1.00 92.06 389 ARG A CA 1
ATOM 3088 C C . ARG A 1 389 ? -3.687 -16.361 -21.430 1.00 92.06 389 ARG A C 1
ATOM 3090 O O . ARG A 1 389 ? -2.603 -16.356 -22.009 1.00 92.06 389 ARG A O 1
ATOM 3097 N N . ALA A 1 390 ? -3.975 -15.472 -20.476 1.00 91.62 390 ALA A N 1
ATOM 3098 C CA . ALA A 1 390 ? -2.992 -14.515 -19.969 1.00 91.62 390 ALA A CA 1
ATOM 3099 C C . ALA A 1 390 ? -1.858 -15.229 -19.223 1.00 91.62 390 ALA A C 1
ATOM 3101 O O . ALA A 1 390 ? -0.689 -14.915 -19.447 1.00 91.62 390 ALA A O 1
ATOM 3102 N N . ALA A 1 391 ? -2.194 -16.221 -18.393 1.00 92.31 391 ALA A N 1
ATOM 3103 C CA . ALA A 1 391 ? -1.212 -17.047 -17.697 1.00 92.31 391 ALA A CA 1
ATOM 3104 C C . ALA A 1 391 ? -0.357 -17.875 -18.671 1.00 92.31 391 ALA A C 1
ATOM 3106 O O . ALA A 1 391 ? 0.863 -17.909 -18.523 1.00 92.31 391 ALA A O 1
ATOM 3107 N N . GLU A 1 392 ? -0.973 -18.482 -19.691 1.00 92.69 392 GLU A N 1
ATOM 3108 C CA . GLU A 1 392 ? -0.262 -19.235 -20.734 1.00 92.69 392 GLU A CA 1
ATOM 3109 C C . GLU A 1 392 ? 0.766 -18.361 -21.458 1.00 92.69 392 GLU A C 1
ATOM 3111 O O . GLU A 1 392 ? 1.932 -18.742 -21.550 1.00 92.69 392 GLU A O 1
ATOM 3116 N N . ARG A 1 393 ? 0.373 -17.155 -21.894 1.00 90.12 393 ARG A N 1
ATOM 3117 C CA . ARG A 1 393 ? 1.307 -16.235 -22.556 1.00 90.12 393 ARG A CA 1
ATOM 3118 C C . ARG A 1 393 ? 2.430 -15.768 -21.636 1.00 90.12 393 ARG A C 1
ATOM 3120 O O . ARG A 1 393 ? 3.580 -15.733 -22.063 1.00 90.12 393 ARG A O 1
ATOM 3127 N N . LEU A 1 394 ? 2.131 -15.444 -20.374 1.00 91.25 394 LEU A N 1
ATOM 3128 C CA . LEU A 1 394 ? 3.167 -15.113 -19.387 1.00 91.25 394 LEU A CA 1
ATOM 3129 C C . LEU A 1 394 ? 4.152 -16.270 -19.215 1.00 91.25 394 LEU A C 1
ATOM 3131 O O . LEU A 1 394 ? 5.348 -16.032 -19.132 1.00 91.25 394 LEU A O 1
ATOM 3135 N N . GLN A 1 395 ? 3.684 -17.515 -19.212 1.00 91.62 395 GLN A N 1
ATOM 3136 C CA . GLN A 1 395 ? 4.563 -18.674 -19.094 1.00 91.62 395 GLN A CA 1
ATOM 3137 C C . GLN A 1 395 ? 5.417 -18.910 -20.349 1.00 91.62 395 GLN A C 1
ATOM 3139 O O . GLN A 1 395 ? 6.576 -19.301 -20.221 1.00 91.62 395 GLN A O 1
ATOM 3144 N N . SER A 1 396 ? 4.863 -18.705 -21.548 1.00 90.19 396 SER A N 1
ATOM 3145 C CA . SER A 1 396 ? 5.552 -19.017 -22.806 1.00 90.19 396 SER A CA 1
ATOM 3146 C C . SER A 1 396 ? 6.444 -17.894 -23.334 1.00 90.19 396 SER A C 1
ATOM 3148 O O . SER A 1 396 ? 7.443 -18.176 -23.990 1.00 90.19 396 SER A O 1
ATOM 3150 N N . GLU A 1 397 ? 6.078 -16.633 -23.102 1.00 88.19 397 GLU A N 1
ATOM 3151 C CA . GLU A 1 397 ? 6.732 -15.469 -23.718 1.00 88.19 397 GLU A CA 1
ATOM 3152 C C . GLU A 1 397 ? 7.655 -14.709 -22.751 1.00 88.19 397 GLU A C 1
ATOM 3154 O O . GLU A 1 397 ? 8.562 -14.009 -23.201 1.00 88.19 397 GLU A O 1
ATOM 3159 N N . PHE A 1 398 ? 7.465 -14.825 -21.429 1.00 90.00 398 PHE A N 1
ATOM 3160 C CA . PHE A 1 398 ? 8.284 -14.090 -20.462 1.00 90.00 398 PHE A CA 1
ATOM 3161 C C . PHE A 1 398 ? 9.627 -14.782 -20.186 1.00 90.00 398 PHE A C 1
ATOM 3163 O O . PHE A 1 398 ? 9.692 -15.841 -19.559 1.00 90.00 398 PHE A O 1
ATOM 3170 N N . ALA A 1 399 ? 10.724 -14.125 -20.568 1.00 89.88 399 ALA A N 1
ATOM 3171 C CA . ALA A 1 399 ? 12.084 -14.559 -20.261 1.00 89.88 399 ALA A CA 1
ATOM 3172 C C . ALA A 1 399 ? 12.636 -13.826 -19.024 1.00 89.88 399 ALA A C 1
ATOM 3174 O O . ALA A 1 399 ? 13.057 -12.670 -19.100 1.00 89.88 399 ALA A O 1
ATOM 3175 N N . PHE A 1 400 ? 12.669 -14.502 -17.870 1.00 91.50 400 PHE A N 1
ATOM 3176 C CA . PHE A 1 400 ? 13.083 -13.868 -16.610 1.00 91.50 400 PHE A CA 1
ATOM 3177 C C . PHE A 1 400 ? 14.547 -13.394 -16.608 1.00 91.50 400 PHE A C 1
ATOM 3179 O O . PHE A 1 400 ? 14.837 -12.310 -16.103 1.00 91.50 400 PHE A O 1
ATOM 3186 N N . ASP A 1 401 ? 15.468 -14.156 -17.204 1.00 91.88 401 ASP A N 1
ATOM 3187 C CA . ASP A 1 401 ? 16.880 -13.756 -17.281 1.00 91.88 401 ASP A CA 1
ATOM 3188 C C . ASP A 1 401 ? 17.077 -12.518 -18.163 1.00 91.88 401 ASP A C 1
ATOM 3190 O O . ASP A 1 401 ? 17.825 -11.608 -17.799 1.00 91.88 401 ASP A O 1
ATOM 3194 N N . GLU A 1 402 ? 16.346 -12.432 -19.278 1.00 87.81 402 GLU A N 1
ATOM 3195 C CA . GLU A 1 402 ? 16.342 -11.241 -20.129 1.00 87.81 402 GLU A CA 1
ATOM 3196 C C . GLU A 1 402 ? 15.739 -10.044 -19.385 1.00 87.81 402 GLU A C 1
ATOM 3198 O O . GLU A 1 402 ? 16.317 -8.960 -19.394 1.00 87.81 402 GLU A O 1
ATOM 3203 N N . HIS A 1 403 ? 14.643 -10.239 -18.647 1.00 86.50 403 HIS A N 1
ATOM 3204 C CA . HIS A 1 403 ? 14.060 -9.197 -17.802 1.00 86.50 403 HIS A CA 1
ATOM 3205 C C . HIS A 1 403 ? 15.063 -8.656 -16.765 1.00 86.50 403 HIS A C 1
ATOM 3207 O O . HIS A 1 403 ? 15.208 -7.441 -16.608 1.00 86.50 403 HIS A O 1
ATOM 3213 N N . ARG A 1 404 ? 15.810 -9.534 -16.082 1.00 88.50 404 ARG A N 1
ATOM 3214 C CA . ARG A 1 404 ? 16.856 -9.125 -15.125 1.00 88.50 404 ARG A CA 1
ATOM 3215 C C . ARG A 1 404 ? 17.993 -8.371 -15.808 1.00 88.50 404 ARG A C 1
ATOM 3217 O O . ARG A 1 404 ? 18.467 -7.372 -15.266 1.00 88.50 404 ARG A O 1
ATOM 3224 N N . TRP A 1 405 ? 18.413 -8.831 -16.986 1.00 86.62 405 TRP A N 1
ATOM 3225 C CA . TRP A 1 405 ? 19.427 -8.168 -17.801 1.00 86.62 405 TRP A CA 1
ATOM 3226 C C . TRP A 1 405 ? 19.000 -6.751 -18.201 1.00 86.62 405 TRP A C 1
ATOM 3228 O O . TRP A 1 405 ? 19.745 -5.798 -17.976 1.00 86.62 405 TRP A O 1
ATOM 3238 N N . VAL A 1 406 ? 17.776 -6.588 -18.709 1.00 83.12 406 VAL A N 1
ATOM 3239 C CA . VAL A 1 406 ? 17.238 -5.277 -19.096 1.00 83.12 406 VAL A CA 1
ATOM 3240 C C . VAL A 1 406 ? 17.131 -4.349 -17.882 1.00 83.12 406 VAL A C 1
ATOM 3242 O O . VAL A 1 406 ? 17.553 -3.198 -17.974 1.00 83.12 406 VAL A O 1
ATOM 3245 N N . ARG A 1 407 ? 16.668 -4.834 -16.718 1.00 84.00 407 ARG A N 1
ATOM 3246 C CA . ARG A 1 407 ? 16.633 -4.020 -15.486 1.00 84.00 407 ARG A CA 1
ATOM 3247 C C . ARG A 1 407 ? 18.008 -3.540 -15.050 1.00 84.00 407 ARG A C 1
ATOM 3249 O O . ARG A 1 407 ? 18.145 -2.391 -14.631 1.00 84.00 407 ARG A O 1
ATOM 3256 N N . LEU A 1 408 ? 19.023 -4.396 -15.165 1.00 85.69 408 LEU A N 1
ATOM 3257 C CA . LEU A 1 408 ? 20.397 -4.013 -14.867 1.00 85.69 408 LEU A CA 1
ATOM 3258 C C . LEU A 1 408 ? 20.875 -2.902 -15.808 1.00 85.69 408 LEU A C 1
ATOM 3260 O O . LEU A 1 408 ? 21.416 -1.910 -15.331 1.00 85.69 408 LEU A O 1
ATOM 3264 N N . LEU A 1 409 ? 20.648 -3.037 -17.117 1.00 84.62 409 LEU A N 1
ATOM 3265 C CA . LEU A 1 409 ? 21.036 -2.015 -18.093 1.00 84.62 409 LEU A CA 1
ATOM 3266 C C . LEU A 1 409 ? 20.321 -0.683 -17.854 1.00 84.62 409 LEU A C 1
ATOM 3268 O O . LEU A 1 409 ? 20.973 0.356 -17.856 1.00 84.62 409 LEU A O 1
ATOM 3272 N N . VAL A 1 410 ? 19.017 -0.714 -17.569 1.00 80.75 410 VAL A N 1
ATOM 3273 C CA . VAL A 1 410 ? 18.236 0.483 -17.226 1.00 80.75 410 VAL A CA 1
ATOM 3274 C C . VAL A 1 410 ? 18.794 1.162 -15.967 1.00 80.75 410 VAL A C 1
ATOM 3276 O O . VAL A 1 410 ? 19.000 2.375 -15.956 1.00 80.75 410 VAL A O 1
ATOM 3279 N N . LEU A 1 411 ? 19.106 0.395 -14.915 1.00 83.88 411 LEU A N 1
ATOM 3280 C CA . LEU A 1 411 ? 19.723 0.937 -13.700 1.00 83.88 411 LEU A CA 1
ATOM 3281 C C . LEU A 1 411 ? 21.095 1.560 -13.988 1.00 83.88 411 LEU A C 1
ATOM 3283 O O . LEU A 1 411 ? 21.373 2.668 -13.531 1.00 83.88 411 LEU A O 1
ATOM 3287 N N . LEU A 1 412 ? 21.956 0.855 -14.724 1.00 85.69 412 LEU A N 1
ATOM 3288 C CA . LEU A 1 412 ? 23.309 1.312 -15.038 1.00 85.69 412 LEU A CA 1
ATOM 3289 C C . LEU A 1 412 ? 23.299 2.555 -15.931 1.00 85.69 412 LEU A C 1
ATOM 3291 O O . LEU A 1 412 ? 24.029 3.499 -15.641 1.00 85.69 412 LEU A O 1
ATOM 3295 N N . GLY A 1 413 ? 22.439 2.589 -16.952 1.00 81.88 413 GLY A N 1
ATOM 3296 C CA . GLY A 1 413 ? 22.235 3.760 -17.806 1.00 81.88 413 GLY A CA 1
ATOM 3297 C C . GLY A 1 413 ? 21.804 4.975 -16.994 1.00 81.88 413 GLY A C 1
ATOM 3298 O O . GLY A 1 413 ? 22.365 6.062 -17.149 1.00 81.88 413 GLY A O 1
ATOM 3299 N N . ARG A 1 414 ? 20.887 4.783 -16.037 1.00 82.75 414 ARG A N 1
ATOM 3300 C CA . ARG A 1 414 ? 20.438 5.887 -15.196 1.00 82.75 414 ARG A CA 1
ATOM 3301 C C . ARG A 1 414 ? 21.485 6.354 -14.182 1.00 82.75 414 ARG A C 1
ATOM 3303 O O . ARG A 1 414 ? 21.619 7.556 -13.962 1.00 82.75 414 ARG A O 1
ATOM 3310 N N . LEU A 1 415 ? 22.236 5.437 -13.570 1.00 86.31 415 LEU A N 1
ATOM 3311 C CA . LEU A 1 415 ? 23.354 5.790 -12.686 1.00 86.31 415 LEU A CA 1
ATOM 3312 C C . LEU A 1 415 ? 24.440 6.561 -13.443 1.00 86.31 415 LEU A C 1
ATOM 3314 O O . LEU A 1 415 ? 24.949 7.555 -12.934 1.00 86.31 415 LEU A O 1
ATOM 3318 N N . GLU A 1 416 ? 24.762 6.134 -14.661 1.00 86.12 416 GLU A N 1
ATOM 3319 C CA . GLU A 1 416 ? 25.739 6.794 -15.524 1.00 86.12 416 GLU A CA 1
ATOM 3320 C C . GLU A 1 416 ? 25.324 8.229 -15.872 1.00 86.12 416 GLU A C 1
ATOM 3322 O O . GLU A 1 416 ? 26.132 9.153 -15.729 1.00 86.12 416 GLU A O 1
ATOM 3327 N N . GLU A 1 417 ? 24.057 8.440 -16.240 1.00 83.00 417 GLU A N 1
ATOM 3328 C CA . GLU A 1 417 ? 23.510 9.778 -16.481 1.00 83.00 417 GLU A CA 1
ATOM 3329 C C . GLU A 1 417 ? 23.652 10.679 -15.241 1.00 83.00 417 GLU A C 1
ATOM 3331 O O . GLU A 1 417 ? 24.143 11.807 -15.346 1.00 83.00 417 GLU A O 1
ATOM 3336 N N . GLU A 1 418 ? 23.279 10.192 -14.052 1.00 86.38 418 GLU A N 1
ATOM 3337 C CA . GLU A 1 418 ? 23.390 10.969 -12.809 1.00 86.38 418 GLU A CA 1
ATOM 3338 C C . GLU A 1 418 ? 24.844 11.239 -12.401 1.00 86.38 418 GLU A C 1
ATOM 3340 O O . GLU A 1 418 ? 25.165 12.331 -11.928 1.00 86.38 418 GLU A O 1
ATOM 3345 N N . PHE A 1 419 ? 25.755 10.288 -12.618 1.00 88.88 419 PHE A N 1
ATOM 3346 C CA . PHE A 1 419 ? 27.183 10.474 -12.361 1.00 88.88 419 PHE A CA 1
ATOM 3347 C C . PHE A 1 419 ? 27.779 11.575 -13.238 1.00 88.88 419 PHE A C 1
ATOM 3349 O O . PHE A 1 419 ? 28.531 12.420 -12.742 1.00 88.88 419 PHE A O 1
ATOM 3356 N N . ILE A 1 420 ? 27.408 11.608 -14.518 1.00 85.38 420 ILE A N 1
ATOM 3357 C CA . ILE A 1 420 ? 27.852 12.647 -15.450 1.00 85.38 420 ILE A CA 1
ATOM 3358 C C . ILE A 1 420 ? 27.243 13.998 -15.069 1.00 85.38 420 ILE A C 1
ATOM 3360 O O . ILE A 1 420 ? 27.985 14.971 -14.931 1.00 85.38 420 ILE A O 1
ATOM 3364 N N . ARG A 1 421 ? 25.931 14.062 -14.795 1.00 86.00 421 ARG A N 1
ATOM 3365 C CA . ARG A 1 421 ? 25.256 15.295 -14.344 1.00 86.00 421 ARG A CA 1
ATOM 3366 C C . ARG A 1 421 ? 25.879 15.856 -13.066 1.00 86.00 421 ARG A C 1
ATOM 3368 O O . ARG A 1 421 ? 26.127 17.062 -12.982 1.00 86.00 421 ARG A O 1
ATOM 3375 N N . LEU A 1 422 ? 26.165 15.002 -12.079 1.00 88.12 422 LEU A N 1
ATOM 3376 C CA . LEU A 1 422 ? 26.817 15.405 -10.833 1.00 88.12 422 LEU A CA 1
ATOM 3377 C C . LEU A 1 422 ? 28.212 15.975 -11.108 1.00 88.12 422 LEU A C 1
ATOM 3379 O O . LEU A 1 422 ? 28.516 17.084 -10.664 1.00 88.12 422 LEU A O 1
ATOM 3383 N N . ARG A 1 423 ? 29.044 15.251 -11.869 1.00 88.81 423 ARG A N 1
ATOM 3384 C CA . ARG A 1 423 ? 30.392 15.700 -12.233 1.00 88.81 423 ARG A CA 1
ATOM 3385 C C . ARG A 1 423 ? 30.349 17.049 -12.944 1.00 88.81 423 ARG A C 1
ATOM 3387 O O . ARG A 1 423 ? 31.025 17.975 -12.509 1.00 88.81 423 ARG A O 1
ATOM 3394 N N . GLU A 1 424 ? 29.524 17.195 -13.977 1.00 87.00 424 GLU A N 1
ATOM 3395 C CA . GLU A 1 424 ? 29.390 18.443 -14.735 1.00 87.00 424 GLU A CA 1
ATOM 3396 C C . GLU A 1 424 ? 28.951 19.620 -13.862 1.00 87.00 424 GLU A C 1
ATOM 3398 O O . GLU A 1 424 ? 29.513 20.715 -13.974 1.00 87.00 424 GLU A O 1
ATOM 3403 N N . ARG A 1 425 ? 27.969 19.409 -12.976 1.00 89.00 425 ARG A N 1
ATOM 3404 C CA . ARG A 1 425 ? 27.479 20.442 -12.055 1.00 89.00 425 ARG A CA 1
ATOM 3405 C C . ARG A 1 425 ? 28.609 20.977 -11.178 1.00 89.00 425 ARG A C 1
ATOM 3407 O O . ARG A 1 425 ? 28.769 22.191 -11.062 1.00 89.00 425 ARG A O 1
ATOM 3414 N N . TYR A 1 426 ? 29.403 20.083 -10.595 1.00 90.56 426 TYR A N 1
ATOM 3415 C CA . TYR A 1 426 ? 30.497 20.457 -9.700 1.00 90.56 426 TYR A CA 1
ATOM 3416 C C . TYR A 1 426 ? 31.755 20.924 -10.439 1.00 90.56 426 TYR A C 1
ATOM 3418 O O . TYR A 1 426 ? 32.470 21.778 -9.923 1.00 90.56 426 TYR A O 1
ATOM 3426 N N . THR A 1 427 ? 32.008 20.463 -11.668 1.00 88.19 427 THR A N 1
ATOM 3427 C CA . THR A 1 427 ? 33.050 21.038 -12.532 1.00 88.19 427 THR A CA 1
ATOM 3428 C C . THR A 1 427 ? 32.735 22.498 -12.851 1.00 88.19 427 THR A C 1
ATOM 3430 O O . THR A 1 427 ? 33.625 23.333 -12.746 1.00 88.19 427 THR A O 1
ATOM 3433 N N . LYS A 1 428 ? 31.478 22.820 -13.193 1.00 88.19 428 LYS A N 1
ATOM 3434 C CA . LYS A 1 428 ? 31.039 24.200 -13.476 1.00 88.19 428 LYS A CA 1
ATOM 3435 C C . LYS A 1 428 ? 31.090 25.103 -12.239 1.00 88.19 428 LYS A C 1
ATOM 3437 O O . LYS A 1 428 ? 31.370 26.288 -12.373 1.00 88.19 428 LYS A O 1
ATOM 3442 N N . ALA A 1 429 ? 30.806 24.557 -11.056 1.00 86.25 429 ALA A N 1
ATOM 3443 C CA . ALA A 1 429 ? 30.877 25.297 -9.794 1.00 86.25 429 ALA A CA 1
ATOM 3444 C C . ALA A 1 429 ? 32.322 25.524 -9.308 1.00 86.25 429 ALA A C 1
ATOM 3446 O O . ALA A 1 429 ? 32.608 26.523 -8.648 1.00 86.25 429 ALA A O 1
ATOM 3447 N N . SER A 1 430 ? 33.235 24.609 -9.640 1.00 87.69 430 SER A N 1
ATOM 3448 C CA . SER A 1 430 ? 34.622 24.632 -9.182 1.00 87.69 430 SER A CA 1
ATOM 3449 C C . SER A 1 430 ? 35.457 25.705 -9.888 1.00 87.69 430 SER A C 1
ATOM 3451 O O . SER A 1 430 ? 35.546 25.751 -11.114 1.00 87.69 430 SER A O 1
ATOM 3453 N N . ARG A 1 431 ? 36.173 26.529 -9.110 1.00 83.38 431 ARG A N 1
ATOM 3454 C CA . ARG A 1 431 ? 37.061 27.584 -9.643 1.00 83.38 431 ARG A CA 1
ATOM 3455 C C . ARG A 1 431 ? 38.288 27.049 -10.388 1.00 83.38 431 ARG A C 1
ATOM 3457 O O . ARG A 1 431 ? 38.816 27.740 -11.251 1.00 83.38 431 ARG A O 1
ATOM 3464 N N . ASN A 1 432 ? 38.766 25.856 -10.035 1.00 84.69 432 ASN A N 1
ATOM 3465 C CA . ASN A 1 432 ? 39.948 25.218 -10.628 1.00 84.69 432 ASN A CA 1
ATOM 3466 C C . ASN A 1 432 ? 39.588 23.997 -11.497 1.00 84.69 432 ASN A C 1
ATOM 3468 O O . ASN A 1 432 ? 40.479 23.257 -11.908 1.00 84.69 432 ASN A O 1
ATOM 3472 N N . GLY A 1 433 ? 38.293 23.755 -11.738 1.00 81.56 433 GLY A N 1
ATOM 3473 C CA . GLY A 1 433 ? 37.786 22.586 -12.460 1.00 81.56 433 GLY A CA 1
ATOM 3474 C C . GLY A 1 433 ? 37.865 21.263 -11.683 1.00 81.56 433 GLY A C 1
ATOM 3475 O O . GLY A 1 433 ? 37.424 20.231 -12.196 1.00 81.56 433 GLY A O 1
ATOM 3476 N N . ASN A 1 434 ? 38.381 21.262 -10.447 1.00 89.62 434 ASN A N 1
ATOM 3477 C CA . ASN A 1 434 ? 38.448 20.078 -9.594 1.00 89.62 434 ASN A CA 1
ATOM 3478 C C . ASN A 1 434 ? 37.105 19.843 -8.889 1.00 89.62 434 ASN A C 1
ATOM 3480 O O . ASN A 1 434 ? 36.884 20.240 -7.742 1.00 89.62 434 ASN A O 1
ATOM 3484 N N . TRP A 1 435 ? 36.200 19.175 -9.599 1.00 92.06 435 TRP A N 1
ATOM 3485 C CA . TRP A 1 435 ? 34.849 18.869 -9.129 1.00 92.06 435 TRP A CA 1
ATOM 3486 C C . TRP A 1 435 ? 34.825 18.012 -7.852 1.00 92.06 435 TRP A C 1
ATOM 3488 O O . TRP A 1 435 ? 33.963 18.217 -7.000 1.00 92.06 435 TRP A O 1
ATOM 3498 N N . ARG A 1 436 ? 35.780 17.079 -7.690 1.00 93.00 436 ARG A N 1
ATOM 3499 C CA . ARG A 1 436 ? 35.860 16.190 -6.515 1.00 93.00 436 ARG A CA 1
ATOM 3500 C C . ARG A 1 436 ? 36.133 16.990 -5.251 1.00 93.00 436 ARG A C 1
ATOM 3502 O O . ARG A 1 436 ? 35.451 16.814 -4.247 1.00 93.00 436 ARG A O 1
ATOM 3509 N N . GLN A 1 437 ? 37.120 17.882 -5.323 1.00 91.69 437 GLN A N 1
ATOM 3510 C CA . GLN A 1 437 ? 37.484 18.754 -4.211 1.00 91.69 437 GLN A CA 1
ATOM 3511 C C . GLN A 1 437 ? 36.337 19.706 -3.852 1.00 91.69 437 GLN A C 1
ATOM 3513 O O . GLN A 1 437 ? 36.051 19.889 -2.669 1.00 91.69 437 GLN A O 1
ATOM 3518 N N . GLU A 1 438 ? 35.649 20.264 -4.852 1.00 93.19 438 GLU A N 1
ATOM 3519 C CA . GLU A 1 438 ? 34.493 21.139 -4.632 1.00 93.19 438 GLU A CA 1
ATOM 3520 C C . GLU A 1 438 ? 33.363 20.392 -3.903 1.00 93.19 438 GLU A C 1
ATOM 3522 O O . GLU A 1 438 ? 32.922 20.828 -2.841 1.00 93.19 438 GLU A O 1
ATOM 3527 N N . LEU A 1 439 ? 32.965 19.214 -4.399 1.00 92.50 439 LEU A N 1
ATOM 3528 C CA . LEU A 1 439 ? 31.911 18.396 -3.790 1.00 92.50 439 LEU A CA 1
ATOM 3529 C C . LEU A 1 439 ? 32.257 17.974 -2.354 1.00 92.50 439 LEU A C 1
ATOM 3531 O O . LEU A 1 439 ? 31.428 18.120 -1.455 1.00 92.50 439 LEU A O 1
ATOM 3535 N N . LEU A 1 440 ? 33.473 17.467 -2.123 1.00 92.50 440 LEU A N 1
ATOM 3536 C CA . LEU A 1 440 ? 33.899 17.014 -0.795 1.00 92.50 440 LEU A CA 1
ATOM 3537 C C . LEU A 1 440 ? 33.983 18.168 0.206 1.00 92.50 440 LEU A C 1
ATOM 3539 O O . LEU A 1 440 ? 33.541 18.010 1.344 1.00 92.50 440 LEU A O 1
ATOM 3543 N N . SER A 1 441 ? 34.489 19.332 -0.212 1.00 91.31 441 SER A N 1
ATOM 3544 C CA . SER A 1 441 ? 34.575 20.498 0.673 1.00 91.31 441 SER A CA 1
ATOM 3545 C C . SER A 1 441 ? 33.191 21.043 1.041 1.00 91.31 441 SER A C 1
ATOM 3547 O O . SER A 1 441 ? 32.936 21.322 2.215 1.00 91.31 441 SER A O 1
ATOM 3549 N N . GLN A 1 442 ? 32.258 21.105 0.081 1.00 90.56 442 GLN A N 1
ATOM 3550 C CA . GLN A 1 442 ? 30.872 21.485 0.349 1.00 90.56 442 GLN A CA 1
ATOM 3551 C C . GLN A 1 442 ? 30.179 20.480 1.282 1.00 90.56 442 GLN A C 1
ATOM 3553 O O . GLN A 1 442 ? 29.510 20.885 2.233 1.00 90.56 442 GLN A O 1
ATOM 3558 N N . TYR A 1 443 ? 30.350 19.176 1.046 1.00 90.31 443 TYR A N 1
ATOM 3559 C CA . TYR A 1 443 ? 29.751 18.134 1.882 1.00 90.31 443 TYR A CA 1
ATOM 3560 C C . TYR A 1 443 ? 30.280 18.174 3.323 1.00 90.31 443 TYR A C 1
ATOM 3562 O O . TYR A 1 443 ? 29.501 18.094 4.274 1.00 90.31 443 TYR A O 1
ATOM 3570 N N . GLU A 1 444 ? 31.589 18.365 3.510 1.00 88.94 444 GLU A N 1
ATOM 3571 C CA . GLU A 1 444 ? 32.178 18.496 4.842 1.00 88.94 444 GLU A CA 1
ATOM 3572 C C . GLU A 1 444 ? 31.671 19.743 5.585 1.00 88.94 444 GLU A C 1
ATOM 3574 O O . GLU A 1 444 ? 31.362 19.661 6.778 1.00 88.94 444 GLU A O 1
ATOM 3579 N N . ALA A 1 445 ? 31.519 20.873 4.887 1.00 87.88 445 ALA A N 1
ATOM 3580 C CA . ALA A 1 445 ? 30.943 22.086 5.462 1.00 87.88 445 ALA A CA 1
ATOM 3581 C C . ALA A 1 445 ? 29.491 21.871 5.931 1.00 87.88 445 ALA A C 1
ATOM 3583 O O . ALA A 1 445 ? 29.142 22.274 7.043 1.00 87.88 445 ALA A O 1
ATOM 3584 N N . LEU A 1 446 ? 28.665 21.180 5.134 1.00 87.44 446 LEU A N 1
ATOM 3585 C CA . LEU A 1 446 ? 27.284 20.833 5.497 1.00 87.44 446 LEU A CA 1
ATOM 3586 C C . LEU A 1 446 ? 27.223 19.900 6.714 1.00 87.44 446 LEU A C 1
ATOM 3588 O O . LEU A 1 446 ? 26.422 20.121 7.623 1.00 87.44 446 LEU A O 1
ATOM 3592 N N . LEU A 1 447 ? 28.095 18.888 6.771 1.00 84.31 447 LEU A N 1
ATOM 3593 C CA . LEU A 1 447 ? 28.184 17.996 7.929 1.00 84.31 447 LEU A CA 1
ATOM 3594 C C . LEU A 1 447 ? 28.576 18.759 9.196 1.00 84.31 447 LEU A C 1
ATOM 3596 O O . LEU A 1 447 ? 27.977 18.538 10.247 1.00 84.31 447 LEU A O 1
ATOM 3600 N N . LYS A 1 448 ? 29.543 19.677 9.107 1.00 80.38 448 LYS A N 1
ATOM 3601 C CA . LYS A 1 448 ? 29.945 20.517 10.241 1.00 80.38 448 LYS A CA 1
ATOM 3602 C C . LYS A 1 448 ? 28.780 21.388 10.733 1.00 80.38 448 LYS A C 1
ATOM 3604 O O . LYS A 1 448 ? 28.462 21.351 11.920 1.00 80.38 448 LYS A O 1
ATOM 3609 N N . ALA A 1 449 ? 28.091 22.073 9.819 1.00 80.12 449 ALA A N 1
ATOM 3610 C CA . ALA A 1 449 ? 26.939 22.915 10.144 1.00 80.12 449 ALA A CA 1
ATOM 3611 C C . ALA A 1 449 ? 25.797 22.128 10.813 1.00 80.12 449 ALA A C 1
ATOM 3613 O O . ALA A 1 449 ? 25.196 22.613 11.766 1.00 80.12 449 ALA A O 1
ATOM 3614 N N . SER A 1 450 ? 25.547 20.884 10.382 1.00 76.12 450 SER A N 1
ATOM 3615 C CA . SER A 1 450 ? 24.473 20.040 10.935 1.00 76.12 450 SER A CA 1
ATOM 3616 C C . SER A 1 450 ? 24.638 19.656 12.414 1.00 76.12 450 SER A C 1
ATOM 3618 O O . SER A 1 450 ? 23.673 19.227 13.042 1.00 76.12 450 SER A O 1
ATOM 3620 N N . GLN A 1 451 ? 25.849 19.787 12.969 1.00 70.00 451 GLN A N 1
ATOM 3621 C CA . GLN A 1 451 ? 26.134 19.514 14.380 1.00 70.00 451 GLN A CA 1
ATOM 3622 C C . GLN A 1 451 ? 26.223 20.799 15.219 1.00 70.00 451 GLN A C 1
ATOM 3624 O O . GLN A 1 451 ? 25.910 20.769 16.408 1.00 70.00 451 GLN A O 1
ATOM 3629 N N . GLU A 1 452 ? 26.699 21.896 14.624 1.00 66.56 452 GLU A N 1
ATOM 3630 C CA . GLU A 1 452 ? 26.884 23.184 15.308 1.00 66.56 452 GLU A CA 1
ATOM 3631 C C . GLU A 1 452 ? 25.557 23.922 15.515 1.00 66.56 452 GLU A C 1
ATOM 3633 O O . GLU A 1 452 ? 25.389 24.614 16.519 1.00 66.56 452 GLU A O 1
ATOM 3638 N N . ASP A 1 453 ? 24.596 23.736 14.608 1.00 59.41 453 ASP A N 1
ATOM 3639 C CA . ASP A 1 453 ? 23.280 24.356 14.701 1.00 59.41 453 ASP A CA 1
ATOM 3640 C C . ASP A 1 453 ? 22.307 23.438 15.470 1.00 59.41 453 ASP A C 1
ATOM 3642 O O . ASP A 1 453 ? 21.574 22.633 14.899 1.00 59.41 453 ASP A O 1
ATOM 3646 N N . GLU A 1 454 ? 22.285 23.546 16.807 1.00 54.06 454 GLU A N 1
ATOM 3647 C CA . GLU A 1 454 ? 21.252 22.909 17.653 1.00 54.06 454 GLU A CA 1
ATOM 3648 C C . GLU A 1 454 ? 19.841 23.504 17.410 1.00 54.06 454 GLU A C 1
ATOM 3650 O O . GLU A 1 454 ? 18.855 23.061 18.009 1.00 54.06 454 GLU A O 1
ATOM 3655 N N . ARG A 1 455 ? 19.696 24.484 16.503 1.00 52.59 455 ARG A N 1
ATOM 3656 C CA . ARG A 1 455 ? 18.392 24.974 16.046 1.00 52.59 455 ARG A CA 1
ATOM 3657 C C . ARG A 1 455 ? 17.727 23.930 15.166 1.00 52.59 455 ARG A C 1
ATOM 3659 O O . ARG A 1 455 ? 17.999 23.881 13.977 1.00 52.59 455 ARG A O 1
ATOM 3666 N N . GLN A 1 456 ? 16.828 23.139 15.754 1.00 55.59 456 GLN A N 1
ATOM 3667 C CA . GLN A 1 456 ? 15.744 22.408 15.073 1.00 55.59 456 GLN A CA 1
ATOM 3668 C C . GLN A 1 456 ? 16.074 21.944 13.638 1.00 55.59 456 GLN A C 1
ATOM 3670 O O . GLN A 1 456 ? 15.286 22.157 12.714 1.00 55.59 456 GLN A O 1
ATOM 3675 N N . ALA A 1 457 ? 17.243 21.329 13.428 1.00 63.41 457 ALA A N 1
ATOM 3676 C CA . ALA A 1 457 ? 17.602 20.829 12.114 1.00 63.41 457 ALA A CA 1
ATOM 3677 C C . ALA A 1 457 ? 16.556 19.779 11.727 1.00 63.41 457 ALA A C 1
ATOM 3679 O O . ALA A 1 457 ? 16.290 18.839 12.483 1.00 63.41 457 ALA A O 1
AT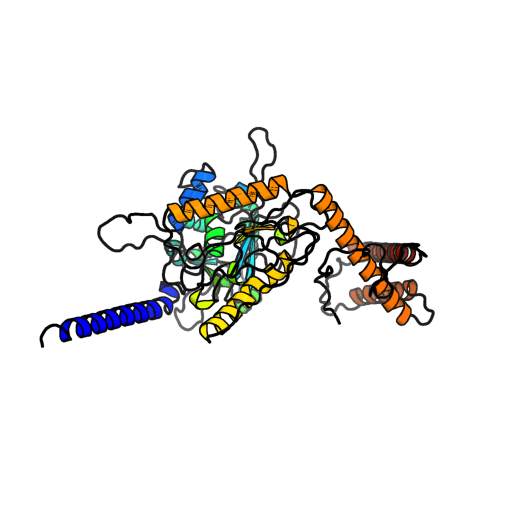OM 3680 N N . TRP A 1 458 ? 15.923 19.964 10.568 1.00 66.44 458 TRP A N 1
ATOM 3681 C CA . TRP A 1 458 ? 14.859 19.067 10.114 1.00 66.44 458 TRP A CA 1
ATOM 3682 C C . TRP A 1 458 ? 15.384 17.636 9.897 1.00 66.44 458 TRP A C 1
ATOM 3684 O O . TRP A 1 458 ? 14.655 16.668 10.111 1.00 66.44 458 TRP A O 1
ATOM 3694 N N . TYR A 1 459 ? 16.667 17.494 9.543 1.00 70.00 459 TYR A N 1
ATOM 3695 C CA . TYR A 1 459 ? 17.363 16.215 9.438 1.00 70.00 459 TYR A CA 1
ATOM 3696 C C . TYR A 1 459 ? 18.042 15.834 10.760 1.00 70.00 459 TYR A C 1
ATOM 3698 O O . TYR A 1 459 ? 18.831 16.599 11.316 1.00 70.00 459 TYR A O 1
ATOM 3706 N N . ARG A 1 460 ? 17.777 14.617 11.253 1.00 69.75 460 ARG A N 1
ATOM 3707 C CA . ARG A 1 460 ? 18.352 14.114 12.509 1.00 69.75 460 ARG A CA 1
ATOM 3708 C C . ARG A 1 460 ? 19.646 13.352 12.254 1.00 69.75 460 ARG A C 1
ATOM 3710 O O . ARG A 1 460 ? 19.628 12.227 11.760 1.00 69.75 460 ARG A O 1
ATOM 3717 N N . VAL A 1 461 ? 20.761 13.943 12.663 1.00 74.94 461 VAL A N 1
ATOM 3718 C CA . VAL A 1 461 ? 22.051 13.252 12.714 1.00 74.94 461 VAL A CA 1
ATOM 3719 C C . VAL A 1 461 ? 22.097 12.220 13.856 1.00 74.94 461 VAL A C 1
ATOM 3721 O O . VAL A 1 461 ? 21.362 12.359 14.841 1.00 74.94 461 VAL A O 1
ATOM 3724 N N . PRO A 1 462 ? 22.943 11.173 13.761 1.00 79.75 462 PRO A N 1
ATOM 3725 C CA . PRO A 1 462 ? 23.180 10.249 14.868 1.00 79.75 462 PRO A CA 1
ATOM 3726 C C . PRO A 1 462 ? 23.535 10.975 16.178 1.00 79.75 462 PRO A C 1
ATOM 3728 O O . PRO A 1 462 ? 24.172 12.030 16.140 1.00 79.75 462 PRO A O 1
ATOM 3731 N N . PRO A 1 463 ? 23.175 10.417 17.350 1.00 78.25 463 PRO A N 1
ATOM 3732 C CA . PRO A 1 463 ? 23.450 11.056 18.636 1.00 78.25 463 PRO A CA 1
ATOM 3733 C C . PRO A 1 463 ? 24.956 11.294 18.844 1.00 78.25 463 PRO A C 1
ATOM 3735 O O . PRO A 1 463 ? 25.783 10.521 18.352 1.00 78.25 463 PRO A O 1
ATOM 3738 N N . LYS A 1 464 ? 25.308 12.335 19.622 1.00 78.81 464 LYS A N 1
ATOM 3739 C CA . LYS A 1 464 ? 26.693 12.816 19.852 1.00 78.81 464 LYS A CA 1
ATOM 3740 C C . LYS A 1 464 ? 27.742 11.697 20.063 1.00 78.81 464 LYS A C 1
ATOM 3742 O O . LYS A 1 464 ? 28.815 11.819 19.478 1.00 78.81 464 LYS A O 1
ATOM 3747 N N . PRO A 1 465 ? 27.474 10.595 20.797 1.00 83.81 465 PRO A N 1
ATOM 3748 C CA . PRO A 1 465 ? 28.448 9.508 20.965 1.00 83.81 465 PRO A CA 1
ATOM 3749 C C . PRO A 1 465 ? 28.798 8.745 19.675 1.00 83.81 465 PRO A C 1
ATOM 3751 O O . PRO A 1 465 ? 29.924 8.284 19.517 1.00 83.81 465 PRO A O 1
ATOM 3754 N 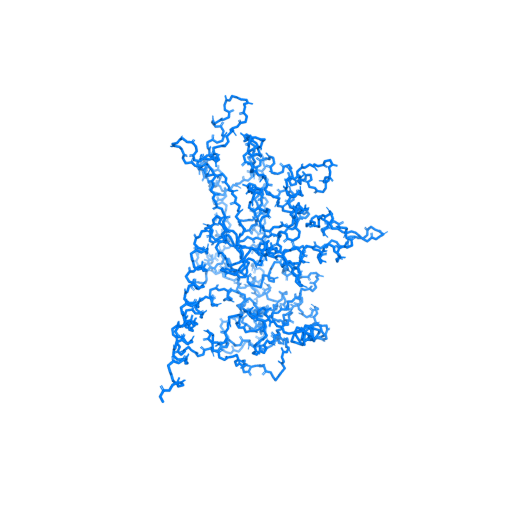N . LEU A 1 466 ? 27.848 8.604 18.745 1.00 85.19 466 LEU A N 1
ATOM 3755 C CA . LEU A 1 466 ? 28.032 7.879 17.480 1.00 85.19 466 LEU A CA 1
ATOM 3756 C C . LEU A 1 466 ? 28.488 8.796 16.338 1.00 85.19 466 LEU A C 1
ATOM 3758 O O . LEU A 1 466 ? 29.050 8.325 15.347 1.00 85.19 466 LEU A O 1
ATOM 3762 N N . TRP A 1 467 ? 28.264 10.103 16.483 1.00 83.88 467 TRP A N 1
ATOM 3763 C CA . TRP A 1 467 ? 28.494 11.091 15.437 1.00 83.88 467 TRP A CA 1
ATOM 3764 C C . TRP A 1 467 ? 29.931 11.125 14.884 1.00 83.88 467 TRP A C 1
ATOM 3766 O O . TRP A 1 467 ? 30.069 11.059 13.663 1.00 83.88 467 TRP A O 1
ATOM 3776 N N . PRO A 1 468 ? 31.015 11.147 15.691 1.00 87.19 468 PRO A N 1
ATOM 3777 C CA . PRO A 1 468 ? 32.375 11.207 15.145 1.00 87.19 468 PRO A CA 1
ATOM 3778 C C . PRO A 1 468 ? 32.723 10.015 14.245 1.00 87.19 468 PRO A C 1
ATOM 3780 O O . PRO A 1 468 ? 33.384 10.183 13.219 1.00 87.19 468 PRO A O 1
ATOM 3783 N N . ARG A 1 469 ? 32.263 8.811 14.616 1.00 89.19 469 ARG A N 1
ATOM 3784 C CA . ARG A 1 469 ? 32.463 7.591 13.825 1.00 89.19 469 ARG A CA 1
ATOM 3785 C C . ARG A 1 469 ? 31.648 7.646 12.537 1.00 89.19 469 ARG A C 1
ATOM 3787 O O . ARG A 1 469 ? 32.208 7.430 11.467 1.00 89.19 469 ARG A O 1
ATOM 3794 N N . TRP A 1 470 ? 30.364 7.983 12.643 1.00 89.69 470 TRP A N 1
ATOM 3795 C CA . TRP A 1 470 ? 29.473 8.079 11.489 1.00 89.69 470 TRP A CA 1
ATOM 3796 C C . TRP A 1 470 ? 29.947 9.136 10.485 1.00 89.69 470 TRP A C 1
ATOM 3798 O O . TRP A 1 470 ? 30.043 8.847 9.299 1.00 89.69 470 TRP A O 1
ATOM 3808 N N . ARG A 1 471 ? 30.337 10.332 10.954 1.00 87.62 471 ARG A N 1
ATOM 3809 C CA . ARG A 1 471 ? 30.871 11.415 10.110 1.00 87.62 471 ARG A CA 1
ATOM 3810 C C . ARG A 1 471 ? 32.098 10.955 9.327 1.00 87.62 471 ARG A C 1
ATOM 3812 O O . ARG A 1 471 ? 32.182 11.200 8.127 1.00 87.62 471 ARG A O 1
ATOM 3819 N N . ARG A 1 472 ? 33.051 10.297 9.997 1.00 89.44 472 ARG A N 1
ATOM 3820 C CA . ARG A 1 472 ? 34.266 9.780 9.350 1.00 89.44 472 ARG A CA 1
ATOM 3821 C C . ARG A 1 472 ? 33.917 8.793 8.238 1.00 89.44 472 ARG A C 1
ATOM 3823 O O . ARG A 1 472 ? 34.459 8.896 7.143 1.00 89.44 472 ARG A O 1
ATOM 3830 N N . GLU A 1 473 ? 33.003 7.872 8.516 1.00 92.88 473 GLU A N 1
ATOM 3831 C CA . GLU A 1 473 ? 32.558 6.870 7.550 1.00 92.88 473 GLU A CA 1
ATOM 3832 C C . GLU A 1 473 ? 31.789 7.497 6.375 1.00 92.88 473 GLU A C 1
ATOM 3834 O O . GLU A 1 473 ? 32.017 7.126 5.227 1.00 92.88 473 GLU A O 1
ATOM 3839 N N . ALA A 1 474 ? 30.942 8.497 6.632 1.00 90.50 474 ALA A N 1
ATOM 3840 C CA . ALA A 1 474 ? 30.219 9.233 5.596 1.00 90.50 474 ALA A CA 1
ATOM 3841 C C . ALA A 1 474 ? 31.174 9.951 4.627 1.00 90.50 474 ALA A C 1
ATOM 3843 O O . ALA A 1 474 ? 31.017 9.834 3.414 1.00 90.50 474 ALA A O 1
ATOM 3844 N N . ILE A 1 475 ? 32.207 10.627 5.147 1.00 90.31 475 ILE A N 1
ATOM 3845 C CA . ILE A 1 475 ? 33.233 11.288 4.322 1.00 90.31 475 ILE A CA 1
ATOM 3846 C C . ILE A 1 475 ? 34.018 10.258 3.495 1.00 90.31 475 ILE A C 1
ATOM 3848 O O . ILE A 1 475 ? 34.217 10.466 2.301 1.00 90.31 475 ILE A O 1
ATOM 3852 N N . GLN A 1 476 ? 34.417 9.127 4.091 1.00 93.38 476 GLN A N 1
ATOM 3853 C CA . GLN A 1 476 ? 35.124 8.054 3.375 1.00 93.38 476 GLN A CA 1
ATOM 3854 C C . GLN A 1 476 ? 34.285 7.460 2.238 1.00 93.38 476 GLN A C 1
ATOM 3856 O O . GLN A 1 476 ? 34.788 7.258 1.134 1.00 93.38 476 GLN A O 1
ATOM 3861 N N . ARG A 1 477 ? 32.996 7.203 2.485 1.00 94.44 477 ARG A N 1
ATOM 3862 C CA . ARG A 1 477 ? 32.066 6.706 1.462 1.00 94.44 477 ARG A CA 1
ATOM 3863 C C . ARG A 1 477 ? 31.850 7.735 0.351 1.00 94.44 477 ARG A C 1
ATOM 3865 O O . ARG A 1 477 ? 31.789 7.352 -0.815 1.00 94.44 477 ARG A O 1
ATOM 3872 N N . MET A 1 478 ? 31.782 9.023 0.693 1.00 93.81 478 MET A N 1
ATOM 3873 C CA . MET A 1 478 ? 31.673 10.097 -0.292 1.00 93.81 478 MET A CA 1
ATOM 3874 C C . MET A 1 478 ? 32.931 10.187 -1.164 1.00 93.81 478 MET A C 1
ATOM 3876 O O . MET A 1 478 ? 32.817 10.213 -2.386 1.00 93.81 478 MET A O 1
ATOM 3880 N N . ASP A 1 479 ? 34.136 10.149 -0.587 1.00 93.50 479 ASP A N 1
ATOM 3881 C CA . ASP A 1 479 ? 35.370 10.133 -1.387 1.00 93.50 479 ASP A CA 1
ATOM 3882 C C . ASP A 1 479 ? 35.432 8.906 -2.309 1.00 93.50 479 ASP A C 1
ATOM 3884 O O . ASP A 1 479 ? 35.669 9.060 -3.509 1.00 93.50 479 ASP A O 1
ATOM 3888 N N . ALA A 1 480 ? 35.102 7.712 -1.801 1.00 95.44 480 ALA A N 1
ATOM 3889 C CA . ALA A 1 480 ? 35.043 6.491 -2.606 1.00 95.44 480 ALA A CA 1
ATOM 3890 C C . ALA A 1 480 ? 34.060 6.609 -3.785 1.00 95.44 480 ALA A C 1
ATOM 3892 O O . ALA A 1 480 ? 34.388 6.210 -4.905 1.00 95.44 480 ALA A O 1
ATOM 3893 N N . LEU A 1 481 ? 32.887 7.210 -3.563 1.00 94.69 481 LEU A N 1
ATOM 3894 C CA . LEU A 1 481 ? 31.927 7.509 -4.624 1.00 94.69 481 LEU A CA 1
ATOM 3895 C C . LEU A 1 481 ? 32.501 8.513 -5.636 1.00 94.69 481 LEU A C 1
ATOM 3897 O O . LEU A 1 481 ? 32.325 8.322 -6.836 1.00 94.69 481 LEU A O 1
ATOM 3901 N N . THR A 1 482 ? 33.252 9.534 -5.204 1.00 94.00 482 THR A N 1
ATOM 3902 C CA . THR A 1 482 ? 33.906 10.441 -6.162 1.00 94.00 482 THR A CA 1
ATOM 3903 C C . THR A 1 482 ? 34.960 9.739 -7.016 1.00 94.00 482 THR A C 1
ATOM 3905 O O . THR A 1 482 ? 35.040 10.007 -8.211 1.00 94.00 482 THR A O 1
ATOM 3908 N N . VAL A 1 483 ? 35.733 8.811 -6.439 1.00 93.12 483 VAL A N 1
ATOM 3909 C CA . VAL A 1 483 ? 36.707 7.986 -7.175 1.00 93.12 483 VAL A CA 1
ATOM 3910 C C . VAL A 1 483 ? 36.000 7.084 -8.182 1.00 93.12 483 VAL A C 1
ATOM 3912 O O . VAL A 1 483 ? 36.474 6.948 -9.309 1.00 93.12 483 VAL A O 1
ATOM 3915 N N . LEU A 1 484 ? 34.876 6.475 -7.791 1.00 93.19 484 LEU A N 1
ATOM 3916 C CA . LEU A 1 484 ? 34.053 5.668 -8.688 1.00 93.19 484 LEU A CA 1
ATOM 3917 C C . LEU A 1 484 ? 33.584 6.499 -9.882 1.00 93.19 484 LEU A C 1
ATOM 3919 O O . LEU A 1 484 ? 33.848 6.112 -11.014 1.00 93.19 484 LEU A O 1
ATOM 3923 N N . ILE A 1 485 ? 32.945 7.644 -9.634 1.00 91.19 485 ILE A N 1
ATOM 3924 C CA . ILE A 1 485 ? 32.429 8.535 -10.681 1.00 91.19 485 ILE A CA 1
ATOM 3925 C C . ILE A 1 485 ? 33.559 9.013 -11.590 1.00 91.19 485 ILE A C 1
ATOM 3927 O O . ILE A 1 485 ? 33.406 9.013 -12.809 1.00 91.19 485 ILE A O 1
ATOM 3931 N N . ASP A 1 486 ? 34.707 9.387 -11.024 1.00 87.81 486 ASP A N 1
ATOM 3932 C CA . ASP A 1 486 ? 35.862 9.828 -11.802 1.00 87.81 486 ASP A CA 1
ATOM 3933 C C . ASP A 1 486 ? 36.354 8.716 -12.732 1.00 87.81 486 ASP A C 1
ATOM 3935 O O . ASP A 1 486 ? 36.473 8.934 -13.932 1.00 87.81 486 ASP A O 1
ATOM 3939 N N . LYS A 1 487 ? 36.542 7.490 -12.226 1.00 87.56 487 LYS A N 1
ATOM 3940 C CA . LYS A 1 487 ? 36.928 6.331 -13.049 1.00 87.56 487 LYS A CA 1
ATOM 3941 C C . LYS A 1 487 ? 35.872 5.977 -14.095 1.00 87.56 487 LYS A C 1
ATOM 3943 O O . LYS A 1 487 ? 36.230 5.672 -15.226 1.00 87.56 487 LYS A O 1
ATOM 3948 N N . TRP A 1 488 ? 34.596 6.050 -13.727 1.00 86.94 488 TRP A N 1
ATOM 3949 C CA . TRP A 1 488 ? 33.469 5.751 -14.608 1.00 86.94 488 TRP A CA 1
ATOM 3950 C C . TRP A 1 488 ? 33.394 6.724 -15.787 1.00 86.94 488 TRP A C 1
ATOM 3952 O O . TRP A 1 488 ? 33.157 6.324 -16.918 1.00 86.94 488 TRP A O 1
ATOM 3962 N N . THR A 1 489 ? 33.641 8.009 -15.529 1.00 82.50 489 THR A N 1
ATOM 3963 C CA . THR A 1 489 ? 33.430 9.091 -16.503 1.00 82.50 489 THR A CA 1
ATOM 3964 C C . THR A 1 489 ? 34.721 9.604 -17.158 1.00 82.50 489 THR A C 1
ATOM 3966 O O . THR A 1 489 ? 34.666 10.462 -18.035 1.00 82.50 489 THR A O 1
ATOM 3969 N N . SER A 1 490 ? 35.907 9.157 -16.729 1.00 71.94 490 SER A N 1
ATOM 3970 C CA . SER A 1 490 ? 37.212 9.575 -17.287 1.00 71.94 490 SER A CA 1
ATOM 3971 C C . SER A 1 490 ? 37.677 8.740 -18.483 1.00 71.94 490 SER A C 1
ATOM 3973 O O . SER A 1 490 ? 38.631 9.125 -19.163 1.00 71.94 490 SER A O 1
ATOM 3975 N N . GLY A 1 491 ? 37.015 7.617 -18.770 1.00 61.94 491 GLY A N 1
ATOM 3976 C CA . GLY A 1 491 ? 37.343 6.765 -19.908 1.00 61.94 491 GLY A CA 1
ATOM 3977 C C . GLY A 1 491 ? 37.011 7.416 -21.254 1.00 61.94 491 GLY A C 1
ATOM 3978 O O . GLY A 1 491 ? 35.904 7.900 -21.469 1.00 61.94 491 GLY A O 1
ATOM 3979 N N . LYS A 1 492 ? 37.941 7.339 -22.220 1.00 53.66 492 LYS A N 1
ATOM 3980 C CA . LYS A 1 492 ? 37.616 7.385 -23.660 1.00 53.66 492 LYS A CA 1
ATOM 3981 C C . LYS A 1 492 ? 36.963 6.058 -24.060 1.00 53.66 492 LYS A C 1
ATOM 3983 O O . LYS A 1 492 ? 37.525 5.272 -24.815 1.00 53.66 492 LYS A O 1
ATOM 3988 N N . THR A 1 493 ? 35.816 5.762 -23.482 1.00 52.16 493 THR A N 1
ATOM 3989 C CA . THR A 1 493 ? 35.007 4.592 -23.806 1.00 52.16 493 THR A CA 1
ATOM 3990 C C . THR A 1 493 ? 33.836 5.140 -24.606 1.00 52.16 493 THR A C 1
ATOM 3992 O O . THR A 1 493 ? 32.858 5.624 -24.060 1.00 52.16 493 THR A O 1
ATOM 3995 N N . THR A 1 494 ? 33.909 5.161 -25.932 1.00 54.25 494 THR A N 1
ATOM 3996 C CA . THR A 1 494 ? 33.710 3.929 -26.694 1.00 54.25 494 THR A CA 1
ATOM 3997 C C . THR A 1 494 ? 34.014 4.148 -28.179 1.00 54.25 494 THR A C 1
ATOM 3999 O O . THR A 1 494 ? 33.664 5.175 -28.748 1.00 54.25 494 THR A O 1
ATOM 4002 N N . GLY A 1 495 ? 34.595 3.146 -28.844 1.00 52.91 495 GLY A N 1
ATOM 4003 C CA . GLY A 1 495 ? 34.568 3.018 -30.310 1.00 52.91 495 GLY A CA 1
ATOM 4004 C C . GLY A 1 495 ? 33.197 2.570 -30.840 1.00 52.91 495 GLY A C 1
ATOM 4005 O O . GLY A 1 495 ? 33.133 1.866 -31.843 1.00 52.91 495 GLY A O 1
ATOM 4006 N N . ILE A 1 496 ? 32.115 2.909 -30.131 1.00 57.41 496 ILE A N 1
ATOM 4007 C CA . ILE A 1 496 ? 30.740 2.561 -30.485 1.00 57.41 496 ILE A CA 1
ATOM 4008 C C . ILE A 1 496 ? 30.173 3.723 -31.311 1.00 57.41 496 ILE A C 1
ATOM 4010 O O . ILE A 1 496 ? 30.202 4.868 -30.850 1.00 57.41 496 ILE A O 1
ATOM 4014 N N . PRO A 1 497 ? 29.680 3.476 -32.535 1.00 55.97 497 PRO A N 1
ATOM 4015 C CA . PRO A 1 497 ? 29.117 4.526 -33.366 1.00 55.97 497 PRO A CA 1
ATOM 4016 C C . PRO A 1 497 ? 27.750 4.948 -32.815 1.00 55.97 497 PRO A C 1
ATOM 4018 O O . PRO A 1 497 ? 26.752 4.258 -33.007 1.00 55.97 497 PRO A O 1
ATOM 4021 N N . TYR A 1 498 ? 27.680 6.104 -32.153 1.00 56.97 498 TYR A N 1
ATOM 4022 C CA . TYR A 1 498 ? 26.393 6.752 -31.902 1.00 56.97 498 TYR A CA 1
ATOM 4023 C C . TYR A 1 498 ? 25.857 7.347 -33.212 1.00 56.97 498 TYR A C 1
ATOM 4025 O O . TYR A 1 498 ? 26.628 7.939 -33.977 1.00 56.97 498 TYR A O 1
ATOM 4033 N N . PRO A 1 499 ? 24.544 7.257 -33.486 1.00 57.50 499 PRO A N 1
ATOM 4034 C CA . PRO A 1 499 ? 23.936 7.981 -34.593 1.00 57.50 499 PRO A CA 1
ATOM 4035 C C . PRO A 1 499 ? 24.255 9.486 -34.491 1.00 57.50 499 PRO A C 1
ATOM 4037 O O . PRO A 1 499 ? 24.194 10.032 -33.387 1.00 57.50 499 PRO A O 1
ATOM 4040 N N . PRO A 1 500 ? 24.492 10.206 -35.607 1.00 49.47 500 PRO A N 1
ATOM 4041 C CA . PRO A 1 500 ? 24.861 11.633 -35.605 1.00 49.47 500 PRO A CA 1
ATOM 4042 C C . PRO A 1 500 ? 23.871 12.590 -34.909 1.00 49.47 500 PRO A C 1
ATOM 4044 O O . PRO A 1 500 ? 24.148 13.779 -34.785 1.00 49.47 500 PRO A O 1
ATOM 4047 N N . ARG A 1 501 ? 22.695 12.098 -34.497 1.00 51.44 501 ARG A N 1
ATOM 4048 C CA . ARG A 1 501 ? 21.615 12.848 -33.836 1.00 51.44 501 ARG A CA 1
ATOM 4049 C C . ARG A 1 501 ? 21.273 12.332 -32.429 1.00 51.44 501 ARG A C 1
ATOM 4051 O O . ARG A 1 501 ? 20.266 12.761 -31.870 1.00 51.44 501 ARG A O 1
ATOM 4058 N N . ALA A 1 502 ? 22.055 11.411 -31.862 1.00 56.28 502 ALA A N 1
ATOM 4059 C CA . ALA A 1 502 ? 21.807 10.905 -30.513 1.00 56.28 502 ALA A CA 1
ATOM 4060 C C . ALA A 1 502 ? 21.997 12.029 -29.477 1.00 56.28 502 ALA A C 1
ATOM 4062 O O . ALA A 1 502 ? 23.062 12.637 -29.396 1.00 56.28 502 ALA A O 1
ATOM 4063 N N . ARG A 1 503 ? 20.947 12.318 -28.695 1.00 52.72 503 ARG A N 1
ATOM 4064 C CA . ARG A 1 503 ? 20.949 13.367 -27.654 1.00 52.72 503 ARG A CA 1
ATOM 4065 C C . ARG A 1 503 ? 21.850 13.039 -26.456 1.00 52.72 503 ARG A C 1
ATOM 4067 O O . ARG A 1 503 ? 22.246 13.958 -25.748 1.00 52.72 503 ARG A O 1
ATOM 4074 N N . LYS A 1 504 ? 22.153 11.759 -26.230 1.00 57.22 504 LYS A N 1
ATOM 4075 C CA . LYS A 1 504 ? 22.907 11.238 -25.084 1.00 57.22 504 LYS A CA 1
ATOM 4076 C C . LYS A 1 504 ? 23.989 10.275 -25.589 1.00 57.22 504 LYS A C 1
ATOM 4078 O O . LYS A 1 504 ? 23.698 9.408 -26.408 1.00 57.22 504 LYS A O 1
ATOM 4083 N N . GLN A 1 505 ? 25.230 10.455 -25.136 1.00 63.47 505 GLN A N 1
ATOM 4084 C CA . GLN A 1 505 ? 26.383 9.597 -25.457 1.00 63.47 505 GLN A CA 1
ATOM 4085 C C . GLN A 1 505 ? 26.791 8.787 -24.213 1.00 63.47 505 GLN A C 1
ATOM 4087 O O . GLN A 1 505 ? 27.937 8.865 -23.773 1.00 63.47 505 GLN A O 1
ATOM 4092 N N . TYR A 1 506 ? 25.842 8.084 -23.589 1.00 73.38 506 TYR A N 1
ATOM 4093 C CA . TYR A 1 506 ? 26.115 7.240 -22.420 1.00 73.38 506 TYR A CA 1
ATOM 4094 C C . TYR A 1 506 ? 26.272 5.778 -22.859 1.00 73.38 506 TYR A C 1
ATOM 4096 O O . TYR A 1 506 ? 25.498 5.287 -23.681 1.00 73.38 506 TYR A O 1
ATOM 4104 N N . PHE A 1 507 ? 27.288 5.088 -22.336 1.00 76.88 507 PHE A N 1
ATOM 4105 C CA . PHE A 1 507 ? 27.654 3.727 -22.730 1.00 76.88 507 PHE A CA 1
ATOM 4106 C C . PHE A 1 507 ? 26.528 2.722 -22.474 1.00 76.88 507 PHE A C 1
ATOM 4108 O O . PHE A 1 507 ? 26.202 1.933 -23.359 1.00 76.88 507 PHE A O 1
ATOM 4115 N N . PHE A 1 508 ? 25.913 2.768 -21.290 1.00 77.94 508 PHE A N 1
ATOM 4116 C CA . PHE A 1 508 ? 24.834 1.847 -20.921 1.00 77.94 508 PHE A CA 1
ATOM 4117 C C . PHE A 1 508 ? 23.469 2.256 -21.485 1.00 77.94 508 PHE A C 1
ATOM 4119 O O . PHE A 1 508 ? 22.547 1.445 -21.469 1.00 77.94 508 PHE A O 1
ATOM 4126 N N . SER A 1 509 ? 23.341 3.474 -22.027 1.00 67.81 509 SER A N 1
ATOM 4127 C CA . SER A 1 509 ? 22.135 3.918 -22.740 1.00 67.81 509 SER A CA 1
ATOM 4128 C C . SER A 1 509 ? 22.199 3.643 -24.251 1.00 67.81 509 SER A C 1
ATOM 4130 O O . SER A 1 509 ? 21.410 4.202 -25.018 1.00 67.81 509 SER A O 1
ATOM 4132 N N . TYR A 1 510 ? 23.167 2.842 -24.712 1.00 67.25 510 TYR A N 1
ATOM 4133 C CA . TYR A 1 510 ? 23.241 2.420 -26.106 1.00 67.25 510 TYR A CA 1
ATOM 4134 C C . TYR A 1 510 ? 22.045 1.516 -26.433 1.00 67.25 510 TYR A C 1
ATOM 4136 O O . TYR A 1 510 ? 21.949 0.410 -25.908 1.00 67.25 510 TYR A O 1
ATOM 4144 N N . ASP A 1 511 ? 21.143 2.001 -27.293 1.00 68.56 511 ASP A N 1
ATOM 4145 C CA . ASP A 1 511 ? 19.872 1.332 -27.620 1.00 68.56 511 ASP A CA 1
ATOM 4146 C C . ASP A 1 511 ? 18.990 1.092 -26.374 1.00 68.56 511 ASP A C 1
ATOM 4148 O O . ASP A 1 511 ? 18.402 0.024 -26.197 1.00 68.56 511 ASP A O 1
ATOM 4152 N N . GLU A 1 512 ? 18.929 2.087 -25.470 1.00 68.12 512 GLU A N 1
ATOM 4153 C CA . GLU A 1 512 ? 18.074 2.023 -24.279 1.00 68.12 512 GLU A CA 1
ATOM 4154 C C . GLU A 1 512 ? 16.615 1.742 -24.686 1.00 68.12 512 GLU A C 1
ATOM 4156 O O . GLU A 1 512 ? 16.083 2.394 -25.596 1.00 68.12 512 GLU A O 1
ATOM 4161 N N . PRO A 1 513 ? 15.933 0.787 -24.028 1.00 65.12 513 PRO A N 1
ATOM 4162 C CA . PRO A 1 513 ? 14.551 0.492 -24.355 1.00 65.12 513 PRO A CA 1
ATOM 4163 C C . PRO A 1 513 ? 13.668 1.720 -24.104 1.00 65.12 513 PRO A C 1
ATOM 4165 O O . PRO A 1 513 ? 13.765 2.387 -23.082 1.00 65.12 513 PRO A O 1
ATOM 4168 N N . MET A 1 514 ? 12.779 2.012 -25.052 1.00 62.47 514 MET A N 1
ATOM 4169 C CA . MET A 1 514 ? 11.903 3.187 -25.000 1.00 62.47 514 MET A CA 1
ATOM 4170 C C . MET A 1 514 ? 10.607 2.903 -24.226 1.00 62.47 514 MET A C 1
ATOM 4172 O O . MET A 1 514 ? 10.084 1.793 -24.356 1.00 62.47 514 MET A O 1
ATOM 4176 N N . PRO A 1 515 ? 9.992 3.884 -23.533 1.00 62.56 515 PRO A N 1
ATOM 4177 C CA . PRO A 1 515 ? 10.486 5.250 -23.308 1.00 62.56 515 PRO A CA 1
ATOM 4178 C C . PRO A 1 515 ? 11.656 5.300 -22.311 1.00 62.56 515 PRO A C 1
ATOM 4180 O O . PRO A 1 515 ? 11.777 4.401 -21.482 1.00 62.56 515 PRO A O 1
ATOM 4183 N N . GLU A 1 516 ? 12.474 6.360 -22.392 1.00 64.38 516 GLU A N 1
ATOM 4184 C CA . GLU A 1 516 ? 13.632 6.589 -21.507 1.00 64.38 516 GLU A CA 1
ATOM 4185 C C . GLU A 1 516 ? 13.270 6.425 -20.021 1.00 64.38 516 GLU A C 1
ATOM 4187 O O . GLU A 1 516 ? 12.195 6.835 -19.566 1.00 64.38 516 GLU A O 1
ATOM 4192 N N . SER A 1 517 ? 14.181 5.829 -19.251 1.00 60.81 517 SER A N 1
ATOM 4193 C CA . SER A 1 517 ? 13.991 5.637 -17.817 1.00 60.81 517 SER A CA 1
ATOM 4194 C C . SER A 1 517 ? 14.156 6.947 -17.028 1.00 60.81 517 SER A C 1
ATOM 4196 O O . SER A 1 517 ? 15.076 7.733 -17.250 1.00 60.81 517 SER A O 1
ATOM 4198 N N . ILE A 1 518 ? 13.260 7.197 -16.063 1.00 57.00 518 ILE A N 1
ATOM 4199 C CA . ILE A 1 518 ? 13.274 8.409 -15.222 1.00 57.00 518 ILE A CA 1
ATOM 4200 C C . ILE A 1 518 ? 13.458 8.007 -13.749 1.00 57.00 518 ILE A C 1
ATOM 4202 O O . ILE A 1 518 ? 12.647 7.253 -13.204 1.00 57.00 518 ILE A O 1
ATOM 4206 N N . LEU A 1 519 ? 14.476 8.550 -13.062 1.00 47.75 519 LEU A N 1
ATOM 4207 C CA . LEU A 1 519 ? 14.549 8.509 -11.591 1.00 47.75 519 LEU A CA 1
ATOM 4208 C C . LEU A 1 519 ? 13.512 9.481 -11.017 1.00 47.75 519 LEU A C 1
ATOM 4210 O O . LEU A 1 519 ? 13.659 10.695 -11.117 1.00 47.75 519 LEU A O 1
ATOM 4214 N N . ARG A 1 520 ? 12.477 8.948 -10.362 1.00 42.34 520 ARG A N 1
ATOM 4215 C CA . ARG A 1 520 ? 11.345 9.714 -9.798 1.00 42.34 520 ARG A CA 1
ATOM 4216 C C . ARG A 1 520 ? 11.678 10.654 -8.623 1.00 42.34 520 ARG A C 1
ATOM 4218 O O . ARG A 1 520 ? 10.759 11.173 -8.000 1.00 42.34 520 ARG A O 1
ATOM 4225 N N . VAL A 1 521 ? 12.951 10.885 -8.300 1.00 33.22 521 VAL A N 1
ATOM 4226 C CA . VAL A 1 521 ? 13.352 11.690 -7.127 1.00 33.22 521 VAL A CA 1
ATOM 4227 C C . VAL A 1 521 ? 13.714 13.137 -7.495 1.00 33.22 521 VAL A C 1
ATOM 4229 O O . VAL A 1 521 ? 13.802 13.988 -6.613 1.00 33.22 521 VAL A O 1
ATOM 4232 N N . THR A 1 522 ? 13.833 13.467 -8.782 1.00 28.78 522 THR A N 1
ATOM 4233 C CA . THR A 1 522 ? 14.184 14.825 -9.222 1.00 28.78 522 THR A CA 1
ATOM 4234 C C . THR A 1 522 ? 13.228 15.283 -10.325 1.00 28.78 522 THR A C 1
ATOM 4236 O O . THR A 1 522 ? 13.097 14.571 -11.320 1.00 28.78 522 THR A O 1
ATOM 4239 N N . PRO A 1 523 ? 12.559 16.447 -10.199 1.00 27.03 523 PRO A N 1
ATOM 4240 C CA . PRO A 1 523 ? 11.853 17.048 -11.325 1.00 27.03 523 PRO A CA 1
ATOM 4241 C C . PRO A 1 523 ? 12.856 17.317 -12.450 1.00 27.03 523 PRO A C 1
ATOM 4243 O O . PRO A 1 523 ? 13.932 17.866 -12.195 1.00 27.03 523 PRO A O 1
ATOM 4246 N N . GLU A 1 524 ? 12.523 16.925 -13.677 1.00 31.27 524 GLU A N 1
ATOM 4247 C CA . GLU A 1 524 ? 13.269 17.374 -14.852 1.00 31.27 524 GLU A CA 1
ATOM 4248 C C . GLU A 1 524 ? 13.132 18.901 -14.955 1.00 31.27 524 GLU A C 1
ATOM 4250 O O . GLU A 1 524 ? 12.025 19.432 -14.834 1.00 31.27 524 GLU A O 1
ATOM 4255 N N . GLN A 1 525 ? 14.268 19.597 -15.079 1.00 28.69 525 GLN A N 1
ATOM 4256 C CA . GLN A 1 525 ? 14.326 21.043 -15.318 1.00 28.69 525 GLN A CA 1
ATOM 4257 C C . GLN A 1 525 ? 14.255 21.350 -16.805 1.00 28.69 525 GLN A C 1
ATOM 4259 O O . GLN A 1 525 ? 14.958 20.645 -17.569 1.00 28.69 525 GLN A O 1
#

InterPro domains:
  IPR016035 Acyl transferase/acyl hydrolase/lysophospholipase [SSF52151] (69-346)

Sequence (525 aa):
MGSSLWSLAGVMRNGLRLWHSLKGGVEYVRDKDQSFFALCTGMDVSSGNGAPKHPALTPWLHEHIQKLAGLESDDVLTLGHLREKEDGKGKDLGIDFRMVTTNLSQRQPYTLHSEDTETASRRVVHPEELDAGYLFRTDDMRRLFPLEVVRYLENWMDVDRYELNRTQSARTKDAFKNFDLAKARAEGFYPFPAGNALPVVVATRMSLSFPLLLGAVRLYTIKHDTFQKRAALSEGKKPYVLRVKDSDAGESELQENWFSDGGISSNFPIHMFDDWLPQRPTFGINLADSQMPTNITGPREASIHRGDDDVFLAQPRYLLVPHVYPLKWLSQFLGAIFDTAQNYRDNTQARLPSYRERIAHVRLSDGEGGLNLNMGVGTIQAIAEKGGRAAERLQSEFAFDEHRWVRLLVLLGRLEEEFIRLRERYTKASRNGNWRQELLSQYEALLKASQEDERQAWYRVPPKPLWPRWRREAIQRMDALTVLIDKWTSGKTTGIPYPPRARKQYFFSYDEPMPESILRVTPEQ

Radius of gyration: 28.52 Å; chains: 1; bounding box: 100×57×73 Å

Secondary structure (DSSP, 8-state):
--SHHHHHHHHHHHHHHHHHHHHHHHHHHH-HHHHTTEEE-SSPP--SSS--SS--HHHHHHHHHHHHHT--TTS--BHHHHHT-B-TTS-B-----EEEEEETTTTEEEEEEPPPTT-TT-SS--TTB--S--EEEHHHHHHHS-HHHHHHHHHTT-TTT-GGGHHHHHHHHHHTTTB-HHHHHHTTEEEPP-GGGSBHHHHHHHHT--TEEE--EEEEEE-HHHHHTTTGGGTTSSPB----S--SS---SEEEEEEE-GGGT-S--GGGG--SS-SS---EEEEES-SS-HHHH---PPPTT--S-SEEE--TTS--PPP-----SHHHHHHHHHHHHHHHHHHHHHTSTTTGGGEEEEEPPTTSSTT-----HHHHHHHHHHHHHHHHHHHHH--HHHHHHHHHHHHHHHHHHHHHHHHHHHHHH-TTS-HHHHHHHHHHHHHHHHHH--S--SS-PPPTTTHHHHHHHHHHHHHHHHHHHHHHHSS--------TT-S---STTTTPPSSPP--TTS---

Organism: NCBI:txid83456